Protein AF-0000000087423291 (afdb_homodimer)

Organism: Persicimonas caeni (NCBI:txid2292766)

Radius of gyration: 25.05 Å; Cα contacts (8 Å, |Δi|>4): 845; chains: 2; bounding box: 45×72×57 Å

Sequence (428 aa):
MISKEKAVLRNPTFDNLPTIQGPTPRLGVLASGSGTNFDAIAHAIEEGVLDADIACLVCNCPGAGAFDVAERHGIDAELVDHREFSSRKSFDERVLEVLRAHDVEWVIMAGWMRLVTKGFIEAYAEKILNIHPSLLPSFKGIRAVEQALEAGVKITGVTVHHVVPEVDSGPIVAQAAVPILPDDTADSLHARIQEQEHFIYPRAIALAIAEERAMISKEKAVLRNPTFDNLPTIQGPTPRLGVLASGSGTNFDAIAHAIEEGVLDADIACLVCNCPGAGAFDVAERHGIDAELVDHREFSSRKSFDERVLEVLRAHDVEWVIMAGWMRLVTKGFIEAYAEKILNIHPSLLPSFKGIRAVEQALEAGVKITGVTVHHVVPEVDSGPIVAQAAVPILPDDTADSLHARIQEQEHFIYPRAIALAIAEERA

Secondary structure (DSSP, 8-state):
--------EEES--SSPPPPPSSPPEEEEEESS--HHHHHHHHHHHTTSS--EEEEEEESSTT-HHHHHHHHHT--EEE--GGGSSSHHHHHHHHHHHHHHTT--EEEESS--S---HHHHHHTTT-EEEEESS-TTTT-SS-HHHHHHHHT-SEEEEEEEE--SSTT-SPEEEEEEEEPPTT--HHHHHHHHHHHHHHHHHHHHHHHHHHHH-/--------EEES--SSPPPPPSSPPEEEEEESS--HHHHHHHHHHHTTSS--EEEEEEESSTT-HHHHHHHHHT--EEE--GGG-SSHHHHHHHHHHHHHHTT--EEEESS--S---HHHHHHTTT-EEEEESS-TTTT-SS-HHHHHHHHT-SEEEEEEEE--SSTT-SPEEEEEEEEPPTT--HHHHHHHHHHHHHHHHHHHHHHHHHHHH-

pLDDT: mean 96.0, std 10.51, range [19.69, 99.0]

Foldseek 3Di:
DPPVPFDKDKPPPLPDFDDFDDDAAEEEEEAAALCLLVLLLLVCCVVPVFRHHYLEYEYQYPPHNNVVSCVVSVHHYDHQHPVPDPDLVVSLVVVVVVCVVSVHQAYEYDHHQDQHDQVSCVSNPLRYKYKDFWDPPQQFDPPSLVSCVVVVDQKTEMWIARDDNPTPDHHTQMIMMGTDDPPDDSVNSVVVRVVVSSVVVSSSSSRSSRVVRD/DPPVPFDKDKPPPLPDFDDFDDDAAEEEEEAAALCLLVLLLLVCCVVPVFRHHYLEYEYQYPPHNNVVSCVVSVHHYDHQHPVPDPDLVVSLVVVVVVCVVSVHQAYEYDHHQDQHDQVSCVSNPLRYKYKDFWDPPQQFDPPSLVSCVVVVDQKTEMWIAHDDNPTPDHHTQIIMMGTDDPPDDSVNSVVVRVVVSSVVVSSSSSRSSRVVRD

Solvent-accessible surface area (backbone atoms only — not comparable to full-atom values): 23149 Å² total; per-residue (Å²): 128,74,77,74,72,70,66,61,33,58,20,71,78,68,85,74,72,65,75,63,71,78,73,72,46,28,28,27,36,32,27,41,41,63,23,64,52,49,45,34,38,55,50,30,31,76,72,62,74,24,83,53,40,70,47,31,37,43,30,43,40,88,86,28,41,33,58,57,47,25,58,76,71,70,36,52,71,43,82,53,51,58,85,78,38,96,41,71,65,60,37,46,50,52,53,49,49,55,38,56,75,52,61,43,63,30,40,39,36,34,57,49,88,67,89,76,52,66,68,56,47,60,75,37,61,90,30,29,38,36,62,42,66,18,47,56,77,32,55,59,78,76,62,24,56,53,45,43,61,73,65,43,46,33,62,42,20,26,26,33,24,36,62,48,86,55,77,77,63,33,62,51,68,29,29,36,39,33,64,56,58,98,82,55,45,64,65,59,47,47,52,60,39,46,58,49,46,43,58,46,49,40,51,38,52,37,47,52,51,25,58,70,71,100,128,76,79,73,72,71,66,59,33,57,21,69,77,69,86,74,72,65,74,63,70,77,72,74,47,29,28,27,36,31,26,41,40,63,23,65,52,49,45,34,38,54,50,31,31,77,70,61,75,23,82,54,39,71,49,31,38,41,30,43,38,87,87,27,42,32,58,58,47,27,58,76,70,69,34,52,70,44,82,53,53,58,85,78,38,94,42,71,66,60,35,46,49,52,54,49,49,54,38,57,75,51,61,44,65,32,40,38,36,35,58,49,88,66,88,75,54,66,67,58,46,60,74,38,62,89,31,28,39,35,64,42,67,19,48,60,77,34,54,59,80,75,63,23,57,53,47,42,61,74,65,42,47,32,62,43,20,29,26,33,23,36,62,47,86,54,78,80,63,32,63,52,68,29,31,35,39,35,64,56,57,97,83,56,46,64,66,59,46,48,53,59,40,46,57,50,47,44,59,47,49,40,52,38,50,38,47,52,52,26,59,70,68,100

InterPro domains:
  IPR002376 Formyl transferase, N-terminal [PF00551] (27-205)
  IPR004607 Phosphoribosylglycinamide formyltransferase [MF_01930] (26-211)
  IPR004607 Phosphoribosylglycinamide formyltransferase [TIGR00639] (26-210)
  IPR004607 Phosphoribosylglycinamide formyltransferase [cd08645] (26-207)
  IPR036477 Formyl transferase, N-terminal domain superfamily [SSF53328] (26-210)

Nearest PDB structures (foldseek):
  5j9f-assembly2_A  TM=9.820E-01  e=1.614E-23  Homo sapiens
  3auf-assembly1_A-2  TM=9.419E-01  e=3.612E-24  Symbiobacterium toebii
  4zyv-assembly1_A  TM=9.808E-01  e=4.960E-23  Homo sapiens
  1men-assembly1_A  TM=9.821E-01  e=1.264E-22  Homo sapiens
  3p9x-assembly1_B  TM=9.668E-01  e=3.205E-23  Halalkalibacterium halodurans C-125

Structure (mmCIF, N/CA/C/O backbone):
data_AF-0000000087423291-model_v1
#
loop_
_entity.id
_entity.type
_entity.pdbx_description
1 polymer 'Phosphoribosylglycinamide formyltransferase'
#
loop_
_atom_site.group_PDB
_atom_site.id
_atom_site.type_symbol
_atom_site.label_atom_id
_atom_site.label_alt_id
_atom_site.label_comp_id
_atom_site.label_asym_id
_atom_site.label_entity_id
_atom_site.label_seq_id
_atom_site.pdbx_PDB_ins_code
_atom_site.Cartn_x
_atom_site.Cartn_y
_atom_site.Cartn_z
_atom_site.occupancy
_atom_site.B_iso_or_equiv
_atom_site.auth_seq_id
_atom_site.auth_comp_id
_atom_site.auth_asym_id
_atom_site.auth_atom_id
_atom_site.pdbx_PDB_model_num
ATOM 1 N N . MET A 1 1 ? -17.969 -13.016 20.859 1 19.69 1 MET A N 1
ATOM 2 C CA . MET A 1 1 ? -17.766 -11.812 20.047 1 19.69 1 MET A CA 1
ATOM 3 C C . MET A 1 1 ? -16.281 -11.477 19.938 1 19.69 1 MET A C 1
ATOM 5 O O . MET A 1 1 ? -15.641 -11.156 20.938 1 19.69 1 MET A O 1
ATOM 9 N N . ILE A 1 2 ? -15.508 -12.242 19.281 1 28.81 2 ILE A N 1
ATOM 10 C CA . ILE A 1 2 ? -14.055 -12.156 19.188 1 28.81 2 ILE A CA 1
ATOM 11 C C . ILE A 1 2 ? -13.641 -10.695 19.047 1 28.81 2 ILE A C 1
ATOM 13 O O . ILE A 1 2 ? -14.195 -9.953 18.234 1 28.81 2 ILE A O 1
ATOM 17 N N . SER A 1 3 ? -13.344 -10.039 19.938 1 28.38 3 SER A N 1
ATOM 18 C CA . SER A 1 3 ? -12.828 -8.672 19.875 1 28.38 3 SER A CA 1
ATOM 19 C C . SER A 1 3 ? -12.055 -8.43 18.578 1 28.38 3 SER A C 1
ATOM 21 O O . SER A 1 3 ? -11 -9.023 18.359 1 28.38 3 SER A O 1
ATOM 23 N N . LYS A 1 4 ? -12.633 -8.484 17.375 1 38.06 4 LYS A N 1
ATOM 24 C CA . LYS A 1 4 ? -12.078 -8.367 16.016 1 38.06 4 LYS A CA 1
ATOM 25 C C . LYS A 1 4 ? -10.977 -7.312 15.969 1 38.06 4 LYS A C 1
ATOM 27 O O . LYS A 1 4 ? -11.25 -6.125 15.797 1 38.06 4 LYS A O 1
ATOM 32 N N . GLU A 1 5 ? -10.172 -7.312 17.016 1 47.5 5 GLU A N 1
ATOM 33 C CA . GLU A 1 5 ? -8.977 -6.477 17.047 1 47.5 5 GLU A CA 1
ATOM 34 C C . GLU A 1 5 ? -8.445 -6.211 15.641 1 47.5 5 GLU A C 1
ATOM 36 O O . GLU A 1 5 ? -8.117 -7.145 14.914 1 47.5 5 GLU A O 1
ATOM 41 N N . LYS A 1 6 ? -8.898 -5.113 15.109 1 62.09 6 LYS A N 1
ATOM 42 C CA . LYS A 1 6 ? -8.852 -4.676 13.719 1 62.09 6 LYS A CA 1
ATOM 43 C C . LYS A 1 6 ? -7.418 -4.652 13.195 1 62.09 6 LYS A C 1
ATOM 45 O O . LYS A 1 6 ? -6.566 -3.938 13.727 1 62.09 6 LYS A O 1
ATOM 50 N N . ALA A 1 7 ? -6.957 -5.727 12.578 1 85.44 7 ALA A N 1
ATOM 51 C CA . ALA A 1 7 ? -5.625 -5.844 11.984 1 85.44 7 ALA A CA 1
ATOM 52 C C . ALA A 1 7 ? -5.215 -4.543 11.297 1 85.44 7 ALA A C 1
ATOM 54 O O . ALA A 1 7 ? -5.918 -4.051 10.414 1 85.44 7 ALA A O 1
ATOM 55 N N . VAL A 1 8 ? -4.34 -3.779 12.047 1 94.12 8 VAL A N 1
ATOM 56 C CA . VAL A 1 8 ? -3.814 -2.527 11.508 1 94.12 8 VAL A CA 1
ATOM 57 C C . VAL A 1 8 ? -2.289 -2.537 11.57 1 94.12 8 VAL A C 1
ATOM 59 O O . VAL A 1 8 ? -1.702 -3.152 12.469 1 94.12 8 VAL A O 1
ATOM 62 N N . LEU A 1 9 ? -1.69 -1.982 10.57 1 97.12 9 LEU A N 1
ATOM 63 C CA . LEU A 1 9 ? -0.253 -1.733 10.594 1 97.12 9 LEU A CA 1
ATOM 64 C C . LEU A 1 9 ? 0.041 -0.24 10.5 1 97.12 9 LEU A C 1
ATOM 66 O O . LEU A 1 9 ? -0.351 0.417 9.539 1 97.12 9 LEU A O 1
ATOM 70 N N . ARG A 1 10 ? 0.643 0.309 11.523 1 97.19 10 ARG A N 1
ATOM 71 C CA . ARG A 1 10 ? 1.053 1.709 11.547 1 97.19 10 ARG A CA 1
ATOM 72 C C . ARG A 1 10 ? 2.57 1.837 11.461 1 97.19 10 ARG A C 1
ATOM 74 O O . ARG A 1 10 ? 3.299 1.063 12.086 1 97.19 10 ARG A O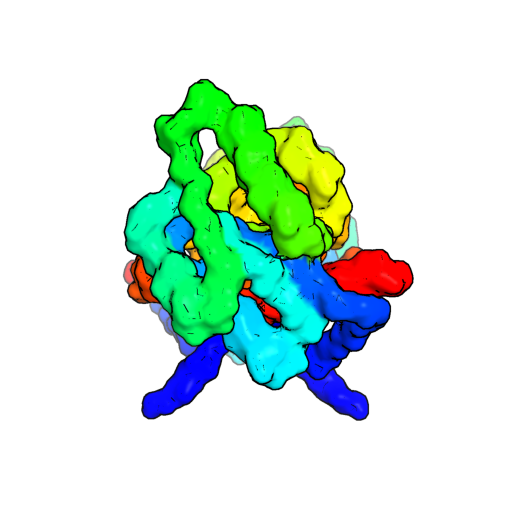 1
ATOM 81 N N . ASN A 1 11 ? 2.982 2.803 10.695 1 95.25 11 ASN A N 1
ATOM 82 C CA . ASN A 1 11 ? 4.418 3.055 10.617 1 95.25 11 ASN A CA 1
ATOM 83 C C . ASN A 1 11 ? 4.715 4.535 10.398 1 95.25 11 ASN A C 1
ATOM 85 O O . ASN A 1 11 ? 4.211 5.141 9.445 1 95.25 11 ASN A O 1
ATOM 89 N N . PRO A 1 12 ? 5.465 5.121 11.266 1 94.06 12 PRO A N 1
ATOM 90 C CA . PRO A 1 12 ? 6.062 4.543 12.469 1 94.06 12 PRO A CA 1
ATOM 91 C C . PRO A 1 12 ? 5.016 4.121 13.5 1 94.06 12 PRO A C 1
ATOM 93 O O . PRO A 1 12 ? 3.824 4.395 13.32 1 94.06 12 PRO A O 1
ATOM 96 N N . THR A 1 13 ? 5.363 3.389 14.539 1 86.38 13 THR A N 1
ATOM 97 C CA . THR A 1 13 ? 4.445 2.836 15.531 1 86.38 13 THR A CA 1
ATOM 98 C C . THR A 1 13 ? 3.975 3.922 16.5 1 86.38 13 THR A C 1
ATOM 100 O O . THR A 1 13 ? 2.955 3.76 17.172 1 86.38 13 THR A O 1
ATOM 103 N N . PHE A 1 14 ? 4.641 5.035 16.672 1 85 14 PHE A N 1
ATOM 104 C CA . PHE A 1 14 ? 4.309 6.219 17.453 1 85 14 PHE A CA 1
ATOM 105 C C . PHE A 1 14 ? 4.418 5.934 18.938 1 85 14 PHE A C 1
ATOM 107 O O . PHE A 1 14 ? 3.752 6.582 19.75 1 85 14 PHE A O 1
ATOM 114 N N . ASP A 1 15 ? 5.059 4.844 19.297 1 84.31 15 ASP A N 1
ATOM 115 C CA . ASP A 1 15 ? 5.242 4.488 20.703 1 84.31 15 ASP A CA 1
ATOM 116 C C . ASP A 1 15 ? 6.02 5.574 21.438 1 84.31 15 ASP A C 1
ATOM 118 O O . ASP A 1 15 ? 5.793 5.805 22.641 1 84.31 15 ASP A O 1
ATOM 122 N N . ASN A 1 16 ? 6.922 6.254 20.766 1 85.88 16 ASN A N 1
ATOM 123 C CA . ASN A 1 16 ? 7.73 7.328 21.344 1 85.88 16 ASN A CA 1
ATOM 124 C C . ASN A 1 16 ? 7.699 8.578 20.469 1 85.88 16 ASN A C 1
ATOM 126 O O . ASN A 1 16 ? 8.555 8.75 19.594 1 85.88 16 ASN A O 1
ATOM 130 N N . LEU A 1 17 ? 6.77 9.398 20.812 1 91.19 17 LEU A N 1
ATOM 131 C CA . LEU A 1 17 ? 6.711 10.648 20.047 1 91.19 17 LEU A CA 1
ATOM 132 C C . LEU A 1 17 ? 7.793 11.617 20.516 1 91.19 17 LEU A C 1
ATOM 134 O O . LEU A 1 17 ? 8.055 11.727 21.719 1 91.19 17 LEU A O 1
ATOM 138 N N . PRO A 1 18 ? 8.336 12.25 19.625 1 90.88 18 PRO A N 1
ATOM 139 C CA . PRO A 1 18 ? 9.375 13.203 20 1 90.88 18 PRO A CA 1
ATOM 140 C C . PRO A 1 18 ? 8.812 14.453 20.672 1 90.88 18 PRO A C 1
ATOM 142 O O . PRO A 1 18 ? 7.672 14.836 20.406 1 90.88 18 PRO A O 1
ATOM 145 N N . THR A 1 19 ? 9.617 15 21.469 1 92.31 19 THR A N 1
ATOM 146 C CA . THR A 1 19 ? 9.273 16.297 22.047 1 92.31 19 THR A CA 1
ATOM 147 C C . THR A 1 19 ? 9.539 17.422 21.062 1 92.31 19 THR A C 1
ATOM 149 O O . THR A 1 19 ? 10.602 17.469 20.438 1 92.31 19 THR A O 1
ATOM 152 N N . ILE A 1 20 ? 8.586 18.25 20.922 1 95.12 20 ILE A N 1
ATOM 153 C CA . ILE A 1 20 ? 8.758 19.422 20.062 1 95.12 20 ILE A CA 1
ATOM 154 C C . ILE A 1 20 ? 9.539 20.5 20.812 1 95.12 20 ILE A C 1
ATOM 156 O O . ILE A 1 20 ? 9.133 20.953 21.875 1 95.12 20 ILE A O 1
ATOM 160 N N . GLN A 1 21 ? 10.617 20.891 20.234 1 94.88 21 GLN A N 1
ATOM 161 C CA . GLN A 1 21 ? 11.461 21.906 20.859 1 94.88 21 GLN A CA 1
ATOM 162 C C . GLN A 1 21 ? 11 23.312 20.484 1 94.88 21 GLN A C 1
ATOM 164 O O . GLN A 1 21 ? 10.383 23.5 19.422 1 94.88 21 GLN A O 1
ATOM 169 N N . GLY A 1 22 ? 11.281 24.234 21.359 1 95.62 22 GLY A N 1
ATOM 170 C CA . GLY A 1 22 ? 10.961 25.625 21.062 1 95.62 22 GLY A CA 1
ATOM 171 C C . GLY A 1 22 ? 9.555 26.016 21.484 1 95.62 22 GLY A C 1
ATOM 172 O O . GLY A 1 22 ? 8.93 25.328 22.297 1 95.62 22 GLY A O 1
ATOM 173 N N . PRO A 1 23 ? 9.125 27.156 20.984 1 96.75 23 PRO A N 1
ATOM 174 C CA . PRO A 1 23 ? 7.777 27.625 21.344 1 96.75 23 PRO A CA 1
ATOM 175 C C . PRO A 1 23 ? 6.68 26.719 20.781 1 96.75 23 PRO A C 1
ATOM 177 O O . PRO A 1 23 ? 6.906 25.984 19.812 1 96.75 23 PRO A O 1
ATOM 180 N N . THR A 1 24 ? 5.609 26.734 21.391 1 98 24 THR A N 1
ATOM 181 C CA . THR A 1 24 ? 4.473 25.953 20.922 1 98 24 THR A CA 1
ATOM 182 C C . THR A 1 24 ? 4.113 26.312 19.484 1 98 24 THR A C 1
ATOM 184 O O . THR A 1 24 ? 3.83 27.469 19.188 1 98 24 THR A O 1
ATOM 187 N N . PRO A 1 25 ? 4.152 25.344 18.609 1 98.56 25 PRO A N 1
ATOM 188 C CA . PRO A 1 25 ? 3.83 25.641 17.219 1 98.56 25 PRO A CA 1
ATOM 189 C C . PRO A 1 25 ? 2.373 26.062 17.031 1 98.56 25 PRO A C 1
ATOM 191 O O . PRO A 1 25 ? 1.48 25.516 17.688 1 98.56 25 PRO A O 1
ATOM 194 N N . ARG A 1 26 ? 2.168 26.953 16.125 1 98.88 26 ARG A N 1
ATOM 195 C CA . ARG A 1 26 ? 0.834 27.438 15.805 1 98.88 26 ARG A CA 1
ATOM 196 C C . ARG A 1 26 ? 0.331 26.859 14.492 1 98.88 26 ARG A C 1
ATOM 198 O O . ARG A 1 26 ? 0.894 27.125 13.43 1 98.88 26 ARG A O 1
ATOM 205 N N . LEU A 1 27 ? -0.751 26.109 14.617 1 98.94 27 LEU A N 1
ATOM 206 C CA . LEU A 1 27 ? -1.311 25.406 13.469 1 98.94 27 LEU A CA 1
ATOM 207 C C . LEU A 1 27 ? -2.48 26.188 12.867 1 98.94 27 LEU A C 1
ATOM 209 O O . LEU A 1 27 ? -3.293 26.75 13.602 1 98.94 27 LEU A O 1
ATOM 213 N N . GLY A 1 28 ? -2.551 26.312 11.57 1 99 28 GLY A N 1
ATOM 214 C CA . GLY A 1 28 ? -3.766 26.625 10.836 1 99 28 GLY A CA 1
ATOM 215 C C . GLY A 1 28 ? -4.383 25.422 10.148 1 99 28 GLY A C 1
ATOM 216 O O . GLY A 1 28 ? -3.734 24.766 9.336 1 99 28 GLY A O 1
ATOM 217 N N . VAL A 1 29 ? -5.609 25.125 10.477 1 99 29 VAL A N 1
ATOM 218 C CA . VAL A 1 29 ? -6.262 23.953 9.922 1 99 29 VAL A CA 1
ATOM 219 C C . VAL A 1 29 ? -7.184 24.359 8.773 1 99 29 VAL A C 1
ATOM 221 O O . VAL A 1 29 ? -7.953 25.312 8.898 1 99 29 VAL A O 1
ATOM 224 N N . LEU A 1 30 ? -7.02 23.719 7.633 1 98.94 30 LEU A N 1
ATOM 225 C CA . LEU A 1 30 ? -7.914 23.891 6.492 1 98.94 30 LEU A CA 1
ATOM 226 C C . LEU A 1 30 ? -8.852 22.688 6.352 1 98.94 30 LEU A C 1
ATOM 228 O O . LEU A 1 30 ? -8.398 21.547 6.387 1 98.94 30 LEU A O 1
ATOM 232 N N . ALA A 1 31 ? -10.156 22.938 6.23 1 98.81 31 ALA A N 1
ATOM 233 C CA . ALA A 1 31 ? -11.141 21.859 6.082 1 98.81 31 ALA A CA 1
ATOM 234 C C . ALA A 1 31 ? -12.289 22.297 5.18 1 98.81 31 ALA A C 1
ATOM 236 O O . ALA A 1 31 ? -12.562 23.484 5.027 1 98.81 31 ALA A O 1
ATOM 237 N N . SER A 1 32 ? -12.984 21.312 4.578 1 98.56 32 SER A N 1
ATOM 238 C CA . SER A 1 32 ? -14.102 21.594 3.686 1 98.56 32 SER A CA 1
ATOM 239 C C . SER A 1 32 ? -15.375 20.891 4.16 1 98.56 32 SER A C 1
ATOM 241 O O . SER A 1 32 ? -16.469 21.219 3.703 1 98.56 32 SER A O 1
ATOM 243 N N . GLY A 1 33 ? -15.203 19.906 5.082 1 97.44 33 GLY A N 1
ATOM 244 C CA . GLY A 1 33 ? -16.359 19.078 5.395 1 97.44 33 GLY A CA 1
ATOM 245 C C . GLY A 1 33 ? -16.656 19 6.879 1 97.44 33 GLY A C 1
ATOM 246 O O . GLY A 1 33 ? -16.734 20.031 7.551 1 97.44 33 GLY A O 1
ATOM 247 N N . SER A 1 34 ? -16.906 17.781 7.414 1 97 34 SER A N 1
ATOM 248 C CA . SER A 1 34 ? -17.406 17.547 8.766 1 97 34 SER A CA 1
ATOM 249 C C . SER A 1 34 ? -16.359 17.906 9.812 1 97 34 SER A C 1
ATOM 251 O O . SER A 1 34 ? -16.688 18.188 10.969 1 97 34 SER A O 1
ATOM 253 N N . GLY A 1 35 ? -15.125 17.859 9.477 1 98.38 35 GLY A N 1
ATOM 254 C CA . GLY A 1 35 ? -14.055 18.297 10.367 1 98.38 35 GLY A CA 1
ATOM 255 C C . GLY A 1 35 ? -13.648 17.219 11.359 1 98.38 35 GLY A C 1
ATOM 256 O O . GLY A 1 35 ? -13.18 17.531 12.461 1 98.38 35 GLY A O 1
ATOM 257 N N . THR A 1 36 ? -13.82 15.914 10.992 1 98.31 36 THR A N 1
ATOM 258 C CA . THR A 1 36 ? -13.531 14.859 11.945 1 98.31 36 THR A CA 1
ATOM 259 C C . THR A 1 36 ? -12.031 14.781 12.242 1 98.31 36 THR A C 1
ATOM 261 O O . THR A 1 36 ? -11.633 14.547 13.383 1 98.31 36 THR A O 1
ATOM 264 N N . ASN A 1 37 ? -11.211 14.984 11.234 1 98.81 37 ASN A N 1
ATOM 265 C CA . ASN A 1 37 ? -9.773 15.039 11.484 1 98.81 37 ASN A CA 1
ATOM 266 C C . ASN A 1 37 ? -9.391 16.25 12.312 1 98.81 37 ASN A C 1
ATOM 268 O O . ASN A 1 37 ? -8.555 16.156 13.211 1 98.81 37 ASN A O 1
ATOM 272 N N . PHE A 1 38 ? -10.031 17.375 12.023 1 98.94 38 PHE A N 1
ATOM 273 C CA . PHE A 1 38 ? -9.844 18.594 12.805 1 98.94 38 PHE A CA 1
ATOM 274 C C . PHE A 1 38 ? -10.18 18.359 14.266 1 98.94 38 PHE A C 1
ATOM 276 O O . PHE A 1 38 ? -9.406 18.719 15.156 1 98.94 38 PHE A O 1
ATOM 283 N N . ASP A 1 39 ? -11.203 17.672 14.469 1 98.94 39 ASP A N 1
ATOM 284 C CA . ASP A 1 39 ? -11.641 17.328 15.812 1 98.94 39 ASP A CA 1
ATOM 285 C C . ASP A 1 39 ? -10.617 16.438 16.516 1 98.94 39 ASP A C 1
ATOM 287 O O . ASP A 1 39 ? -10.273 16.688 17.672 1 98.94 39 ASP A O 1
ATOM 291 N N . ALA A 1 40 ? -10.141 15.484 15.828 1 98.88 40 ALA A N 1
ATOM 292 C CA . ALA A 1 40 ? -9.148 14.57 16.391 1 98.88 40 ALA A CA 1
ATOM 293 C C . ALA A 1 40 ? -7.871 15.312 16.766 1 98.88 40 ALA A C 1
ATOM 295 O O . ALA A 1 40 ? -7.266 15.023 17.797 1 98.88 40 ALA A O 1
ATOM 296 N N . ILE A 1 41 ? -7.461 16.234 15.961 1 98.88 41 ILE A N 1
ATOM 297 C CA . ILE A 1 41 ? -6.258 17.016 16.234 1 98.88 41 ILE A CA 1
ATOM 298 C C . ILE A 1 41 ? -6.469 17.875 17.484 1 98.88 41 ILE A C 1
ATOM 300 O O . ILE A 1 41 ? -5.609 17.922 18.359 1 98.88 41 ILE A O 1
ATOM 304 N N . ALA A 1 42 ? -7.617 18.547 17.578 1 98.88 42 ALA A N 1
ATOM 305 C CA . ALA A 1 42 ? -7.938 19.375 18.734 1 98.88 42 ALA A CA 1
ATOM 306 C C . ALA A 1 42 ? -7.926 18.531 20.016 1 98.88 42 ALA A C 1
ATOM 308 O O . ALA A 1 42 ? -7.348 18.938 21.031 1 98.88 42 ALA A O 1
ATOM 309 N N . HIS A 1 43 ? -8.531 17.359 19.953 1 98.81 43 HIS A N 1
ATOM 310 C CA . HIS A 1 43 ? -8.562 16.484 21.109 1 98.81 43 HIS A CA 1
ATOM 311 C C . HIS A 1 43 ? -7.156 16.031 21.5 1 98.81 43 HIS A C 1
ATOM 313 O O . HIS A 1 43 ? -6.836 15.969 22.688 1 98.81 43 HIS A O 1
ATOM 319 N N . ALA A 1 44 ? -6.367 15.711 20.5 1 98.5 44 ALA A N 1
ATOM 320 C CA . ALA A 1 44 ? -5.004 15.266 20.781 1 98.5 44 ALA A CA 1
ATOM 321 C C . ALA A 1 44 ? -4.203 16.359 21.5 1 98.5 44 ALA A C 1
ATOM 323 O O . ALA A 1 44 ? -3.352 16.047 22.328 1 98.5 44 ALA A O 1
ATOM 324 N N . ILE A 1 45 ? -4.422 17.578 21.156 1 98.56 45 ILE A N 1
ATOM 325 C CA . ILE A 1 45 ? -3.758 18.703 21.812 1 98.56 45 ILE A CA 1
ATOM 326 C C . ILE A 1 45 ? -4.242 18.828 23.25 1 98.56 45 ILE A C 1
ATOM 328 O O . ILE A 1 45 ? -3.438 18.953 24.188 1 98.56 45 ILE A O 1
ATOM 332 N N . GLU A 1 46 ? -5.531 18.75 23.453 1 98.19 46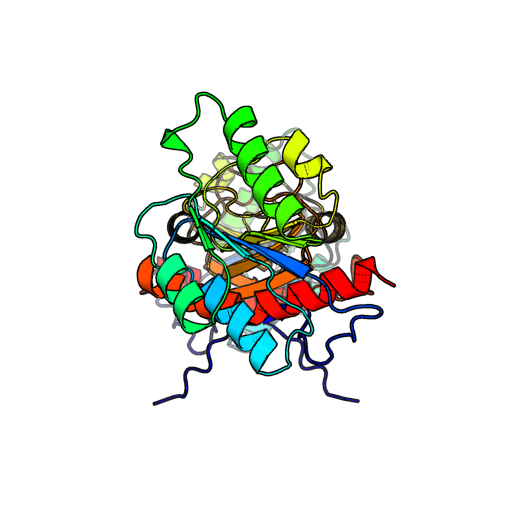 GLU A N 1
ATOM 333 C CA . GLU A 1 46 ? -6.125 18.844 24.781 1 98.19 46 GLU A CA 1
ATOM 334 C C . GLU A 1 46 ? -5.652 17.719 25.688 1 98.19 46 GLU A C 1
ATOM 336 O O . GLU A 1 46 ? -5.488 17.922 26.891 1 98.19 46 GLU A O 1
ATOM 341 N N . GLU A 1 47 ? -5.379 16.594 25.094 1 97.12 47 GLU A N 1
ATOM 342 C CA . GLU A 1 47 ? -4.977 15.422 25.859 1 97.12 47 GLU A CA 1
ATOM 343 C C . GLU A 1 47 ? -3.463 15.359 26.031 1 97.12 47 GLU A C 1
ATOM 345 O O . GLU A 1 47 ? -2.945 14.469 26.703 1 97.12 47 GLU A O 1
ATOM 350 N N . GLY A 1 48 ? -2.752 16.172 25.375 1 96.38 48 GLY A N 1
ATOM 351 C CA . GLY A 1 48 ? -1.312 16.266 25.547 1 96.38 48 GLY A CA 1
ATOM 352 C C . GLY A 1 48 ? -0.534 15.375 24.609 1 96.38 48 GLY A C 1
ATOM 353 O O . GLY A 1 48 ? 0.685 15.242 24.734 1 96.38 48 GLY A O 1
ATOM 354 N N . VAL A 1 49 ? -1.21 14.805 23.672 1 95.75 49 VAL A N 1
ATOM 355 C CA . VAL A 1 49 ? -0.565 13.961 22.672 1 95.75 49 VAL A CA 1
ATOM 356 C C . VAL A 1 49 ? 0.219 14.828 21.688 1 95.75 49 VAL A C 1
ATOM 358 O O . VAL A 1 49 ? 1.321 14.461 21.266 1 95.75 49 VAL A O 1
ATOM 361 N N . LEU A 1 50 ? -0.292 15.93 21.344 1 97.88 50 LEU A N 1
ATOM 362 C CA . LEU A 1 50 ? 0.311 16.906 20.438 1 97.88 50 LEU A CA 1
ATOM 363 C C . LEU A 1 50 ? 0.518 18.234 21.141 1 97.88 50 LEU A C 1
ATOM 365 O O . LEU A 1 50 ? -0.447 18.891 21.547 1 97.88 50 LEU A O 1
ATOM 369 N N . ASP A 1 51 ? 1.765 18.609 21.281 1 97.94 51 ASP A N 1
ATOM 370 C CA . ASP A 1 51 ? 2.088 19.906 21.875 1 97.94 51 ASP A CA 1
ATOM 371 C C . ASP A 1 51 ? 2.086 21.016 20.828 1 97.94 51 ASP A C 1
ATOM 373 O O . ASP A 1 51 ? 3.143 21.391 20.328 1 97.94 51 ASP A O 1
ATOM 377 N N . ALA A 1 52 ? 0.928 21.516 20.547 1 98.62 52 ALA A N 1
ATOM 378 C CA . ALA A 1 52 ? 0.698 22.578 19.562 1 98.62 52 ALA A CA 1
ATOM 379 C C . ALA A 1 52 ? -0.569 23.359 19.891 1 98.62 52 ALA A C 1
ATOM 381 O O . ALA A 1 52 ? -1.308 23 20.812 1 98.62 52 ALA A O 1
ATOM 382 N N . ASP A 1 53 ? -0.698 24.453 19.234 1 98.62 53 ASP A N 1
ATOM 383 C CA . ASP A 1 53 ? -1.909 25.266 19.328 1 98.62 53 ASP A CA 1
ATOM 384 C C . ASP A 1 53 ? -2.551 25.453 17.969 1 98.62 53 ASP A C 1
ATOM 386 O O . ASP A 1 53 ? -1.854 25.688 16.969 1 98.62 53 ASP A O 1
ATOM 390 N N . ILE A 1 54 ? -3.861 25.281 17.969 1 98.94 54 ILE A N 1
ATOM 391 C CA . ILE A 1 54 ? -4.562 25.625 16.734 1 98.94 54 ILE A CA 1
ATOM 392 C C . ILE A 1 54 ? -4.945 27.109 16.766 1 98.94 54 ILE A C 1
ATOM 394 O O . ILE A 1 54 ? -5.793 27.516 17.562 1 98.94 54 ILE A O 1
ATOM 398 N N . ALA A 1 55 ? -4.383 27.828 15.844 1 98.94 55 ALA A N 1
ATOM 399 C CA . ALA A 1 55 ? -4.602 29.266 15.797 1 98.94 55 ALA A CA 1
ATOM 400 C C . ALA A 1 55 ? -5.945 29.594 15.148 1 98.94 55 ALA A C 1
ATOM 402 O O . ALA A 1 55 ? -6.617 30.547 15.547 1 98.94 55 ALA A O 1
ATOM 403 N N . CYS A 1 56 ? -6.262 28.812 14.141 1 98.94 56 CYS A N 1
ATOM 404 C CA . CYS A 1 56 ? -7.527 29.062 13.461 1 98.94 56 CYS A CA 1
ATOM 405 C C . CYS A 1 56 ? -7.914 27.891 12.562 1 98.94 56 CYS A C 1
ATOM 407 O O . CYS A 1 56 ? -7.082 27.031 12.273 1 98.94 56 CYS A O 1
ATOM 409 N N . LEU A 1 57 ? -9.219 27.859 12.273 1 98.94 57 LEU A N 1
ATOM 410 C CA . LEU A 1 57 ? -9.773 27.062 11.188 1 98.94 57 LEU A CA 1
ATOM 411 C C . LEU A 1 57 ? -10.133 27.953 9.992 1 98.94 57 LEU A C 1
ATOM 413 O O . LEU A 1 57 ? -10.734 29.016 10.164 1 98.94 57 LEU A O 1
ATOM 417 N N . VAL A 1 58 ? -9.664 27.578 8.828 1 98.94 58 VAL A N 1
ATOM 418 C CA . VAL A 1 58 ? -10.219 28.141 7.598 1 98.94 58 VAL A CA 1
ATOM 419 C C . VAL A 1 58 ? -11.055 27.062 6.887 1 98.94 58 VAL A C 1
ATOM 421 O O . VAL A 1 58 ? -10.578 25.953 6.648 1 98.94 58 VAL A O 1
ATOM 424 N N . CYS A 1 59 ? -12.258 27.328 6.613 1 98.88 59 CYS A N 1
ATOM 425 C CA . CYS A 1 59 ? -13.156 26.422 5.918 1 98.88 59 CYS A CA 1
ATOM 426 C C . CYS A 1 59 ? -13.758 27.078 4.684 1 98.88 59 CYS A C 1
ATOM 428 O O . CYS A 1 59 ? -14.125 28.25 4.723 1 98.88 59 CYS A O 1
ATOM 430 N N . ASN A 1 60 ? -13.867 26.312 3.609 1 98.75 60 ASN A N 1
ATOM 431 C CA . ASN A 1 60 ? -14.312 26.938 2.369 1 98.75 60 ASN A CA 1
ATOM 432 C C . ASN A 1 60 ? -15.773 26.625 2.066 1 98.75 60 ASN A C 1
ATOM 434 O O . ASN A 1 60 ? -16.297 27.047 1.037 1 98.75 60 ASN A O 1
ATOM 438 N N . CYS A 1 61 ? -16.438 25.844 2.902 1 98.56 61 CYS A N 1
ATOM 439 C CA . CYS A 1 61 ? -17.812 25.453 2.664 1 98.56 61 CYS A CA 1
ATOM 440 C C . CYS A 1 61 ? -18.734 26 3.758 1 98.56 61 CYS A C 1
ATOM 442 O O . CYS A 1 61 ? -18.609 25.625 4.922 1 98.56 61 CYS A O 1
ATOM 444 N N . PRO A 1 62 ? -19.656 26.812 3.334 1 97.81 62 PRO A N 1
ATOM 445 C CA . PRO A 1 62 ? -20.609 27.297 4.336 1 97.81 62 PRO A CA 1
ATOM 446 C C . PRO A 1 62 ? -21.406 26.172 5 1 97.81 62 PRO A C 1
ATOM 448 O O . PRO A 1 62 ? -21.812 25.219 4.324 1 97.81 62 PRO A O 1
ATOM 451 N N . GLY A 1 63 ? -21.531 26.219 6.262 1 96.81 63 GLY A N 1
ATOM 452 C CA . GLY A 1 63 ? -22.375 25.266 6.973 1 96.81 63 GLY A CA 1
ATOM 453 C C . GLY A 1 63 ? -21.672 23.953 7.227 1 96.81 63 GLY A C 1
ATOM 454 O O . GLY A 1 63 ? -22.281 23.016 7.758 1 96.81 63 GLY A O 1
ATOM 455 N N . ALA A 1 64 ? -20.422 23.875 6.883 1 98.38 64 ALA A N 1
ATOM 456 C CA . ALA A 1 64 ? -19.672 22.641 7.121 1 98.38 64 ALA A CA 1
ATOM 457 C C . ALA A 1 64 ? -19.625 22.312 8.609 1 98.38 64 ALA A C 1
ATOM 459 O O . ALA A 1 64 ? -19.562 23.203 9.453 1 98.38 64 ALA A O 1
ATOM 460 N N . GLY A 1 65 ? -19.594 21.016 8.914 1 98.69 65 GLY A N 1
ATOM 461 C CA . GLY A 1 65 ? -19.5 20.547 10.289 1 98.69 65 GLY A CA 1
ATOM 462 C C . GLY A 1 65 ? -18.25 21.016 11 1 98.69 65 GLY A C 1
ATOM 463 O O . GLY A 1 65 ? -18.234 21.094 12.234 1 98.69 65 GLY A O 1
ATOM 464 N N . ALA A 1 66 ? -17.281 21.391 10.336 1 98.88 66 ALA A N 1
ATOM 465 C CA . ALA A 1 66 ? -16.031 21.859 10.898 1 98.88 66 ALA A CA 1
ATOM 466 C C . ALA A 1 66 ? -16.25 23.109 11.75 1 98.88 66 ALA A C 1
ATOM 468 O O . ALA A 1 66 ? -15.523 23.344 12.727 1 98.88 66 ALA A O 1
ATOM 469 N N . PHE A 1 67 ? -17.219 23.922 11.398 1 98.81 67 PHE A N 1
ATOM 470 C CA . PHE A 1 67 ? -17.516 25.109 12.188 1 98.81 67 PHE A CA 1
ATOM 471 C C . PHE A 1 67 ? -18.031 24.734 13.57 1 98.81 67 PHE A C 1
ATOM 473 O O . PHE A 1 67 ? -17.688 25.375 14.562 1 98.81 67 PHE A O 1
ATOM 480 N N . ASP A 1 68 ? -18.844 23.703 13.633 1 98.75 68 ASP A N 1
ATOM 481 C CA . ASP A 1 68 ? -19.312 23.203 14.93 1 98.75 68 ASP A CA 1
ATOM 482 C C . ASP A 1 68 ? -18.141 22.703 15.781 1 98.75 68 ASP A C 1
ATOM 484 O O . ASP A 1 68 ? -18.125 22.938 17 1 98.75 68 ASP A O 1
ATOM 488 N N . VAL A 1 69 ? -17.25 22.047 15.133 1 98.81 69 VAL A N 1
ATOM 489 C CA . VAL A 1 69 ? -16.062 21.547 15.828 1 98.81 69 VAL A CA 1
ATOM 490 C C . VAL A 1 69 ? -15.266 22.719 16.406 1 98.81 69 VAL A C 1
ATOM 492 O O . VAL A 1 69 ? -14.859 22.688 17.562 1 98.81 69 VAL A O 1
ATOM 495 N N . ALA A 1 70 ? -15.039 23.734 15.609 1 98.88 70 ALA A N 1
ATOM 496 C CA . ALA A 1 70 ? -14.312 24.906 16.062 1 98.88 70 ALA A CA 1
ATOM 497 C C . ALA A 1 70 ? -14.977 25.531 17.281 1 98.88 70 ALA A C 1
ATOM 499 O O . ALA A 1 70 ? -14.305 25.875 18.266 1 98.88 70 ALA A O 1
ATOM 500 N N . GLU A 1 71 ? -16.25 25.656 17.234 1 98.62 71 GLU A N 1
ATOM 501 C CA . GLU A 1 71 ? -17.016 26.234 18.328 1 98.62 71 GLU A CA 1
ATOM 502 C C . GLU A 1 71 ? -16.859 25.406 19.609 1 98.62 71 GLU A C 1
ATOM 504 O O . GLU A 1 71 ? -16.625 25.969 20.688 1 98.62 71 GLU A O 1
ATOM 509 N N . ARG A 1 72 ? -16.953 24.141 19.484 1 98.5 72 ARG A N 1
ATOM 510 C CA . ARG A 1 72 ? -16.859 23.25 20.625 1 98.5 72 ARG A CA 1
ATOM 511 C C . ARG A 1 72 ? -15.508 23.359 21.312 1 98.5 72 ARG A C 1
ATOM 513 O O . ARG A 1 72 ? -15.414 23.234 22.531 1 98.5 72 ARG A O 1
ATOM 520 N N . HIS A 1 73 ? -14.484 23.672 20.531 1 98.62 73 HIS A N 1
ATOM 521 C CA . HIS A 1 73 ? -13.133 23.703 21.078 1 98.62 73 HIS A CA 1
ATOM 522 C C . HIS A 1 73 ? -12.68 25.141 21.328 1 98.62 73 HIS A C 1
ATOM 524 O O . HIS A 1 73 ? -11.562 25.359 21.812 1 98.62 73 HIS A O 1
ATOM 530 N N . GLY A 1 74 ? -13.508 26.125 20.984 1 98.56 74 GLY A N 1
ATOM 531 C CA . GLY A 1 74 ? -13.164 27.516 21.172 1 98.56 74 GLY A CA 1
ATOM 532 C C . GLY A 1 74 ? -12.094 28.016 20.219 1 98.56 74 GLY A C 1
ATOM 533 O O . GLY A 1 74 ? -11.234 28.812 20.609 1 98.56 74 GLY A O 1
ATOM 534 N N . ILE A 1 75 ? -12.086 27.531 19.031 1 98.81 75 ILE A N 1
ATOM 535 C CA . ILE A 1 75 ? -11.078 27.875 18.047 1 98.81 75 ILE A CA 1
ATOM 536 C C . ILE A 1 75 ? -11.664 28.875 17.047 1 98.81 75 ILE A C 1
ATOM 538 O O . ILE A 1 75 ? -12.789 28.703 16.578 1 98.81 75 ILE A O 1
ATOM 542 N N . ASP A 1 76 ? -10.922 29.969 16.766 1 98.81 76 ASP A N 1
ATOM 543 C CA . ASP A 1 76 ? -11.344 30.938 15.766 1 98.81 76 ASP A CA 1
ATOM 544 C C . ASP A 1 76 ? -11.539 30.266 14.406 1 98.81 76 ASP A C 1
ATOM 546 O O . ASP A 1 76 ? -10.727 29.422 14 1 98.81 76 ASP A O 1
ATOM 550 N N . ALA A 1 77 ? -12.68 30.562 13.75 1 98.88 77 ALA A N 1
ATOM 551 C CA . ALA A 1 77 ? -12.984 29.953 12.461 1 98.88 77 ALA A CA 1
ATOM 552 C C . ALA A 1 77 ? -13.383 31.016 11.438 1 98.88 77 ALA A C 1
ATOM 554 O O . ALA A 1 77 ? -14.141 31.938 11.758 1 98.88 77 ALA A O 1
ATOM 555 N N . GLU A 1 78 ? -12.812 30.906 10.281 1 98.75 78 GLU A N 1
ATOM 556 C CA . GLU A 1 78 ? -13.148 31.844 9.203 1 98.75 78 GLU A CA 1
ATOM 557 C C . GLU A 1 78 ? -13.672 31.094 7.977 1 98.75 78 GLU A C 1
ATOM 559 O O . GLU A 1 78 ? -13.086 30.094 7.555 1 98.75 78 GLU A O 1
ATOM 564 N N . LEU A 1 79 ? -14.766 31.578 7.504 1 98.81 79 LEU A N 1
ATOM 565 C CA . LEU A 1 79 ? -15.273 31.109 6.223 1 98.81 79 LEU A CA 1
ATOM 566 C C . LEU A 1 79 ? -14.633 31.859 5.062 1 98.81 79 LEU A C 1
ATOM 568 O O . LEU A 1 79 ? -14.688 33.094 5.008 1 98.81 79 LEU A O 1
ATOM 572 N N . VAL A 1 80 ? -13.93 31.188 4.273 1 98.75 80 VAL A N 1
ATOM 573 C CA . VAL A 1 80 ? -13.469 31.719 2.99 1 98.75 80 VAL A CA 1
ATOM 574 C C . VAL A 1 80 ? -14.094 30.906 1.852 1 98.75 80 VAL A C 1
ATOM 576 O O . VAL A 1 80 ? -13.531 29.891 1.429 1 98.75 80 VAL A O 1
ATOM 579 N N . ASP A 1 81 ? -15.203 31.359 1.313 1 98.5 81 ASP A N 1
ATOM 580 C CA . ASP A 1 81 ? -15.961 30.656 0.291 1 98.5 81 ASP A CA 1
ATOM 581 C C . ASP A 1 81 ? -15.297 30.781 -1.077 1 98.5 81 ASP A C 1
ATOM 583 O O . ASP A 1 81 ? -15.305 31.859 -1.681 1 98.5 81 ASP A O 1
ATOM 587 N N . HIS A 1 82 ? -14.711 29.609 -1.553 1 97.75 82 HIS A N 1
ATOM 588 C CA . HIS A 1 82 ? -13.953 29.641 -2.801 1 97.75 82 HIS A CA 1
ATOM 589 C C . HIS A 1 82 ? -14.828 30.125 -3.957 1 97.75 82 HIS A C 1
ATOM 591 O O . HIS A 1 82 ? -14.312 30.625 -4.961 1 97.75 82 HIS A O 1
ATOM 597 N N . ARG A 1 83 ? -16.141 30.094 -3.818 1 96.62 83 ARG A N 1
ATOM 598 C CA . ARG A 1 83 ? -17.078 30.453 -4.879 1 96.62 83 ARG A CA 1
ATOM 599 C C . ARG A 1 83 ? -17.141 31.969 -5.039 1 96.62 83 ARG A C 1
ATOM 601 O O . ARG A 1 83 ? -17.672 32.469 -6.039 1 96.62 83 ARG A O 1
ATOM 608 N N . GLU A 1 84 ? -16.625 32.688 -4.168 1 97.75 84 GLU A N 1
ATOM 609 C CA . GLU A 1 84 ? -16.672 34.125 -4.176 1 97.75 84 GLU A CA 1
ATOM 610 C C . GLU A 1 84 ? -15.438 34.719 -4.855 1 97.75 84 GLU A C 1
ATOM 612 O O . GLU A 1 84 ? -15.297 35.938 -4.949 1 97.75 84 GLU A O 1
ATOM 617 N N . PHE A 1 85 ? -14.602 34 -5.277 1 97.88 85 PHE A N 1
ATOM 618 C CA . PHE A 1 85 ? -13.367 34.469 -5.898 1 97.88 85 PHE A CA 1
ATOM 619 C C . PHE A 1 85 ? -13.32 34.062 -7.371 1 97.88 85 PHE A C 1
ATOM 621 O O . PHE A 1 85 ? -13.812 33 -7.758 1 97.88 85 PHE A O 1
ATOM 628 N N . SER A 1 86 ? -12.648 34.906 -8.188 1 96 86 SER A N 1
ATOM 629 C CA . SER A 1 86 ? -12.641 34.719 -9.641 1 96 86 SER A CA 1
ATOM 630 C C . SER A 1 86 ? -11.539 33.781 -10.086 1 96 86 SER A C 1
ATOM 632 O O . SER A 1 86 ? -11.539 33.312 -11.227 1 96 86 SER A O 1
ATOM 634 N N . SER A 1 87 ? -10.617 33.5 -9.203 1 96.94 87 SER A N 1
ATOM 635 C CA . SER A 1 87 ? -9.508 32.594 -9.539 1 96.94 87 SER A CA 1
ATOM 636 C C . SER A 1 87 ? -9 31.859 -8.312 1 96.94 87 SER A C 1
ATOM 638 O O . SER A 1 87 ? -9.227 32.281 -7.184 1 96.94 87 SER A O 1
ATOM 640 N N . ARG A 1 88 ? -8.305 30.75 -8.594 1 97 88 ARG A N 1
ATOM 641 C CA . ARG A 1 88 ? -7.668 30 -7.516 1 97 88 ARG A CA 1
ATOM 642 C C . ARG A 1 88 ? -6.633 30.859 -6.789 1 97 88 ARG A C 1
ATOM 644 O O . ARG A 1 88 ? -6.492 30.766 -5.57 1 97 88 ARG A O 1
ATOM 651 N N . LYS A 1 89 ? -5.945 31.672 -7.543 1 97.75 89 LYS A N 1
ATOM 652 C CA . LYS A 1 89 ? -4.914 32.531 -6.977 1 97.75 89 LYS A CA 1
ATOM 653 C C . LYS A 1 89 ? -5.512 33.531 -5.98 1 97.75 89 LYS A C 1
ATOM 655 O O . LYS A 1 89 ? -4.984 33.688 -4.879 1 97.75 89 LYS A O 1
ATOM 660 N N . SER A 1 90 ? -6.562 34.156 -6.363 1 98.19 90 SER A N 1
ATOM 661 C CA . SER A 1 90 ? -7.184 35.156 -5.48 1 98.19 90 SER A CA 1
ATOM 662 C C . SER A 1 90 ? -7.777 34.469 -4.242 1 98.19 90 SER A C 1
ATOM 664 O O . SER A 1 90 ? -7.738 35.031 -3.148 1 98.19 90 SER A O 1
ATOM 666 N N . PHE A 1 91 ? -8.367 33.375 -4.438 1 98.56 91 PHE A N 1
ATOM 667 C CA . PHE A 1 91 ? -8.883 32.594 -3.324 1 98.56 91 PHE A CA 1
ATOM 668 C C . PHE A 1 91 ? -7.773 32.219 -2.346 1 98.56 91 PHE A C 1
ATOM 670 O O . PHE A 1 91 ? -7.887 32.469 -1.146 1 98.56 91 PHE A O 1
ATOM 677 N N . ASP A 1 92 ? -6.637 31.672 -2.904 1 98.75 92 ASP A N 1
ATOM 678 C CA . ASP A 1 92 ? -5.492 31.281 -2.09 1 98.75 92 ASP A CA 1
ATOM 679 C C . ASP A 1 92 ? -4.926 32.469 -1.321 1 98.75 92 ASP A C 1
ATOM 681 O O . ASP A 1 92 ? -4.527 32.344 -0.163 1 98.75 92 ASP A O 1
ATOM 685 N N . GLU A 1 93 ? -4.875 33.562 -1.912 1 98.44 93 GLU A N 1
ATOM 686 C CA . GLU A 1 93 ? -4.348 34.75 -1.267 1 98.44 93 GLU A CA 1
ATOM 687 C C . GLU A 1 93 ? -5.18 35.156 -0.048 1 98.44 93 GLU A C 1
ATOM 689 O O . GLU A 1 93 ? -4.637 35.562 0.975 1 98.44 93 GLU A O 1
ATOM 694 N N . ARG A 1 94 ? -6.469 35.031 -0.202 1 98.75 94 ARG A N 1
ATOM 695 C CA . ARG A 1 94 ? -7.34 35.344 0.932 1 98.75 94 ARG A CA 1
ATOM 696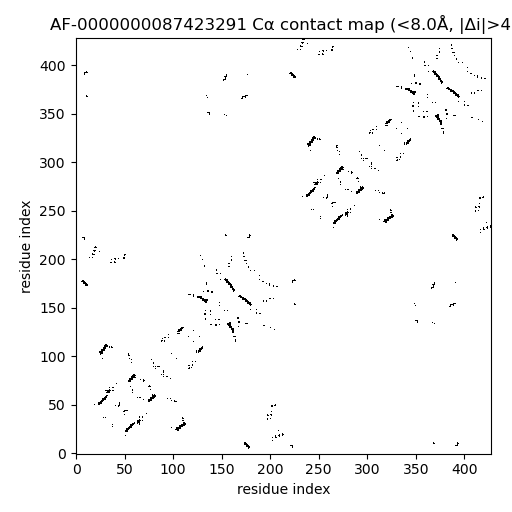 C C . ARG A 1 94 ? -7.109 34.344 2.074 1 98.75 94 ARG A C 1
ATOM 698 O O . ARG A 1 94 ? -7.098 34.75 3.244 1 98.75 94 ARG A O 1
ATOM 705 N N . VAL A 1 95 ? -7 33.094 1.745 1 98.94 95 VAL A N 1
ATOM 706 C CA . VAL A 1 95 ? -6.707 32.094 2.756 1 98.94 95 VAL A CA 1
ATOM 707 C C . VAL A 1 95 ? -5.391 32.406 3.453 1 98.94 95 VAL A C 1
ATOM 709 O O . VAL A 1 95 ? -5.309 32.406 4.684 1 98.94 95 VAL A O 1
ATOM 712 N N . LEU A 1 96 ? -4.359 32.781 2.672 1 98.88 96 LEU A N 1
ATOM 713 C CA . LEU A 1 96 ? -3.047 33.094 3.207 1 98.88 96 LEU A CA 1
ATOM 714 C C . LEU A 1 96 ? -3.139 34.312 4.133 1 98.88 96 LEU A C 1
ATOM 716 O O . LEU A 1 96 ? -2.459 34.375 5.16 1 98.88 96 LEU A O 1
ATOM 720 N N . GLU A 1 97 ? -3.947 35.25 3.754 1 98.88 97 GLU A N 1
ATOM 721 C CA . GLU A 1 97 ? -4.145 36.438 4.59 1 98.88 97 GLU A CA 1
ATOM 722 C C . GLU A 1 97 ? -4.688 36.031 5.965 1 98.88 97 GLU A C 1
ATOM 724 O O . GLU A 1 97 ? -4.227 36.562 6.984 1 98.88 97 GLU A O 1
ATOM 729 N N . VAL A 1 98 ? -5.668 35.188 5.938 1 98.88 98 VAL A N 1
ATOM 730 C CA . VAL A 1 98 ? -6.25 34.719 7.195 1 98.88 98 VAL A CA 1
ATOM 731 C C . VAL A 1 98 ? -5.184 34.031 8.031 1 98.88 98 VAL A C 1
ATOM 733 O O . VAL A 1 98 ? -5.055 34.281 9.234 1 98.88 98 VAL A O 1
ATOM 736 N N . LEU A 1 99 ? -4.402 33.125 7.441 1 98.94 99 LEU A N 1
ATOM 737 C CA . LEU A 1 99 ? -3.373 32.375 8.141 1 98.94 99 LEU A CA 1
ATOM 738 C C . LEU A 1 99 ? -2.316 33.312 8.727 1 98.94 99 LEU A C 1
ATOM 740 O O . LEU A 1 99 ? -1.903 33.125 9.875 1 98.94 99 LEU A O 1
ATOM 744 N N . ARG A 1 100 ? -1.922 34.312 7.957 1 98.81 100 ARG A N 1
ATOM 745 C CA . ARG A 1 100 ? -0.925 35.25 8.414 1 98.81 100 ARG A CA 1
ATOM 746 C C . ARG A 1 100 ? -1.457 36.094 9.578 1 98.81 100 ARG A C 1
ATOM 748 O O . ARG A 1 100 ? -0.731 36.375 10.539 1 98.81 100 ARG A O 1
ATOM 755 N N . ALA A 1 101 ? -2.689 36.469 9.461 1 98.81 101 ALA A N 1
ATOM 756 C CA . ALA A 1 101 ? -3.309 37.281 10.5 1 98.81 101 ALA A CA 1
ATOM 757 C C . ALA A 1 101 ? -3.35 36.562 11.828 1 98.81 101 ALA A C 1
ATOM 759 O O . ALA A 1 101 ? -3.365 37.188 12.891 1 98.81 101 ALA A O 1
ATOM 760 N N . HIS A 1 102 ? -3.336 35.25 11.773 1 98.81 102 HIS A N 1
ATOM 761 C CA . HIS A 1 102 ? -3.389 34.438 12.984 1 98.81 102 HIS A CA 1
ATOM 762 C C . HIS A 1 102 ? -2.006 33.906 13.359 1 98.81 102 HIS A C 1
ATOM 764 O O . HIS A 1 102 ? -1.879 33.031 14.219 1 98.81 102 HIS A O 1
ATOM 770 N N . ASP A 1 103 ? -0.943 34.312 12.695 1 98.69 103 ASP A N 1
ATOM 771 C CA . ASP A 1 103 ? 0.45 33.969 12.945 1 98.69 103 ASP A CA 1
ATOM 772 C C . ASP A 1 103 ? 0.66 32.438 12.812 1 98.69 103 ASP A C 1
ATOM 774 O O . ASP A 1 103 ? 1.357 31.844 13.633 1 98.69 103 ASP A O 1
ATOM 778 N N . VAL A 1 104 ? 0.039 31.859 11.852 1 98.88 104 VAL A N 1
ATOM 779 C CA . VAL A 1 104 ? 0.145 30.438 11.625 1 98.88 104 VAL A CA 1
ATOM 780 C C . VAL A 1 104 ? 1.562 30.078 11.172 1 98.88 104 VAL A C 1
ATOM 782 O O . VAL A 1 104 ? 2.152 30.781 10.352 1 98.88 104 VAL A O 1
ATOM 785 N N . GLU A 1 105 ? 2.072 28.953 11.719 1 98.81 105 GLU A N 1
ATOM 786 C CA . GLU A 1 105 ? 3.398 28.484 11.336 1 98.81 105 GLU A CA 1
ATOM 787 C C . GLU A 1 105 ? 3.307 27.219 10.492 1 98.81 105 GLU A C 1
ATOM 789 O O . GLU A 1 105 ? 4.148 26.984 9.617 1 98.81 105 GLU A O 1
ATOM 794 N N . TRP A 1 106 ? 2.371 26.375 10.789 1 98.94 106 TRP A N 1
ATOM 795 C CA . TRP A 1 106 ? 2.139 25.125 10.062 1 98.94 106 TRP A CA 1
ATOM 796 C C . TRP A 1 106 ? 0.705 25.062 9.547 1 98.94 106 TRP A C 1
ATOM 798 O O . TRP A 1 106 ? -0.241 25.359 10.281 1 98.94 106 TRP A O 1
ATOM 808 N N . VAL A 1 107 ? 0.6 24.703 8.305 1 99 107 VAL A N 1
ATOM 809 C CA . VAL A 1 107 ? -0.717 24.516 7.707 1 99 107 VAL A CA 1
ATOM 810 C C . VAL A 1 107 ? -1.071 23.031 7.684 1 99 107 VAL A C 1
ATOM 812 O O . VAL A 1 107 ? -0.303 22.219 7.172 1 99 107 VAL A O 1
ATOM 815 N N . ILE A 1 108 ? -2.174 22.703 8.258 1 98.94 108 ILE A N 1
ATOM 816 C CA . ILE A 1 108 ? -2.641 21.328 8.344 1 98.94 108 ILE A CA 1
ATOM 817 C C . ILE A 1 108 ? -3.914 21.172 7.52 1 98.94 108 ILE A C 1
ATOM 819 O O . ILE A 1 108 ? -4.969 21.688 7.879 1 98.94 108 ILE A O 1
ATOM 823 N N . MET A 1 109 ? -3.791 20.453 6.453 1 98.94 109 MET A N 1
ATOM 824 C CA . MET A 1 109 ? -4.969 20.156 5.641 1 98.94 109 MET A CA 1
ATOM 825 C C . MET A 1 109 ? -5.699 18.922 6.168 1 98.94 109 MET A C 1
ATOM 827 O O . MET A 1 109 ? -5.129 17.828 6.211 1 98.94 109 MET A O 1
ATOM 831 N N . ALA A 1 110 ? -6.887 19.094 6.59 1 98.5 110 ALA A N 1
ATOM 832 C CA . ALA A 1 110 ? -7.738 18.062 7.184 1 98.5 110 ALA A CA 1
ATOM 833 C C . ALA A 1 110 ? -9.062 17.953 6.438 1 98.5 110 ALA A C 1
ATOM 835 O O . ALA A 1 110 ? -10.109 18.344 6.957 1 98.5 110 ALA A O 1
ATOM 836 N N . GLY A 1 111 ? -9.016 17.375 5.328 1 97.5 111 GLY A N 1
ATOM 837 C CA . GLY A 1 111 ? -10.18 17.328 4.461 1 97.5 111 GLY A CA 1
ATOM 838 C C . GLY A 1 111 ? -10.359 18.578 3.637 1 97.5 111 GLY A C 1
ATOM 839 O O . GLY A 1 111 ? -11.484 19.078 3.484 1 97.5 111 GLY A O 1
ATOM 840 N N . TRP A 1 112 ? -9.234 19.156 3.24 1 98.06 112 TRP A N 1
ATOM 841 C CA . TRP A 1 112 ? -9.266 20.312 2.342 1 98.06 112 TRP A CA 1
ATOM 842 C C . TRP A 1 112 ? -9.445 19.859 0.895 1 98.06 112 TRP A C 1
ATOM 844 O O . TRP A 1 112 ? -8.57 19.219 0.323 1 98.06 112 TRP A O 1
ATOM 854 N N . MET A 1 113 ? -10.531 20.188 0.241 1 96.69 113 MET A N 1
ATOM 855 C CA . MET A 1 113 ? -10.93 19.578 -1.023 1 96.69 113 MET A CA 1
ATOM 856 C C . MET A 1 113 ? -10.609 20.5 -2.197 1 96.69 113 MET A C 1
ATOM 858 O O . MET A 1 113 ? -11.273 20.438 -3.234 1 96.69 113 MET A O 1
ATOM 862 N N . ARG A 1 114 ? -9.609 21.391 -2.004 1 95.94 114 ARG A N 1
ATOM 863 C CA . ARG A 1 114 ? -9.164 22.281 -3.064 1 95.94 114 ARG A CA 1
ATOM 864 C C . ARG A 1 114 ? -7.676 22.094 -3.357 1 95.94 114 ARG A C 1
ATOM 866 O O . ARG A 1 114 ? -6.891 21.812 -2.449 1 95.94 114 ARG A O 1
ATOM 873 N N . LEU A 1 115 ? -7.363 22.266 -4.629 1 95.44 115 LEU A N 1
ATOM 874 C CA . LEU A 1 115 ? -5.949 22.406 -4.969 1 95.44 115 LEU A CA 1
ATOM 875 C C . LEU A 1 115 ? -5.41 23.766 -4.531 1 95.44 115 LEU A C 1
ATOM 877 O O . LEU A 1 115 ? -6.137 24.766 -4.559 1 95.44 115 LEU A O 1
ATOM 881 N N . VAL A 1 116 ? -4.18 23.734 -4.129 1 97.56 116 VAL A N 1
ATOM 882 C CA . VAL A 1 116 ? -3.555 25 -3.773 1 97.56 116 VAL A CA 1
ATOM 883 C C . VAL A 1 116 ? -2.498 25.359 -4.816 1 97.56 116 VAL A C 1
ATOM 885 O O . VAL A 1 116 ? -1.916 24.484 -5.453 1 97.56 116 VAL A O 1
ATOM 888 N N . THR A 1 117 ? -2.311 26.641 -5.031 1 97.81 117 THR A N 1
ATOM 889 C CA . THR A 1 117 ? -1.376 27.141 -6.031 1 97.81 117 THR A CA 1
ATOM 890 C C . THR A 1 117 ? 0.065 26.984 -5.555 1 97.81 117 THR A C 1
ATOM 892 O O . THR A 1 117 ? 0.31 26.75 -4.371 1 97.81 117 THR A O 1
ATOM 895 N N . LYS A 1 118 ? 0.979 27.094 -6.5 1 97.56 118 LYS A N 1
ATOM 896 C CA . LYS A 1 118 ? 2.402 27.094 -6.18 1 97.56 118 LYS A CA 1
ATOM 897 C C . LYS A 1 118 ? 2.74 28.203 -5.184 1 97.56 118 LYS A C 1
ATOM 899 O O . LYS A 1 118 ? 3.568 28.016 -4.293 1 97.56 118 LYS A O 1
ATOM 904 N N . GLY A 1 119 ? 2.146 29.328 -5.367 1 97.81 119 GLY A N 1
ATOM 905 C CA . GLY A 1 119 ? 2.357 30.438 -4.453 1 97.81 119 GLY A CA 1
ATOM 906 C C . GLY A 1 119 ? 1.956 30.125 -3.025 1 97.81 119 GLY A C 1
ATOM 907 O O . GLY A 1 119 ? 2.65 30.516 -2.082 1 97.81 119 GLY A O 1
ATOM 908 N N . PHE A 1 120 ? 0.857 29.5 -2.908 1 98.69 120 PHE A N 1
ATOM 909 C CA . PHE A 1 120 ? 0.406 29.078 -1.589 1 98.69 120 PHE A CA 1
ATOM 910 C C . PHE A 1 120 ? 1.431 28.156 -0.937 1 98.69 120 PHE A C 1
ATOM 912 O O . PHE A 1 120 ? 1.775 28.328 0.234 1 98.69 120 PHE A O 1
ATOM 919 N N . ILE A 1 121 ? 1.906 27.156 -1.679 1 98.62 121 ILE A N 1
ATOM 920 C CA . ILE A 1 121 ? 2.85 26.156 -1.176 1 98.62 121 ILE A CA 1
ATOM 921 C C . ILE A 1 121 ? 4.152 26.844 -0.765 1 98.62 121 ILE A C 1
ATOM 923 O O . ILE A 1 121 ? 4.73 26.516 0.275 1 98.62 121 ILE A O 1
ATOM 927 N N . GLU A 1 122 ? 4.57 27.797 -1.488 1 98 122 GLU A N 1
ATOM 928 C CA . GLU A 1 122 ? 5.816 28.5 -1.216 1 98 122 GLU A CA 1
ATOM 929 C C . GLU A 1 122 ? 5.715 29.328 0.065 1 98 122 GLU A C 1
ATOM 931 O O . GLU A 1 122 ? 6.707 29.5 0.779 1 98 122 GLU A O 1
ATOM 936 N N . ALA A 1 123 ? 4.562 29.859 0.379 1 98.5 123 ALA A N 1
ATOM 937 C CA . ALA A 1 123 ? 4.352 30.688 1.559 1 98.5 123 ALA A CA 1
ATOM 938 C C . ALA A 1 123 ? 4.566 29.891 2.842 1 98.5 123 ALA A C 1
ATOM 940 O O . ALA A 1 123 ? 4.918 30.453 3.879 1 98.5 123 ALA A O 1
ATOM 941 N N . TYR A 1 124 ? 4.363 28.578 2.799 1 98.62 124 TYR A N 1
ATOM 942 C CA . TYR A 1 124 ? 4.57 27.688 3.928 1 98.62 124 TYR A CA 1
ATOM 943 C C . TYR A 1 124 ? 5.398 26.469 3.518 1 98.62 124 TYR A C 1
ATOM 945 O O . TYR A 1 124 ? 5.031 25.328 3.816 1 98.62 124 TYR A O 1
ATOM 953 N N . ALA A 1 125 ? 6.465 26.766 2.857 1 96.06 125 ALA A N 1
ATOM 954 C CA . ALA A 1 125 ? 7.305 25.734 2.256 1 96.06 125 ALA A CA 1
ATOM 955 C C . ALA A 1 125 ? 7.734 24.703 3.295 1 96.06 125 ALA A C 1
ATOM 957 O O . ALA A 1 125 ? 8.289 25.047 4.34 1 96.06 125 ALA A O 1
ATOM 958 N N . GLU A 1 126 ? 7.434 23.422 3.033 1 96.81 126 GLU A N 1
ATOM 959 C CA . GLU A 1 126 ? 7.812 22.266 3.836 1 96.81 126 GLU A CA 1
ATOM 960 C C . GLU A 1 126 ? 7.062 22.25 5.164 1 96.81 126 GLU A C 1
ATOM 962 O O . GLU A 1 126 ? 7.422 21.5 6.074 1 96.81 126 GLU A O 1
ATOM 967 N N . LYS A 1 127 ? 6.035 23.125 5.301 1 98.75 127 LYS A N 1
ATOM 968 C CA . LYS A 1 127 ? 5.289 23.203 6.551 1 98.75 127 LYS A CA 1
ATOM 969 C C . LYS A 1 127 ? 3.791 23.047 6.309 1 98.75 127 LYS A C 1
ATOM 971 O O . LYS A 1 127 ? 2.977 23.672 6.996 1 98.75 127 LYS A O 1
ATOM 976 N N . ILE A 1 128 ? 3.479 22.406 5.25 1 98.94 128 ILE A N 1
ATOM 977 C CA . ILE A 1 128 ? 2.1 22.031 4.957 1 98.94 128 ILE A CA 1
ATOM 978 C C . ILE A 1 128 ? 1.958 20.516 4.961 1 98.94 128 ILE A C 1
ATOM 980 O O . ILE A 1 128 ? 2.695 19.812 4.262 1 98.94 128 ILE A O 1
ATOM 984 N N . LEU A 1 129 ? 1.066 20.016 5.758 1 98.94 129 LEU A N 1
ATOM 985 C CA . LEU A 1 129 ? 0.787 18.578 5.797 1 98.94 129 LEU A CA 1
ATOM 986 C C . LEU A 1 129 ? -0.62 18.297 5.285 1 98.94 129 LEU A C 1
ATOM 988 O O . LEU A 1 129 ? -1.535 19.094 5.48 1 98.94 129 LEU A O 1
ATOM 992 N N . ASN A 1 130 ? -0.758 17.219 4.668 1 98.88 130 ASN A N 1
ATOM 993 C CA . ASN A 1 130 ? -2.043 16.672 4.238 1 98.88 130 ASN A CA 1
ATOM 994 C C . ASN A 1 130 ? -2.199 15.203 4.645 1 98.88 130 ASN A C 1
ATOM 996 O O . ASN A 1 130 ? -1.205 14.508 4.848 1 98.88 130 ASN A O 1
ATOM 1000 N N . ILE A 1 131 ? -3.383 14.797 4.824 1 98.81 131 ILE A N 1
ATOM 1001 C CA . ILE A 1 131 ? -3.717 13.398 5.07 1 98.81 131 ILE A CA 1
ATOM 1002 C C . ILE A 1 131 ? -4.559 12.859 3.918 1 98.81 131 ILE A C 1
ATOM 1004 O O . ILE A 1 131 ? -5.473 13.531 3.438 1 98.81 131 ILE A O 1
ATOM 1008 N N . HIS A 1 132 ? -4.191 11.719 3.402 1 98.88 132 HIS A N 1
ATOM 1009 C CA . HIS A 1 132 ? -4.844 11.117 2.242 1 98.88 132 HIS A CA 1
ATOM 1010 C C . HIS A 1 132 ? -5.289 9.688 2.539 1 98.88 132 HIS A C 1
ATOM 1012 O O . HIS A 1 132 ? -4.52 8.898 3.086 1 98.88 132 HIS A O 1
ATOM 1018 N N . PRO A 1 133 ? -6.543 9.352 2.244 1 98.81 133 PRO A N 1
ATOM 1019 C CA . PRO A 1 133 ? -7.113 8.062 2.652 1 98.81 133 PRO A CA 1
ATOM 1020 C C . PRO A 1 133 ? -6.727 6.922 1.715 1 98.81 133 PRO A C 1
ATOM 1022 O O . PRO A 1 133 ? -7.59 6.168 1.264 1 98.81 133 PRO A O 1
ATOM 1025 N N . SER A 1 134 ? -5.488 6.723 1.499 1 98.88 134 SER A N 1
ATOM 1026 C CA . SER A 1 134 ? -4.914 5.578 0.798 1 98.88 134 SER A CA 1
ATOM 1027 C C . SER A 1 134 ? -3.453 5.367 1.184 1 98.88 134 SER A C 1
ATOM 1029 O O . SER A 1 134 ? -2.867 6.195 1.888 1 98.88 134 SER A O 1
ATOM 1031 N N . LEU A 1 135 ? -2.928 4.258 0.796 1 98.88 135 LEU A N 1
ATOM 1032 C CA . LEU A 1 135 ? -1.484 4.062 0.876 1 98.88 135 LEU A CA 1
ATOM 1033 C C . LEU A 1 135 ? -0.792 4.602 -0.371 1 98.88 135 LEU A C 1
ATOM 1035 O O . LEU A 1 135 ? -0.593 3.867 -1.343 1 98.88 135 LEU A O 1
ATOM 1039 N N . LEU A 1 136 ? -0.467 5.855 -0.271 1 98.88 136 LEU A N 1
ATOM 1040 C CA . LEU A 1 136 ? 0.231 6.473 -1.395 1 98.88 136 LEU A CA 1
ATOM 1041 C C . LEU A 1 136 ? 1.523 5.723 -1.706 1 98.88 136 LEU A C 1
ATOM 1043 O O . LEU A 1 136 ? 2.178 5.203 -0.801 1 98.88 136 LEU A O 1
ATOM 1047 N N . PRO A 1 137 ? 1.823 5.613 -3.033 1 98.69 137 PRO A N 1
ATOM 1048 C CA . PRO A 1 137 ? 1.339 6.414 -4.16 1 98.69 137 PRO A CA 1
ATOM 1049 C C . PRO A 1 137 ? 0.098 5.816 -4.82 1 98.69 137 PRO A C 1
ATOM 1051 O O . PRO A 1 137 ? -0.351 6.309 -5.855 1 98.69 137 PRO A O 1
ATOM 1054 N N . SER A 1 138 ? -0.513 4.781 -4.246 1 98.75 138 SER A N 1
ATOM 1055 C CA . SER A 1 138 ? -1.759 4.254 -4.797 1 98.75 138 SER A CA 1
ATOM 1056 C C . SER A 1 138 ? -2.922 5.207 -4.543 1 98.75 138 SER A C 1
ATOM 1058 O O . SER A 1 138 ? -3.021 5.801 -3.467 1 98.75 138 SER A O 1
ATOM 1060 N N . PHE A 1 139 ? -3.73 5.445 -5.574 1 98.62 139 PHE A N 1
ATOM 1061 C CA . PHE A 1 139 ? -5.047 6.066 -5.5 1 98.62 139 PHE A CA 1
ATOM 1062 C C . PHE A 1 139 ? -4.93 7.535 -5.102 1 98.62 139 PHE A C 1
ATOM 1064 O O . PHE A 1 139 ? -5.59 7.98 -4.16 1 98.62 139 PHE A O 1
ATOM 1071 N N . LYS A 1 140 ? -4.078 8.281 -5.781 1 98.19 140 LYS A N 1
ATOM 1072 C CA . LYS A 1 140 ? -3.963 9.727 -5.617 1 98.19 140 LYS A CA 1
ATOM 1073 C C . LYS A 1 140 ? -5.258 10.43 -6.023 1 98.19 140 LYS A C 1
ATOM 1075 O O . LYS A 1 140 ? -6.062 9.875 -6.77 1 98.19 140 LYS A O 1
ATOM 1080 N N . GLY A 1 141 ? -5.473 11.555 -5.523 1 96.62 141 GLY A N 1
ATOM 1081 C CA . GLY A 1 141 ? -6.586 12.375 -5.977 1 96.62 141 GLY A CA 1
ATOM 1082 C C . GLY A 1 141 ? -7.863 12.125 -5.203 1 96.62 141 GLY A C 1
ATOM 1083 O O . GLY A 1 141 ? -7.836 11.969 -3.979 1 96.62 141 GLY A O 1
ATOM 1084 N N . ILE A 1 142 ? -8.977 12.133 -5.941 1 95.62 142 ILE A N 1
ATOM 1085 C CA . ILE A 1 142 ? -10.273 12.109 -5.281 1 95.62 142 ILE A CA 1
ATOM 1086 C C . ILE A 1 142 ? -10.836 10.688 -5.285 1 95.62 142 ILE A C 1
ATOM 1088 O O . ILE A 1 142 ? -10.414 9.852 -6.09 1 95.62 142 ILE A O 1
ATOM 1092 N N . ARG A 1 143 ? -11.68 10.312 -4.398 1 97.31 143 ARG A N 1
ATOM 1093 C CA . ARG A 1 143 ? -12.398 9.047 -4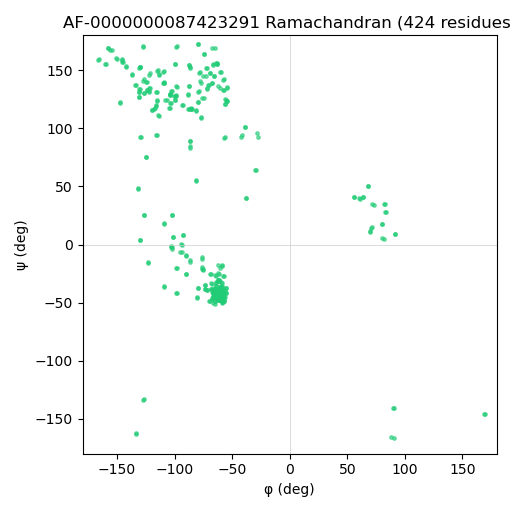.312 1 97.31 143 ARG A CA 1
ATOM 1094 C C . ARG A 1 143 ? -11.445 7.879 -4.117 1 97.31 143 ARG A C 1
ATOM 1096 O O . ARG A 1 143 ? -11.547 6.859 -4.805 1 97.31 143 ARG A O 1
ATOM 1103 N N . ALA A 1 144 ? -10.461 8.133 -3.287 1 98.38 144 ALA A N 1
ATOM 1104 C CA . ALA A 1 144 ? -9.43 7.125 -3.047 1 98.38 144 ALA A CA 1
ATOM 1105 C C . ALA A 1 144 ? -10.039 5.84 -2.492 1 98.38 144 ALA A C 1
ATOM 1107 O O . ALA A 1 144 ? -9.609 4.742 -2.85 1 98.38 144 ALA A O 1
ATOM 1108 N N . VAL A 1 145 ? -11.023 5.957 -1.626 1 98.69 145 VAL A N 1
ATOM 1109 C CA . VAL A 1 145 ? -11.648 4.789 -1.011 1 98.69 145 VAL A CA 1
ATOM 1110 C C . VAL A 1 145 ? -12.359 3.959 -2.078 1 98.69 145 VAL A C 1
ATOM 1112 O O . VAL A 1 145 ? -12.188 2.738 -2.137 1 98.69 145 VAL A O 1
ATOM 1115 N N . GLU A 1 146 ? -13.133 4.621 -2.883 1 98.69 146 GLU A N 1
ATOM 1116 C CA . GLU A 1 146 ? -13.836 3.951 -3.973 1 98.69 146 GLU A CA 1
ATOM 1117 C C . GLU A 1 146 ? -12.852 3.342 -4.969 1 98.69 146 GLU A C 1
ATOM 1119 O O . GLU A 1 146 ? -13.086 2.244 -5.48 1 98.69 146 GLU A O 1
ATOM 1124 N N . GLN A 1 147 ? -11.797 4.066 -5.277 1 98.69 147 GLN A N 1
ATOM 1125 C CA . GLN A 1 147 ? -10.773 3.541 -6.168 1 98.69 147 GLN A CA 1
ATOM 1126 C C . GLN A 1 147 ? -10.188 2.236 -5.629 1 98.69 147 GLN A C 1
ATOM 1128 O O . GLN A 1 147 ? -9.969 1.29 -6.387 1 98.69 147 GLN A O 1
ATOM 1133 N N . ALA A 1 148 ? -9.898 2.217 -4.352 1 98.81 148 ALA A N 1
ATOM 1134 C CA . ALA A 1 148 ? -9.344 1.016 -3.732 1 98.81 148 ALA A CA 1
ATOM 1135 C C . ALA A 1 148 ? -10.305 -0.164 -3.873 1 98.81 148 ALA A C 1
ATOM 1137 O O . ALA A 1 148 ? -9.891 -1.271 -4.227 1 98.81 148 ALA A O 1
ATOM 1138 N N . LEU A 1 149 ? -11.562 0.093 -3.607 1 98.62 149 LEU A N 1
ATOM 1139 C CA . LEU A 1 149 ? -12.57 -0.951 -3.723 1 98.62 149 LEU A CA 1
ATOM 1140 C C . LEU A 1 149 ? -12.672 -1.453 -5.16 1 98.62 149 LEU A C 1
ATOM 1142 O O . LEU A 1 149 ? -12.719 -2.662 -5.398 1 98.62 149 LEU A O 1
ATOM 1146 N N . GLU A 1 150 ? -12.695 -0.521 -6.074 1 98.19 150 GLU A N 1
ATOM 1147 C CA . GLU A 1 150 ? -12.82 -0.863 -7.488 1 98.19 150 GLU A CA 1
ATOM 1148 C C . GLU A 1 150 ? -11.609 -1.651 -7.973 1 98.19 150 GLU A C 1
ATOM 1150 O O . GLU A 1 150 ? -11.742 -2.557 -8.797 1 98.19 150 GLU A O 1
ATOM 1155 N N . ALA A 1 151 ? -10.461 -1.331 -7.457 1 98.38 151 ALA A N 1
ATOM 1156 C CA . ALA A 1 151 ? -9.219 -1.962 -7.879 1 98.38 151 ALA A CA 1
ATOM 1157 C C . ALA A 1 151 ? -9.094 -3.373 -7.312 1 98.38 151 ALA A C 1
ATOM 1159 O O . ALA A 1 151 ? -8.266 -4.164 -7.773 1 98.38 151 ALA A O 1
ATOM 1160 N N . GLY A 1 152 ? -9.805 -3.666 -6.25 1 98.38 152 GLY A N 1
ATOM 1161 C CA . GLY A 1 152 ? -9.797 -5.004 -5.676 1 98.38 152 GLY A CA 1
ATOM 1162 C C . GLY A 1 152 ? -8.578 -5.273 -4.805 1 98.38 152 GLY A C 1
ATOM 1163 O O . GLY A 1 152 ? -8.203 -6.43 -4.602 1 98.38 152 GLY A O 1
ATOM 1164 N N . VAL A 1 153 ? -7.91 -4.199 -4.395 1 98.81 153 VAL A N 1
ATOM 1165 C CA . VAL A 1 153 ? -6.805 -4.398 -3.463 1 98.81 153 VAL A CA 1
ATOM 1166 C C . VAL A 1 153 ? -7.336 -4.961 -2.146 1 98.81 153 VAL A C 1
ATOM 1168 O O . VAL A 1 153 ? -8.516 -4.812 -1.829 1 98.81 153 VAL A O 1
ATOM 1171 N N . LYS A 1 154 ? -6.477 -5.633 -1.417 1 98.75 154 LYS A N 1
ATOM 1172 C CA . LYS A 1 154 ? -6.879 -6.266 -0.163 1 98.75 154 LYS A CA 1
ATOM 1173 C C . LYS A 1 154 ? -6.5 -5.402 1.035 1 98.75 154 LYS A C 1
ATOM 1175 O O . LYS A 1 154 ? -7.012 -5.598 2.139 1 98.75 154 LYS A O 1
ATOM 1180 N N . ILE A 1 155 ? -5.566 -4.52 0.767 1 98.81 155 ILE A N 1
ATOM 1181 C CA . ILE A 1 155 ? -5.043 -3.629 1.799 1 98.81 155 ILE A CA 1
ATOM 1182 C C . ILE A 1 155 ? -5.031 -2.193 1.283 1 98.81 155 ILE A C 1
ATOM 1184 O O . ILE A 1 155 ? -4.656 -1.941 0.135 1 98.81 155 ILE A O 1
ATOM 1188 N N . THR A 1 156 ? -5.551 -1.302 2.066 1 98.81 156 THR A N 1
ATOM 1189 C CA . THR A 1 156 ? -5.457 0.135 1.836 1 98.81 156 THR A CA 1
ATOM 1190 C C . THR A 1 156 ? -5.059 0.863 3.117 1 98.81 156 THR A C 1
ATOM 1192 O O . THR A 1 156 ? -4.434 0.275 4.004 1 98.81 156 THR A O 1
ATOM 1195 N N . GLY A 1 157 ? -5.289 2.215 3.158 1 98.75 157 GLY A N 1
ATOM 1196 C CA . GLY A 1 157 ? -4.871 2.873 4.387 1 98.75 157 GLY A CA 1
ATOM 1197 C C . GLY A 1 157 ? -4.898 4.387 4.289 1 98.75 157 GLY A C 1
ATOM 1198 O O . GLY A 1 157 ? -5.812 4.961 3.695 1 98.75 157 GLY A O 1
ATOM 1199 N N . VAL A 1 158 ? -3.912 4.91 5.008 1 98.69 158 VAL A N 1
ATOM 1200 C CA . VAL A 1 158 ? -3.816 6.359 5.152 1 98.69 158 VAL A CA 1
ATOM 1201 C C . VAL A 1 158 ? -2.361 6.797 5 1 98.69 158 VAL A C 1
ATOM 1203 O O . VAL A 1 158 ? -1.444 6.078 5.402 1 98.69 158 VAL A O 1
ATOM 1206 N N . THR A 1 159 ? -2.201 7.949 4.445 1 98.94 159 THR A N 1
ATOM 1207 C CA . THR A 1 159 ? -0.876 8.547 4.344 1 98.94 159 THR A CA 1
ATOM 1208 C C . THR A 1 159 ? -0.901 10 4.824 1 98.94 159 THR A C 1
ATOM 1210 O O . THR A 1 159 ? -1.792 10.766 4.453 1 98.94 159 THR A O 1
ATOM 1213 N N . VAL A 1 160 ? -0.048 10.336 5.719 1 98.94 160 VAL A N 1
ATOM 1214 C CA . VAL A 1 160 ? 0.244 11.734 6.012 1 98.94 160 VAL A CA 1
ATOM 1215 C C . VAL A 1 160 ? 1.52 12.164 5.289 1 98.94 160 VAL A C 1
ATOM 1217 O O . VAL A 1 160 ? 2.551 11.492 5.391 1 98.94 160 VAL A O 1
ATOM 1220 N N . HIS A 1 161 ? 1.42 13.273 4.547 1 98.88 161 HIS A N 1
ATOM 1221 C CA . HIS A 1 161 ? 2.568 13.68 3.742 1 98.88 161 HIS A CA 1
ATOM 1222 C C . HIS A 1 161 ? 2.678 15.195 3.67 1 98.88 161 HIS A C 1
ATOM 1224 O O . HIS A 1 161 ? 1.703 15.906 3.926 1 98.88 161 HIS A O 1
ATOM 1230 N N . HIS A 1 162 ? 3.855 15.672 3.361 1 98.81 162 HIS A N 1
ATOM 1231 C CA . HIS A 1 162 ? 4.043 17.078 3.027 1 98.81 162 HIS A CA 1
ATOM 1232 C C . HIS A 1 162 ? 3.391 17.422 1.692 1 98.81 162 HIS A C 1
ATOM 1234 O O . HIS A 1 162 ? 3.324 16.578 0.795 1 98.81 162 HIS A O 1
ATOM 1240 N N . VAL A 1 163 ? 2.924 18.641 1.622 1 98.69 163 VAL A N 1
ATOM 1241 C CA . VAL A 1 163 ? 2.293 19.094 0.384 1 98.69 163 VAL A CA 1
ATOM 1242 C C . VAL A 1 163 ? 3.348 19.672 -0.555 1 98.69 163 VAL A C 1
ATOM 1244 O O . VAL A 1 163 ? 4.184 20.484 -0.137 1 98.69 163 VAL A O 1
ATOM 1247 N N . VAL A 1 164 ? 3.35 19.203 -1.774 1 98 164 VAL A N 1
ATOM 1248 C CA . VAL A 1 164 ? 4.16 19.719 -2.873 1 98 164 VAL A CA 1
ATOM 1249 C C . VAL A 1 164 ? 3.271 20.016 -4.078 1 98 164 VAL A C 1
ATOM 1251 O O . VAL A 1 164 ? 2.076 19.703 -4.066 1 98 164 VAL A O 1
ATOM 1254 N N . PRO A 1 165 ? 3.771 20.625 -5.027 1 97.12 165 PRO A N 1
ATOM 1255 C CA . PRO A 1 165 ? 2.922 21.016 -6.156 1 97.12 165 PRO A CA 1
ATOM 1256 C C . PRO A 1 165 ? 2.26 19.812 -6.828 1 97.12 165 PRO A C 1
ATOM 1258 O O . PRO A 1 165 ? 1.102 19.891 -7.242 1 97.12 165 PRO A O 1
ATOM 1261 N N . GLU A 1 166 ? 2.955 18.688 -6.918 1 96.81 166 GLU A N 1
ATOM 1262 C CA . GLU A 1 166 ? 2.363 17.484 -7.484 1 96.81 166 GLU A CA 1
ATOM 1263 C C . GLU A 1 166 ? 1.407 16.828 -6.496 1 96.81 166 GLU A C 1
ATOM 1265 O O . GLU A 1 166 ? 1.79 16.516 -5.367 1 96.81 166 GLU A O 1
ATOM 1270 N N . VAL A 1 167 ? 0.223 16.594 -6.898 1 97.25 167 VAL A N 1
ATOM 1271 C CA . VAL A 1 167 ? -0.867 16.109 -6.055 1 97.25 167 VAL A CA 1
ATOM 1272 C C . VAL A 1 167 ? -0.45 14.82 -5.355 1 97.25 167 VAL A C 1
ATOM 1274 O O . VAL A 1 167 ? -0.003 13.867 -6.004 1 97.25 167 VAL A O 1
ATOM 1277 N N . ASP A 1 168 ? -0.541 14.812 -4.059 1 97.88 168 ASP A N 1
ATOM 1278 C CA . ASP A 1 168 ? -0.376 13.641 -3.199 1 97.88 168 ASP A CA 1
ATOM 1279 C C . ASP A 1 168 ? 0.974 12.969 -3.438 1 97.88 168 ASP A C 1
ATOM 1281 O O . ASP A 1 168 ? 1.07 11.742 -3.438 1 97.88 168 ASP A O 1
ATOM 1285 N N . SER A 1 169 ? 2.029 13.844 -3.609 1 97.75 169 SER A N 1
ATOM 1286 C CA . SER A 1 169 ? 3.297 13.281 -4.062 1 97.75 169 SER A CA 1
ATOM 1287 C C . SER A 1 169 ? 4.453 13.734 -3.176 1 97.75 169 SER A C 1
ATOM 1289 O O . SER A 1 169 ? 5.613 13.453 -3.471 1 97.75 169 SER A O 1
ATOM 1291 N N . GLY A 1 170 ? 4.184 14.453 -2.141 1 98.31 170 GLY A N 1
ATOM 1292 C CA . GLY A 1 170 ? 5.266 14.938 -1.3 1 98.31 170 GLY A CA 1
ATOM 1293 C C . GLY A 1 170 ? 5.797 13.891 -0.344 1 98.31 170 GLY A C 1
ATOM 1294 O O . GLY A 1 170 ? 5.238 12.789 -0.245 1 98.31 170 GLY A O 1
ATOM 1295 N N . PRO A 1 171 ? 6.879 14.242 0.326 1 98.5 171 PRO A N 1
ATOM 1296 C CA . PRO A 1 171 ? 7.488 13.305 1.274 1 98.5 171 PRO A CA 1
ATOM 1297 C C . PRO A 1 171 ? 6.5 12.797 2.316 1 98.5 171 PRO A C 1
ATOM 1299 O O . PRO A 1 171 ? 5.73 13.578 2.881 1 98.5 171 PRO A O 1
ATOM 1302 N N . ILE A 1 172 ? 6.539 11.516 2.551 1 98.81 172 ILE A N 1
ATOM 1303 C CA . ILE A 1 172 ? 5.602 10.859 3.453 1 98.81 172 ILE A CA 1
ATOM 1304 C C . ILE A 1 172 ? 6.141 10.906 4.883 1 98.81 172 ILE A C 1
ATOM 1306 O O . ILE A 1 172 ? 7.32 10.633 5.117 1 98.81 172 ILE A O 1
ATOM 1310 N N . VAL A 1 173 ? 5.258 11.227 5.828 1 98.62 173 VAL A N 1
ATOM 1311 C CA . VAL A 1 173 ? 5.605 11.305 7.242 1 98.62 173 VAL A CA 1
ATOM 1312 C C . VAL A 1 173 ? 5.199 10.008 7.945 1 98.62 173 VAL A C 1
ATOM 1314 O O . VAL A 1 173 ? 5.969 9.461 8.734 1 98.62 173 VAL A O 1
ATOM 1317 N N . ALA A 1 174 ? 4.062 9.484 7.629 1 98.69 174 ALA A N 1
ATOM 1318 C CA . ALA A 1 174 ? 3.516 8.305 8.297 1 98.69 174 ALA A CA 1
ATOM 1319 C C . ALA A 1 174 ? 2.443 7.637 7.438 1 98.69 174 ALA A C 1
ATOM 1321 O O . ALA A 1 174 ? 1.816 8.289 6.598 1 98.69 174 ALA A O 1
ATOM 1322 N N . GLN A 1 175 ? 2.271 6.367 7.68 1 98.88 175 GLN A N 1
ATOM 1323 C CA . GLN A 1 175 ? 1.209 5.605 7.035 1 98.88 175 GLN A CA 1
ATOM 1324 C C . GLN A 1 175 ? 0.602 4.59 7.996 1 98.88 175 GLN A C 1
ATOM 1326 O O . GLN A 1 175 ? 1.257 4.156 8.945 1 98.88 175 GLN A O 1
ATOM 1331 N N . ALA A 1 176 ? -0.576 4.273 7.77 1 98.62 176 ALA A N 1
ATOM 1332 C CA . ALA A 1 176 ? -1.275 3.166 8.414 1 98.62 176 ALA A CA 1
ATOM 1333 C C . ALA A 1 176 ? -2.037 2.324 7.395 1 98.62 176 ALA A C 1
ATOM 1335 O O . ALA A 1 176 ? -2.656 2.865 6.477 1 98.62 176 ALA A O 1
ATOM 1336 N N . ALA A 1 177 ? -1.966 0.997 7.539 1 98.69 177 ALA A N 1
ATOM 1337 C CA . ALA A 1 177 ? -2.623 0.063 6.633 1 98.69 177 ALA A CA 1
ATOM 1338 C C . ALA A 1 177 ? -3.799 -0.631 7.312 1 98.69 177 ALA A C 1
ATOM 1340 O O . ALA A 1 177 ? -3.717 -0.993 8.492 1 98.69 177 ALA A O 1
ATOM 1341 N N . VAL A 1 178 ? -4.848 -0.783 6.613 1 98.44 178 VAL A N 1
ATOM 1342 C CA . VAL A 1 178 ? -6.023 -1.499 7.09 1 98.44 178 VAL A CA 1
ATOM 1343 C C . VAL A 1 178 ? -6.461 -2.527 6.051 1 98.44 178 VAL A C 1
ATOM 1345 O O . VAL A 1 178 ? -6.23 -2.346 4.852 1 98.44 178 VAL A O 1
ATOM 1348 N N . PRO A 1 179 ? -7.098 -3.598 6.469 1 98.56 179 PRO A N 1
ATOM 1349 C CA . PRO A 1 179 ? -7.625 -4.578 5.516 1 98.56 179 PRO A CA 1
ATOM 1350 C C . PRO A 1 179 ? -8.93 -4.125 4.867 1 98.56 179 PRO A C 1
ATOM 1352 O O . PRO A 1 179 ? -9.672 -3.334 5.449 1 98.56 179 PRO A O 1
ATOM 1355 N N . ILE A 1 180 ? -9.141 -4.52 3.66 1 98.56 180 ILE A N 1
ATOM 1356 C CA . ILE A 1 180 ? -10.461 -4.445 3.043 1 98.56 180 ILE A CA 1
ATOM 1357 C C . ILE A 1 180 ? -11.195 -5.77 3.234 1 98.56 180 ILE A C 1
ATOM 1359 O O . ILE A 1 180 ? -10.719 -6.82 2.789 1 98.56 180 ILE A O 1
ATOM 1363 N N . LEU A 1 181 ? -12.273 -5.68 3.867 1 96.75 181 LEU A N 1
ATOM 1364 C CA . LEU A 1 181 ? -13.031 -6.895 4.168 1 96.75 181 LEU A CA 1
ATOM 1365 C C . LEU A 1 181 ? -13.984 -7.238 3.033 1 96.75 181 LEU A C 1
ATOM 1367 O O . LEU A 1 181 ? -14.414 -6.355 2.285 1 96.75 181 LEU A O 1
ATOM 1371 N N . PRO A 1 182 ? -14.359 -8.5 2.857 1 93.94 182 PRO A N 1
ATOM 1372 C CA . PRO A 1 182 ? -15.172 -8.961 1.726 1 93.94 182 PRO A CA 1
ATOM 1373 C C . PRO A 1 182 ? -16.516 -8.227 1.627 1 93.94 182 PRO A C 1
ATOM 1375 O O . PRO A 1 182 ? -17.031 -8.023 0.524 1 93.94 182 PRO A O 1
ATOM 1378 N N . ASP A 1 183 ? -17.094 -7.715 2.715 1 96 183 ASP A N 1
ATOM 1379 C CA . ASP A 1 183 ? -18.422 -7.117 2.709 1 96 183 ASP A CA 1
ATOM 1380 C C . ASP A 1 183 ? -18.359 -5.605 2.898 1 96 183 ASP A C 1
ATOM 1382 O O . ASP A 1 183 ? -19.359 -4.957 3.164 1 96 183 ASP A O 1
ATOM 1386 N N . ASP A 1 184 ? -17.234 -5.113 2.672 1 97.69 184 ASP A N 1
ATOM 1387 C CA . ASP A 1 184 ? -17.078 -3.678 2.877 1 97.69 184 ASP A CA 1
ATOM 1388 C C . ASP A 1 184 ? -17.828 -2.883 1.813 1 97.69 184 ASP A C 1
ATOM 1390 O O . ASP A 1 184 ? -17.828 -3.252 0.637 1 97.69 184 ASP A O 1
ATOM 1394 N N . THR A 1 185 ? -18.484 -1.863 2.236 1 98.19 185 THR A N 1
ATOM 1395 C CA . THR A 1 185 ? -18.922 -0.772 1.376 1 98.19 185 THR A CA 1
ATOM 1396 C C . THR A 1 185 ? -17.969 0.408 1.458 1 98.19 185 THR A C 1
ATOM 1398 O O . THR A 1 185 ? -17.047 0.408 2.277 1 98.19 185 THR A O 1
ATOM 1401 N N . ALA A 1 186 ? -18.172 1.348 0.579 1 98.31 186 ALA A N 1
ATOM 1402 C CA . ALA A 1 186 ? -17.359 2.559 0.671 1 98.31 186 ALA A CA 1
ATOM 1403 C C . ALA A 1 186 ? -17.469 3.186 2.059 1 98.31 186 ALA A C 1
ATOM 1405 O O . ALA A 1 186 ? -16.453 3.625 2.627 1 98.31 186 ALA A O 1
ATOM 1406 N N . ASP A 1 187 ? -18.609 3.139 2.609 1 98.12 187 ASP A N 1
ATOM 1407 C CA . ASP A 1 187 ? -18.859 3.768 3.902 1 98.12 187 ASP A CA 1
ATOM 1408 C C . ASP A 1 187 ? -18.141 3.021 5.023 1 98.12 187 ASP A C 1
ATOM 1410 O O . ASP A 1 187 ? -17.5 3.637 5.871 1 98.12 187 ASP A O 1
ATOM 1414 N N . SER A 1 188 ? -18.312 1.688 5.035 1 98.5 188 SER A N 1
ATOM 1415 C CA . SER A 1 188 ? -17.703 0.91 6.105 1 98.5 188 SER A CA 1
ATOM 1416 C C . SER A 1 188 ? -16.188 0.95 6.016 1 98.5 188 SER A C 1
ATOM 1418 O O . SER A 1 188 ? -15.5 1.037 7.039 1 98.5 188 SER A O 1
ATOM 1420 N N . LEU A 1 189 ? -15.664 0.909 4.801 1 98.38 189 LEU A N 1
ATOM 1421 C CA . LEU A 1 189 ? -14.219 1.014 4.621 1 98.38 189 LEU A CA 1
ATOM 1422 C C . LEU A 1 189 ? -13.719 2.395 5.031 1 98.38 189 LEU A C 1
ATOM 1424 O O . LEU A 1 189 ? -12.688 2.516 5.695 1 98.38 189 LEU A O 1
ATOM 1428 N N . HIS A 1 190 ? -14.438 3.438 4.672 1 98.06 190 HIS A N 1
ATOM 1429 C CA . HIS A 1 190 ? -14.07 4.797 5.043 1 98.06 190 HIS A CA 1
ATOM 1430 C C . HIS A 1 190 ? -14.016 4.961 6.559 1 98.06 190 HIS A C 1
ATOM 1432 O O . HIS A 1 190 ? -13.109 5.609 7.086 1 98.06 190 HIS A O 1
ATOM 1438 N N . ALA A 1 191 ? -14.977 4.395 7.215 1 98.12 191 ALA A N 1
ATOM 1439 C CA . ALA A 1 191 ? -15.008 4.469 8.672 1 98.12 191 ALA A CA 1
ATOM 1440 C C . ALA A 1 191 ? -13.766 3.818 9.281 1 98.12 191 ALA A C 1
ATOM 1442 O O . ALA A 1 191 ? -13.188 4.348 10.227 1 98.12 191 ALA A O 1
ATOM 1443 N N . ARG A 1 192 ? -13.383 2.656 8.742 1 98.19 192 ARG A N 1
ATOM 1444 C CA . ARG A 1 192 ? -12.188 1.969 9.219 1 98.19 192 ARG A CA 1
ATOM 1445 C C . ARG A 1 192 ? -10.938 2.803 8.961 1 98.19 192 ARG A C 1
ATOM 1447 O O . ARG A 1 192 ? -10.062 2.9 9.828 1 98.19 192 ARG A O 1
ATOM 1454 N N . ILE A 1 193 ? -10.852 3.422 7.867 1 98.56 193 ILE A N 1
ATOM 1455 C CA . ILE A 1 193 ? -9.734 4.289 7.496 1 98.56 193 ILE A CA 1
ATOM 1456 C C . ILE A 1 193 ? -9.703 5.508 8.414 1 98.56 193 ILE A C 1
ATOM 1458 O O . ILE A 1 193 ? -8.633 5.902 8.898 1 98.56 193 ILE A O 1
ATOM 1462 N N . GLN A 1 194 ? -10.82 6.09 8.672 1 98.25 194 GLN A N 1
ATOM 1463 C CA . GLN A 1 194 ? -10.938 7.301 9.477 1 98.25 194 GLN A CA 1
ATOM 1464 C C . GLN A 1 194 ? -10.422 7.074 10.898 1 98.25 194 GLN A C 1
ATOM 1466 O O . GLN A 1 194 ? -9.82 7.969 11.5 1 98.25 194 GLN A O 1
ATOM 1471 N N . GLU A 1 195 ? -10.711 5.902 11.398 1 98.31 195 GLU A N 1
ATOM 1472 C CA . GLU A 1 195 ? -10.164 5.566 12.703 1 98.31 195 GLU A CA 1
ATOM 1473 C C . GLU A 1 195 ? -8.641 5.715 12.727 1 98.31 195 GLU A C 1
ATOM 1475 O O . GLU A 1 195 ? -8.078 6.242 13.688 1 98.31 195 GLU A O 1
ATOM 1480 N N . GLN A 1 196 ? -8 5.273 11.656 1 98.31 196 GLN A N 1
ATOM 1481 C CA . GLN A 1 196 ? -6.547 5.379 11.578 1 98.31 196 GLN A CA 1
ATOM 1482 C C . GLN A 1 196 ? -6.113 6.82 11.336 1 98.31 196 GLN A C 1
ATOM 1484 O O . GLN A 1 196 ? -5.086 7.258 11.859 1 98.31 196 GLN A O 1
ATOM 1489 N N . GLU A 1 197 ? -6.902 7.559 10.562 1 98.62 197 GLU A N 1
ATOM 1490 C CA . GLU A 1 197 ? -6.617 8.977 10.352 1 98.62 197 GLU A CA 1
ATOM 1491 C C . GLU A 1 197 ? -6.555 9.727 11.68 1 98.62 197 GLU A C 1
ATOM 1493 O O . GLU A 1 197 ? -5.605 10.469 11.93 1 98.62 197 GLU A O 1
ATOM 1498 N N . HIS A 1 198 ? -7.547 9.484 12.445 1 98.69 198 HIS A N 1
ATOM 1499 C CA . HIS A 1 198 ? -7.676 10.188 13.719 1 98.69 198 HIS A CA 1
ATOM 1500 C C . HIS A 1 198 ? -6.504 9.875 14.641 1 98.69 198 HIS A C 1
ATOM 1502 O O . HIS A 1 198 ? -6.074 10.727 15.422 1 98.69 198 HIS A O 1
ATOM 1508 N N . PHE A 1 199 ? -6.027 8.734 14.484 1 97.94 199 PHE A N 1
ATOM 1509 C CA . PHE A 1 199 ? -4.914 8.312 15.328 1 97.94 199 PHE A CA 1
ATOM 1510 C C . PHE A 1 199 ? -3.598 8.875 14.805 1 97.94 199 PHE A C 1
ATOM 1512 O O . PHE A 1 199 ? -2.814 9.445 15.57 1 97.94 199 PHE A O 1
ATOM 1519 N N . ILE A 1 200 ? -3.346 8.781 13.508 1 98.31 200 ILE A N 1
ATOM 1520 C CA . ILE A 1 200 ? -1.976 8.977 13.047 1 98.31 200 ILE A CA 1
ATOM 1521 C C . ILE A 1 200 ? -1.747 10.453 12.734 1 98.31 200 ILE A C 1
ATOM 1523 O O . ILE A 1 200 ? -0.613 10.938 12.781 1 98.31 200 ILE A O 1
ATOM 1527 N N . TYR A 1 201 ? -2.816 11.219 12.406 1 98.81 201 TYR A N 1
ATOM 1528 C CA . TYR A 1 201 ? -2.572 12.555 11.891 1 98.81 201 TYR A CA 1
ATOM 1529 C C . TYR A 1 201 ? -1.953 13.445 12.961 1 98.81 201 TYR A C 1
ATOM 1531 O O . TYR A 1 201 ? -0.904 14.055 12.742 1 98.81 201 TYR A O 1
ATOM 1539 N N . PRO A 1 202 ? -2.557 13.5 14.219 1 98.75 202 PRO A N 1
ATOM 1540 C CA . PRO A 1 202 ? -1.915 14.336 15.242 1 98.75 202 PRO A CA 1
ATOM 1541 C C . PRO A 1 202 ? -0.482 13.898 15.539 1 98.75 202 PRO A C 1
ATOM 1543 O O . PRO A 1 202 ? 0.391 14.742 15.758 1 98.75 202 PRO A O 1
ATOM 1546 N N . ARG A 1 203 ? -0.257 12.68 15.508 1 98.44 203 ARG A N 1
ATOM 1547 C CA . ARG A 1 203 ? 1.064 12.141 15.812 1 98.44 203 ARG A CA 1
ATOM 1548 C C . ARG A 1 203 ? 2.055 12.445 14.695 1 98.44 203 ARG A C 1
ATOM 1550 O O . ARG A 1 203 ? 3.225 12.727 14.953 1 98.44 203 ARG A O 1
ATOM 1557 N N . ALA A 1 204 ? 1.573 12.352 13.484 1 98.75 204 ALA A N 1
ATOM 1558 C CA . ALA A 1 204 ? 2.404 12.695 12.336 1 98.75 204 ALA A CA 1
ATOM 1559 C C . ALA A 1 204 ? 2.773 14.18 12.352 1 98.75 204 ALA A C 1
ATOM 1561 O O . ALA A 1 204 ? 3.885 14.555 11.969 1 98.75 204 ALA A O 1
ATOM 1562 N N . ILE A 1 205 ? 1.816 15.023 12.766 1 98.75 205 ILE A N 1
ATOM 1563 C CA . ILE A 1 205 ? 2.092 16.453 12.906 1 98.75 205 ILE A CA 1
ATOM 1564 C C . ILE A 1 205 ? 3.234 16.656 13.898 1 98.75 205 ILE A C 1
ATOM 1566 O O . ILE A 1 205 ? 4.176 17.406 13.625 1 98.75 205 ILE A O 1
ATOM 1570 N N . ALA A 1 206 ? 3.152 15.969 15.031 1 98.44 206 ALA A N 1
ATOM 1571 C CA . ALA A 1 206 ? 4.207 16.062 16.031 1 98.44 206 ALA A CA 1
ATOM 1572 C C . ALA A 1 206 ? 5.559 15.656 15.453 1 98.44 206 ALA A C 1
ATOM 1574 O O . ALA A 1 206 ? 6.562 16.344 15.664 1 98.44 206 ALA A O 1
ATOM 1575 N N . LEU A 1 207 ? 5.562 14.602 14.75 1 97.88 207 LEU A N 1
ATOM 1576 C CA . LEU A 1 207 ? 6.793 14.086 14.156 1 97.88 207 LEU A CA 1
ATOM 1577 C C . LEU A 1 207 ? 7.383 15.094 13.18 1 97.88 207 LEU A C 1
ATOM 1579 O O . LEU A 1 207 ? 8.586 15.375 13.211 1 97.88 207 LEU A O 1
ATOM 1583 N N . ALA A 1 208 ? 6.531 15.609 12.312 1 98.19 208 ALA A N 1
ATOM 1584 C CA . ALA A 1 208 ? 6.984 16.531 11.273 1 98.19 208 ALA A CA 1
ATOM 1585 C C . ALA A 1 208 ? 7.566 17.797 11.883 1 98.19 208 ALA A C 1
ATOM 1587 O O . ALA A 1 208 ? 8.609 18.281 11.445 1 98.19 208 ALA A O 1
ATOM 1588 N N . ILE A 1 209 ? 6.891 18.328 12.891 1 98.5 209 ILE A N 1
ATOM 1589 C CA . ILE A 1 209 ? 7.34 19.562 13.523 1 98.5 209 ILE A CA 1
ATOM 1590 C C . ILE A 1 209 ? 8.656 19.328 14.25 1 98.5 209 ILE A C 1
ATOM 1592 O O . ILE A 1 209 ? 9.586 20.141 14.156 1 98.5 209 ILE A O 1
ATOM 1596 N N . ALA A 1 210 ? 8.711 18.234 14.961 1 97.38 210 ALA A N 1
ATOM 1597 C CA . ALA A 1 210 ? 9.938 17.906 15.672 1 97.38 210 ALA A CA 1
ATOM 1598 C C . ALA A 1 210 ? 11.117 17.766 14.703 1 97.38 210 ALA A C 1
ATOM 1600 O O . ALA A 1 210 ? 12.227 18.203 15 1 97.38 210 ALA A O 1
ATOM 1601 N N . GLU A 1 211 ? 10.859 17.109 13.594 1 96 211 GLU A N 1
ATOM 1602 C CA . GLU A 1 211 ? 11.906 16.938 12.586 1 96 211 GLU A CA 1
ATOM 1603 C C . GLU A 1 211 ? 12.367 18.266 12.023 1 96 211 GLU A C 1
ATOM 1605 O O . GLU A 1 211 ? 13.562 18.484 11.812 1 96 211 GLU A O 1
ATOM 1610 N N . GLU A 1 212 ? 11.414 19.156 11.758 1 96.19 212 GLU A N 1
ATOM 1611 C CA . GLU A 1 212 ? 11.727 20.469 11.219 1 96.19 212 GLU A CA 1
ATOM 1612 C C . GLU A 1 212 ? 12.562 21.297 12.195 1 96.19 212 GLU A C 1
ATOM 1614 O O . GLU A 1 212 ? 13.43 22.062 11.789 1 96.19 212 GLU A O 1
ATOM 1619 N N . ARG A 1 213 ? 12.328 21.078 13.43 1 95.88 213 ARG A N 1
ATOM 1620 C CA . ARG A 1 213 ? 12.977 21.906 14.453 1 95.88 213 ARG A CA 1
ATOM 1621 C C . ARG A 1 213 ? 14.25 21.234 14.961 1 95.88 213 ARG A C 1
ATOM 1623 O O . ARG A 1 213 ? 14.969 21.812 15.781 1 95.88 213 ARG A O 1
ATOM 1630 N N . ALA A 1 214 ? 14.602 20.047 14.609 1 87.62 214 ALA A N 1
ATOM 1631 C CA . ALA A 1 214 ? 15.836 19.359 15 1 87.62 214 ALA A CA 1
ATOM 1632 C C . ALA A 1 214 ? 17.031 19.891 14.219 1 87.62 214 ALA A C 1
ATOM 1634 O O . ALA A 1 214 ? 16.891 20.328 13.078 1 87.62 214 ALA A O 1
ATOM 1635 N N . MET B 1 1 ? 15.156 -8.148 25.156 1 19.88 1 MET B N 1
ATOM 1636 C CA . MET B 1 1 ? 15.125 -8.383 23.719 1 19.88 1 MET B CA 1
ATOM 1637 C C . MET B 1 1 ? 13.688 -8.414 23.203 1 19.88 1 MET B C 1
ATOM 1639 O O . MET B 1 1 ? 12.914 -9.305 23.562 1 19.88 1 MET B O 1
ATOM 1643 N N . ILE B 1 2 ? 13 -7.336 23.219 1 28.81 2 ILE B N 1
ATOM 1644 C CA . ILE B 1 2 ? 11.586 -7.211 22.906 1 28.81 2 ILE B CA 1
ATOM 1645 C C . ILE B 1 2 ? 11.25 -8.055 21.672 1 28.81 2 ILE B C 1
ATOM 1647 O O . ILE B 1 2 ? 11.938 -7.973 20.656 1 28.81 2 ILE B O 1
ATOM 1651 N N . SER B 1 3 ? 10.875 -9.148 21.75 1 27.8 3 SER B N 1
ATOM 1652 C CA . SER B 1 3 ? 10.43 -9.992 20.641 1 27.8 3 SER B CA 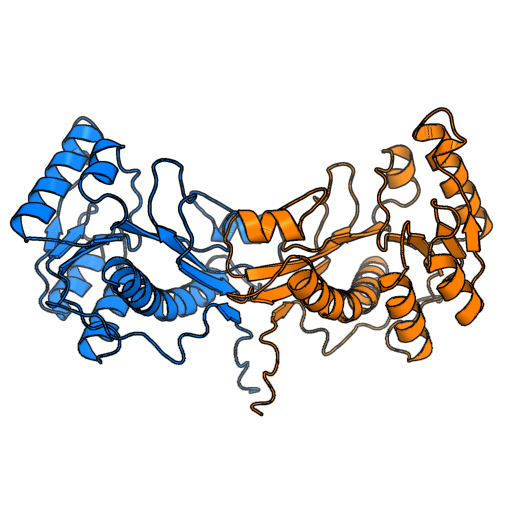1
ATOM 1653 C C . SER B 1 3 ? 9.805 -9.148 19.531 1 27.8 3 SER B C 1
ATOM 1655 O O . SER B 1 3 ? 8.75 -8.547 19.719 1 27.8 3 SER B O 1
ATOM 1657 N N . LYS B 1 4 ? 10.492 -8.242 18.828 1 38.06 4 LYS B N 1
ATOM 1658 C CA . LYS B 1 4 ? 10.102 -7.289 17.797 1 38.06 4 LYS B CA 1
ATOM 1659 C C . LYS B 1 4 ? 9.062 -7.902 16.859 1 38.06 4 LYS B C 1
ATOM 1661 O O . LYS B 1 4 ? 9.422 -8.539 15.859 1 38.06 4 LYS B O 1
ATOM 1666 N N . GLU B 1 5 ? 8.148 -8.641 17.469 1 47.5 5 GLU B N 1
ATOM 1667 C CA . GLU B 1 5 ? 7.008 -9.172 16.734 1 47.5 5 GLU B CA 1
ATOM 1668 C C . GLU B 1 5 ? 6.652 -8.273 15.547 1 47.5 5 GLU B C 1
ATOM 1670 O O . GLU B 1 5 ? 6.367 -7.09 15.719 1 47.5 5 GLU B O 1
ATOM 1675 N N . LYS B 1 6 ? 7.152 -8.648 14.43 1 61.81 6 LYS B N 1
ATOM 1676 C CA . LYS B 1 6 ? 7.266 -7.922 13.172 1 61.81 6 LYS B CA 1
ATOM 1677 C C . LYS B 1 6 ? 5.902 -7.453 12.68 1 61.81 6 LYS B C 1
ATOM 1679 O O . LYS B 1 6 ? 5.016 -8.273 12.422 1 61.81 6 LYS B O 1
ATOM 1684 N N . ALA B 1 7 ? 5.469 -6.246 13.031 1 85.38 7 ALA B N 1
ATOM 1685 C CA . ALA B 1 7 ? 4.207 -5.648 12.602 1 85.38 7 ALA B CA 1
ATOM 1686 C C . ALA B 1 7 ? 3.914 -5.977 11.141 1 85.38 7 ALA B C 1
ATOM 1688 O O . ALA B 1 7 ? 4.715 -5.668 10.258 1 85.38 7 ALA B O 1
ATOM 1689 N N . VAL B 1 8 ? 2.986 -6.996 10.961 1 94.19 8 VAL B N 1
ATOM 1690 C CA . VAL B 1 8 ? 2.564 -7.395 9.625 1 94.19 8 VAL B CA 1
ATOM 1691 C C . VAL B 1 8 ? 1.041 -7.371 9.531 1 94.19 8 VAL B C 1
ATOM 1693 O O . VAL B 1 8 ? 0.35 -7.637 10.523 1 94.19 8 VAL B O 1
ATOM 1696 N N . LEU B 1 9 ? 0.567 -6.934 8.43 1 97.12 9 LEU B N 1
ATOM 1697 C CA . LEU B 1 9 ? -0.854 -7.055 8.125 1 97.12 9 LEU B CA 1
ATOM 1698 C C . LEU B 1 9 ? -1.074 -7.945 6.906 1 97.12 9 LEU B C 1
ATOM 1700 O O . LEU B 1 9 ? -0.561 -7.66 5.82 1 97.12 9 LEU B O 1
ATOM 1704 N N . ARG B 1 10 ? -1.752 -9.047 7.086 1 97.31 10 ARG B N 1
ATOM 1705 C CA . ARG B 1 10 ? -2.104 -9.953 6 1 97.31 10 ARG B CA 1
ATOM 1706 C C . ARG B 1 10 ? -3.602 -9.914 5.711 1 97.31 10 ARG B C 1
ATOM 1708 O O . ARG B 1 10 ? -4.414 -9.852 6.637 1 97.31 10 ARG B O 1
ATOM 1715 N N . ASN B 1 11 ? -3.9 -9.93 4.449 1 96.12 11 ASN B N 1
ATOM 1716 C CA . ASN B 1 11 ? -5.312 -9.977 4.078 1 96.12 11 ASN B CA 1
ATOM 1717 C C . ASN B 1 11 ? -5.527 -10.758 2.787 1 96.12 11 ASN B C 1
ATOM 1719 O O . ASN B 1 11 ? -4.906 -10.453 1.765 1 96.12 11 ASN B O 1
ATOM 1723 N N . PRO B 1 12 ? -6.309 -11.797 2.799 1 94.5 12 PRO B N 1
ATOM 1724 C CA . PRO B 1 12 ? -7.047 -12.305 3.957 1 94.5 12 PRO B CA 1
ATOM 1725 C C . PRO B 1 12 ? -6.129 -12.867 5.039 1 94.5 12 PRO B C 1
ATOM 1727 O O . PRO B 1 12 ? -4.914 -12.961 4.84 1 94.5 12 PRO B O 1
ATOM 1730 N N . THR B 1 13 ? -6.602 -13.172 6.246 1 87.25 13 THR B N 1
ATOM 1731 C CA . THR B 1 13 ? -5.816 -13.617 7.391 1 87.25 13 THR B CA 1
ATOM 1732 C C . THR B 1 13 ? -5.41 -15.078 7.23 1 87.25 13 THR B C 1
ATOM 1734 O O . THR B 1 13 ? -4.48 -15.547 7.891 1 87.25 13 THR B O 1
ATOM 1737 N N . PHE B 1 14 ? -6.023 -15.875 6.422 1 85.25 14 PHE B N 1
ATOM 1738 C CA . PHE B 1 14 ? -5.719 -17.25 6.051 1 85.25 14 PHE B CA 1
ATOM 1739 C C . PHE B 1 14 ? -5.98 -18.203 7.215 1 85.25 14 PHE B C 1
ATOM 1741 O O . PHE B 1 14 ? -5.383 -19.281 7.293 1 85.25 14 PHE B O 1
ATOM 1748 N N . ASP B 1 15 ? -6.684 -17.75 8.242 1 84.25 15 ASP B N 1
ATOM 1749 C CA . ASP B 1 15 ? -7.008 -18.578 9.398 1 84.25 15 ASP B CA 1
ATOM 1750 C C . ASP B 1 15 ? -7.801 -19.812 8.977 1 84.25 15 ASP B C 1
ATOM 1752 O O . ASP B 1 15 ? -7.668 -20.891 9.586 1 84.25 15 ASP B O 1
ATOM 1756 N N . ASN B 1 16 ? -8.617 -19.703 7.961 1 85.62 16 ASN B N 1
ATOM 1757 C CA . ASN B 1 16 ? -9.422 -20.812 7.438 1 85.62 16 ASN B CA 1
ATOM 1758 C C . ASN B 1 16 ? -9.258 -20.953 5.93 1 85.62 16 ASN B C 1
ATOM 1760 O O . ASN B 1 16 ? -10.023 -20.359 5.16 1 85.62 16 ASN B O 1
ATOM 1764 N N . LEU B 1 17 ? -8.336 -21.781 5.609 1 91.06 17 LEU B N 1
ATOM 1765 C CA . LEU B 1 17 ? -8.156 -22.031 4.18 1 91.06 17 LEU B CA 1
ATOM 1766 C C . LEU B 1 17 ? -9.234 -22.969 3.646 1 91.06 17 LEU B C 1
ATOM 1768 O O . LEU B 1 17 ? -9.602 -23.938 4.309 1 91.06 17 LEU B O 1
ATOM 1772 N N . PRO B 1 18 ? -9.672 -22.656 2.535 1 90.94 18 PRO B N 1
ATOM 1773 C CA . PRO B 1 18 ? -10.703 -23.516 1.959 1 90.94 18 PRO B CA 1
ATOM 1774 C C . PRO B 1 18 ? -10.148 -24.859 1.491 1 90.94 18 PRO B C 1
ATOM 1776 O O . PRO B 1 18 ? -8.977 -24.953 1.135 1 90.94 18 PRO B O 1
ATOM 1779 N N . THR B 1 19 ? -11 -25.781 1.521 1 92.44 19 THR B N 1
ATOM 1780 C CA . THR B 1 19 ? -10.656 -27.078 0.948 1 92.44 19 THR B CA 1
ATOM 1781 C C . THR B 1 19 ? -10.781 -27.047 -0.573 1 92.44 19 THR B C 1
ATOM 1783 O O . THR B 1 19 ? -11.789 -26.578 -1.107 1 92.44 19 THR B O 1
ATOM 1786 N N . ILE B 1 20 ? -9.781 -27.531 -1.204 1 95.19 20 ILE B N 1
ATOM 1787 C CA . ILE B 1 20 ? -9.82 -27.625 -2.66 1 95.19 20 ILE B CA 1
ATOM 1788 C C . ILE B 1 20 ? -10.633 -28.859 -3.072 1 95.19 20 ILE B C 1
ATOM 1790 O O . ILE B 1 20 ? -10.312 -29.984 -2.674 1 95.19 20 ILE B O 1
ATOM 1794 N N . GLN B 1 21 ? -11.633 -28.625 -3.836 1 95.06 21 GLN B N 1
ATOM 1795 C CA . GLN B 1 21 ? -12.492 -29.719 -4.285 1 95.06 21 GLN B CA 1
ATOM 1796 C C . GLN B 1 21 ? -11.938 -30.375 -5.551 1 95.06 21 GLN B C 1
ATOM 1798 O O . GLN B 1 21 ? -11.219 -29.734 -6.32 1 95.06 21 GLN B O 1
ATOM 1803 N N . GLY B 1 22 ? -12.258 -31.641 -5.695 1 95.75 22 GLY B N 1
ATOM 1804 C CA . GLY B 1 22 ? -11.852 -32.312 -6.91 1 95.75 22 GLY B CA 1
ATOM 1805 C C . GLY B 1 22 ? -10.477 -32.969 -6.801 1 95.75 22 GLY B C 1
ATOM 1806 O O . GLY B 1 22 ? -9.961 -33.156 -5.695 1 95.75 22 GLY B O 1
ATOM 1807 N N . PRO B 1 23 ? -9.953 -33.344 -7.938 1 96.75 23 PRO B N 1
ATOM 1808 C CA . PRO B 1 23 ? -8.633 -33.969 -7.941 1 96.75 23 PRO B CA 1
ATOM 1809 C C . PRO B 1 23 ? -7.523 -33.031 -7.516 1 96.75 23 PRO B C 1
ATOM 1811 O O . PRO B 1 23 ? -7.684 -31.797 -7.621 1 96.75 23 PRO B O 1
ATOM 1814 N N . THR B 1 24 ? -6.516 -33.531 -7.035 1 98 24 THR B N 1
ATOM 1815 C CA . THR B 1 24 ? -5.375 -32.719 -6.637 1 98 24 THR B CA 1
ATOM 1816 C C . THR B 1 24 ? -4.871 -31.891 -7.809 1 98 24 THR B C 1
ATOM 1818 O O . THR B 1 24 ? -4.512 -32.438 -8.859 1 98 24 THR B O 1
ATOM 1821 N N . PRO B 1 25 ? -4.867 -30.594 -7.633 1 98.56 25 PRO B N 1
ATOM 1822 C CA . PRO B 1 25 ? -4.402 -29.75 -8.734 1 98.56 25 PRO B CA 1
ATOM 1823 C C . PRO B 1 25 ? -2.918 -29.938 -9.039 1 98.56 25 PRO B C 1
ATOM 1825 O O . PRO B 1 25 ? -2.113 -30.109 -8.117 1 98.56 25 PRO B O 1
ATOM 1828 N N . ARG B 1 26 ? -2.59 -29.844 -10.281 1 98.88 26 ARG B N 1
ATOM 1829 C CA . ARG B 1 26 ? -1.211 -29.969 -10.742 1 98.88 26 ARG B CA 1
ATOM 1830 C C . ARG B 1 26 ? -0.615 -28.609 -11.094 1 98.88 26 ARG B C 1
ATOM 1832 O O . ARG B 1 26 ? -1.068 -27.953 -12.031 1 98.88 26 ARG B O 1
ATOM 1839 N N . LEU B 1 27 ? 0.416 -28.266 -10.359 1 98.94 27 LEU B N 1
ATOM 1840 C CA . LEU B 1 27 ? 1.048 -26.969 -10.516 1 98.94 27 LEU B CA 1
ATOM 1841 C C . LEU B 1 27 ? 2.299 -27.062 -11.383 1 98.94 27 LEU B C 1
ATOM 1843 O O . LEU B 1 27 ? 3.062 -28.031 -11.258 1 98.94 27 LEU B O 1
ATOM 1847 N N . GLY B 1 28 ? 2.502 -26.156 -12.297 1 99 28 GLY B N 1
ATOM 1848 C CA . GLY B 1 28 ? 3.791 -25.859 -12.898 1 99 28 GLY B CA 1
ATOM 1849 C C . GLY B 1 28 ? 4.418 -24.594 -12.375 1 99 28 GLY B C 1
ATOM 1850 O O . GLY B 1 28 ? 3.822 -23.516 -12.461 1 99 28 GLY B O 1
ATOM 1851 N N . VAL B 1 29 ? 5.602 -24.703 -11.828 1 99 29 VAL B N 1
ATOM 1852 C CA . VAL B 1 29 ? 6.25 -23.547 -11.234 1 99 29 VAL B CA 1
ATOM 1853 C C . VAL B 1 29 ? 7.289 -22.984 -12.203 1 99 29 VAL B C 1
ATOM 1855 O O . VAL B 1 29 ? 8.078 -23.734 -12.781 1 99 29 VAL B O 1
ATOM 1858 N N . LEU B 1 30 ? 7.211 -21.688 -12.469 1 98.94 30 LEU B N 1
ATOM 1859 C CA . LEU B 1 30 ? 8.211 -20.969 -13.25 1 98.94 30 LEU B CA 1
ATOM 1860 C C . LEU B 1 30 ? 9.102 -20.125 -12.352 1 98.94 30 LEU B C 1
ATOM 1862 O O . LEU B 1 30 ? 8.609 -19.375 -11.492 1 98.94 30 LEU B O 1
ATOM 1866 N N . ALA B 1 31 ? 10.422 -20.25 -12.492 1 98.81 31 ALA B N 1
ATOM 1867 C CA . ALA B 1 31 ? 11.359 -19.484 -11.688 1 98.81 31 ALA B CA 1
ATOM 1868 C C . ALA B 1 31 ? 12.609 -19.109 -12.492 1 98.81 31 ALA B C 1
ATOM 1870 O O . ALA B 1 31 ? 12.93 -19.781 -13.477 1 98.81 31 ALA B O 1
ATOM 1871 N N . SER B 1 32 ? 13.312 -18.047 -12.07 1 98.56 32 SER B N 1
ATOM 1872 C CA . SER B 1 32 ? 14.523 -17.594 -12.75 1 98.56 32 SER B CA 1
ATOM 1873 C C . SER B 1 32 ? 15.711 -17.562 -11.805 1 98.56 32 SER B C 1
ATOM 1875 O O . SER B 1 32 ? 16.859 -17.469 -12.242 1 98.56 32 SER B O 1
ATOM 1877 N N . GLY B 1 33 ? 15.422 -17.609 -10.469 1 97.44 33 GLY B N 1
ATOM 1878 C CA . GLY B 1 33 ? 16.5 -17.359 -9.539 1 97.44 33 GLY B CA 1
ATOM 1879 C C . GLY B 1 33 ? 16.672 -18.453 -8.5 1 97.44 33 GLY B C 1
ATOM 1880 O O . GLY B 1 33 ? 16.734 -19.625 -8.844 1 97.44 33 GLY B O 1
ATOM 1881 N N . SER B 1 34 ? 16.812 -18.078 -7.203 1 97 34 SER B N 1
ATOM 1882 C CA . SER B 1 34 ? 17.172 -18.969 -6.113 1 97 34 SER B CA 1
ATOM 1883 C C . SER B 1 34 ? 16.047 -19.953 -5.801 1 97 34 SER B C 1
ATOM 1885 O O . SER B 1 34 ? 16.297 -21.031 -5.242 1 97 34 SER B O 1
ATOM 1887 N N . GLY B 1 35 ? 14.852 -19.625 -6.098 1 98.38 35 GLY B N 1
ATOM 1888 C CA . GLY B 1 35 ? 13.734 -20.531 -5.941 1 98.38 35 GLY B CA 1
ATOM 1889 C C . GLY B 1 35 ? 13.188 -20.562 -4.523 1 98.38 35 GLY B C 1
ATOM 1890 O O . GLY B 1 35 ? 12.617 -21.578 -4.098 1 98.38 35 GLY B O 1
ATOM 1891 N N . THR B 1 36 ? 13.328 -19.453 -3.758 1 98.38 36 THR B N 1
ATOM 1892 C CA . THR B 1 36 ? 12.906 -19.469 -2.361 1 98.38 36 THR B CA 1
ATOM 1893 C C . THR B 1 36 ? 11.391 -19.578 -2.252 1 98.38 36 THR B C 1
ATOM 1895 O O . THR B 1 36 ? 10.867 -20.266 -1.377 1 98.38 36 THR B O 1
ATOM 1898 N N . ASN B 1 37 ? 10.68 -18.906 -3.139 1 98.81 37 ASN B N 1
ATOM 1899 C CA . ASN B 1 37 ? 9.227 -19.078 -3.148 1 98.81 37 ASN B CA 1
ATOM 1900 C C . ASN B 1 37 ? 8.82 -20.484 -3.57 1 98.81 37 ASN B C 1
ATOM 1902 O O . ASN B 1 37 ? 7.902 -21.062 -2.996 1 98.81 37 ASN B O 1
ATOM 1906 N N . PHE B 1 38 ? 9.531 -21 -4.551 1 98.94 38 PHE B N 1
ATOM 1907 C CA . PHE B 1 38 ? 9.32 -22.375 -4.984 1 98.94 38 PHE B CA 1
ATOM 1908 C C . PHE B 1 38 ? 9.516 -23.344 -3.828 1 98.94 38 PHE B C 1
ATOM 1910 O O . PHE B 1 38 ? 8.68 -24.219 -3.6 1 98.94 38 PHE B O 1
ATOM 1917 N N . ASP B 1 39 ? 10.477 -23.109 -3.092 1 98.94 39 ASP B N 1
ATOM 1918 C CA . ASP B 1 39 ? 10.773 -23.922 -1.919 1 98.94 39 ASP B CA 1
ATOM 1919 C C . ASP B 1 39 ? 9.648 -23.844 -0.892 1 98.94 39 ASP B C 1
ATOM 1921 O O . ASP B 1 39 ? 9.219 -24.859 -0.345 1 98.94 39 ASP B O 1
ATOM 1925 N N . ALA B 1 40 ? 9.211 -22.672 -0.642 1 98.88 40 ALA B N 1
ATOM 1926 C CA . ALA B 1 40 ? 8.133 -22.453 0.318 1 98.88 40 ALA B CA 1
ATOM 1927 C C . ALA B 1 40 ? 6.859 -23.172 -0.117 1 98.88 40 ALA B C 1
ATOM 1929 O O . ALA B 1 40 ? 6.145 -23.75 0.711 1 98.88 40 ALA B O 1
ATOM 1930 N N . ILE B 1 41 ? 6.562 -23.156 -1.376 1 98.88 41 ILE B N 1
ATOM 1931 C CA . ILE B 1 41 ? 5.375 -23.812 -1.905 1 98.88 41 ILE B CA 1
ATOM 1932 C C . ILE B 1 41 ? 5.508 -25.328 -1.729 1 98.88 41 ILE B C 1
ATOM 1934 O O . ILE B 1 41 ? 4.57 -25.984 -1.271 1 98.88 41 ILE B O 1
ATOM 1938 N N . ALA B 1 42 ? 6.668 -25.875 -2.074 1 98.88 42 ALA B N 1
ATOM 1939 C CA . ALA B 1 42 ? 6.914 -27.312 -1.916 1 98.88 42 ALA B CA 1
ATOM 1940 C C . ALA B 1 42 ? 6.75 -27.734 -0.459 1 98.88 42 ALA B C 1
ATOM 1942 O O . ALA B 1 42 ? 6.098 -28.734 -0.17 1 98.88 42 ALA B O 1
ATOM 1943 N N . HIS B 1 43 ? 7.309 -26.953 0.441 1 98.81 43 HIS B N 1
ATOM 1944 C CA . HIS B 1 43 ? 7.195 -27.25 1.863 1 98.81 43 HIS B CA 1
ATOM 1945 C C . HIS B 1 43 ? 5.742 -27.203 2.324 1 98.81 43 HIS B C 1
ATOM 1947 O O . HIS B 1 43 ? 5.305 -28.047 3.111 1 98.81 43 HIS B O 1
ATOM 1953 N N . ALA B 1 44 ? 5.035 -26.203 1.851 1 98.5 44 ALA B N 1
ATOM 1954 C CA . ALA B 1 44 ? 3.633 -26.062 2.238 1 98.5 44 ALA B CA 1
ATOM 1955 C C . ALA B 1 44 ? 2.818 -27.281 1.804 1 98.5 44 ALA B C 1
ATOM 1957 O O . ALA B 1 44 ? 1.881 -27.688 2.496 1 98.5 44 ALA B O 1
ATOM 1958 N N . ILE B 1 45 ? 3.121 -27.828 0.68 1 98.56 45 ILE B N 1
ATOM 1959 C CA . ILE B 1 45 ? 2.447 -29.031 0.186 1 98.56 45 ILE B CA 1
ATOM 1960 C C . ILE B 1 45 ? 2.803 -30.219 1.07 1 98.56 45 ILE B C 1
ATOM 1962 O O . ILE B 1 45 ? 1.92 -30.969 1.501 1 98.56 45 ILE B O 1
ATOM 1966 N N . GLU B 1 46 ? 4.062 -30.375 1.372 1 98.25 46 GLU B N 1
ATOM 1967 C CA . GLU B 1 46 ? 4.535 -31.484 2.201 1 98.25 46 GLU B CA 1
ATOM 1968 C C . GLU B 1 46 ? 3.934 -31.406 3.604 1 98.25 46 GLU B C 1
ATOM 1970 O O . GLU B 1 46 ? 3.668 -32.438 4.219 1 98.25 46 GLU B O 1
ATOM 1975 N N . GLU B 1 47 ? 3.666 -30.219 4.055 1 97.12 47 GLU B N 1
ATOM 1976 C CA . GLU B 1 47 ? 3.15 -30.016 5.406 1 97.12 47 GLU B CA 1
ATOM 1977 C C . GLU B 1 47 ? 1.624 -30.047 5.422 1 97.12 47 GLU B C 1
ATOM 1979 O O . GLU B 1 47 ? 1.009 -29.953 6.488 1 97.12 47 GLU B O 1
ATOM 1984 N N . GLY B 1 48 ? 1.015 -30.047 4.305 1 96.38 48 GLY B N 1
ATOM 1985 C CA . GLY B 1 48 ? -0.431 -30.188 4.223 1 96.38 48 GLY B CA 1
ATOM 1986 C C . GLY B 1 48 ? -1.154 -28.844 4.223 1 96.38 48 GLY B C 1
ATOM 1987 O O . GLY B 1 48 ? -2.385 -28.797 4.297 1 96.38 48 GLY B O 1
ATOM 1988 N N . VAL B 1 49 ? -0.417 -27.797 4.113 1 95.81 49 VAL B N 1
ATOM 1989 C CA . VAL B 1 49 ? -1.005 -26.469 4.051 1 95.81 49 VAL B CA 1
ATOM 1990 C C . VAL B 1 49 ? -1.659 -26.25 2.688 1 95.81 49 VAL B C 1
ATOM 1992 O O . VAL B 1 49 ? -2.738 -25.656 2.596 1 95.81 49 VAL B O 1
ATOM 1995 N N . LEU B 1 50 ? -1.078 -26.719 1.677 1 97.88 50 LEU B N 1
ATOM 1996 C CA . LEU B 1 50 ? -1.554 -26.641 0.3 1 97.88 50 LEU B CA 1
ATOM 1997 C C . LEU B 1 50 ? -1.765 -28.031 -0.283 1 97.88 50 LEU B C 1
ATOM 1999 O O . LEU B 1 50 ? -0.814 -28.812 -0.407 1 97.88 50 LEU B O 1
ATOM 2003 N N . ASP B 1 51 ? -3.002 -28.328 -0.588 1 97.94 51 ASP B N 1
ATOM 2004 C CA . ASP B 1 51 ? -3.316 -29.609 -1.219 1 97.94 51 ASP B CA 1
ATOM 2005 C C . ASP B 1 51 ? -3.174 -29.516 -2.736 1 97.94 51 ASP B C 1
ATOM 2007 O O . ASP B 1 51 ? -4.164 -29.344 -3.449 1 97.94 51 ASP B O 1
ATOM 2011 N N . ALA B 1 52 ? -1.983 -29.703 -3.201 1 98.62 52 ALA B N 1
ATOM 2012 C CA . ALA B 1 52 ? -1.621 -29.656 -4.613 1 98.62 52 ALA B CA 1
ATOM 2013 C C . ALA B 1 52 ? -0.358 -30.469 -4.887 1 98.62 52 ALA B C 1
ATOM 2015 O O . ALA B 1 52 ? 0.276 -30.969 -3.953 1 98.62 52 ALA B O 1
ATOM 2016 N N . ASP B 1 53 ? -0.13 -30.688 -6.125 1 98.62 53 ASP B N 1
ATOM 2017 C CA . ASP B 1 53 ? 1.098 -31.328 -6.566 1 98.62 53 ASP B CA 1
ATOM 2018 C C . ASP B 1 53 ? 1.872 -30.453 -7.539 1 98.62 53 ASP B C 1
ATOM 2020 O O . ASP B 1 53 ? 1.282 -29.828 -8.422 1 98.62 53 ASP B O 1
ATOM 2024 N N . ILE B 1 54 ? 3.166 -30.391 -7.273 1 98.94 54 ILE B N 1
ATOM 2025 C CA . ILE B 1 54 ? 3.992 -29.719 -8.266 1 98.94 54 ILE B CA 1
ATOM 2026 C C . ILE B 1 54 ? 4.434 -30.719 -9.336 1 98.94 54 ILE B C 1
ATOM 2028 O O . ILE B 1 54 ? 5.223 -31.625 -9.055 1 98.94 54 ILE B O 1
ATOM 2032 N N . ALA B 1 55 ? 3.994 -30.469 -10.516 1 98.94 55 ALA B N 1
ATOM 2033 C CA . ALA B 1 55 ? 4.277 -31.375 -11.617 1 98.94 55 ALA B CA 1
ATOM 2034 C C . ALA B 1 55 ? 5.684 -31.156 -12.164 1 98.94 55 ALA B C 1
ATOM 2036 O O . ALA B 1 55 ? 6.355 -32.125 -12.57 1 98.94 55 ALA B O 1
ATOM 2037 N N . CYS B 1 56 ? 6.062 -29.891 -12.195 1 98.94 56 CYS B N 1
ATOM 2038 C CA . CYS B 1 56 ? 7.395 -29.609 -12.719 1 98.94 56 CYS B CA 1
ATOM 2039 C C . CYS B 1 56 ? 7.812 -28.172 -12.375 1 98.94 56 CYS B C 1
ATOM 2041 O O . CYS B 1 56 ? 6.977 -27.359 -11.992 1 98.94 56 CYS B O 1
ATOM 2043 N N . LEU B 1 57 ? 9.133 -28 -12.414 1 98.94 57 LEU B N 1
ATOM 2044 C CA . LEU B 1 57 ? 9.75 -26.672 -12.461 1 98.94 57 LEU B CA 1
ATOM 2045 C C . LEU B 1 57 ? 10.266 -26.359 -13.867 1 98.94 57 LEU B C 1
ATOM 2047 O O . LEU B 1 57 ? 10.898 -27.203 -14.5 1 98.94 57 LEU B O 1
ATOM 2051 N N . VAL B 1 58 ? 9.883 -25.219 -14.391 1 98.94 58 VAL B N 1
ATOM 2052 C CA . VAL B 1 58 ? 10.578 -24.672 -15.547 1 98.94 58 VAL B CA 1
ATOM 2053 C C . VAL B 1 58 ? 11.43 -23.469 -15.125 1 98.94 58 VAL B C 1
ATOM 2055 O O . VAL B 1 58 ? 10.938 -22.547 -14.469 1 98.94 58 VAL B O 1
ATOM 2058 N N . CYS B 1 59 ? 12.656 -23.484 -15.383 1 98.88 59 CYS B N 1
ATOM 2059 C CA . CYS B 1 59 ? 13.586 -22.406 -15.062 1 98.88 59 CYS B CA 1
ATOM 2060 C C . CYS B 1 59 ? 14.32 -21.922 -16.312 1 98.88 59 CYS B C 1
ATOM 2062 O O . CYS B 1 59 ? 14.734 -22.734 -17.141 1 98.88 59 CYS B O 1
ATOM 2064 N N . ASN B 1 60 ? 14.5 -20.609 -16.406 1 98.75 60 ASN B N 1
ATOM 2065 C CA . ASN B 1 60 ? 15.078 -20.094 -17.641 1 98.75 60 ASN B CA 1
ATOM 2066 C C . ASN B 1 60 ? 16.547 -19.734 -17.469 1 98.75 60 ASN B C 1
ATOM 2068 O O . ASN B 1 60 ? 17.188 -19.25 -18.406 1 98.75 60 ASN B O 1
ATOM 2072 N N . CYS B 1 61 ? 17.094 -19.875 -16.281 1 98.5 61 CYS B N 1
ATOM 2073 C CA . CYS B 1 61 ? 18.484 -19.5 -16.016 1 98.5 61 CYS B CA 1
ATOM 2074 C C . CYS B 1 61 ? 19.312 -20.719 -15.633 1 98.5 61 CYS B C 1
ATOM 2076 O O . CYS B 1 61 ? 19.062 -21.359 -14.602 1 98.5 61 CYS B O 1
ATOM 2078 N N . PRO B 1 62 ? 20.312 -20.953 -16.422 1 97.75 62 PRO B N 1
ATOM 2079 C CA . PRO B 1 62 ? 21.172 -22.078 -16.062 1 97.75 62 PRO B CA 1
ATOM 2080 C C . PRO B 1 62 ? 21.859 -21.875 -14.703 1 97.75 62 PRO B C 1
ATOM 2082 O O . PRO B 1 62 ? 22.297 -20.781 -14.383 1 97.75 62 PRO B O 1
ATOM 2085 N N . GLY B 1 63 ? 21.891 -22.875 -13.922 1 96.75 63 GLY B N 1
ATOM 2086 C CA . GLY B 1 63 ? 22.609 -22.844 -12.664 1 96.75 63 GLY B CA 1
ATOM 2087 C C . GLY B 1 63 ? 21.828 -22.141 -11.562 1 96.75 63 GLY B C 1
ATOM 2088 O O . GLY B 1 63 ? 22.344 -21.953 -10.453 1 96.75 63 GLY B O 1
ATOM 2089 N N . ALA B 1 64 ? 20.609 -21.781 -11.844 1 98.38 64 ALA B N 1
ATOM 2090 C CA . ALA B 1 64 ? 19.781 -21.141 -10.828 1 98.38 64 ALA B CA 1
ATOM 2091 C C . ALA B 1 64 ? 19.594 -22.047 -9.625 1 98.38 64 ALA B C 1
ATOM 2093 O O . ALA B 1 64 ? 19.484 -23.266 -9.766 1 98.38 64 ALA B O 1
ATOM 2094 N N . GLY B 1 65 ? 19.469 -21.422 -8.438 1 98.69 65 GLY B N 1
ATOM 2095 C CA . GLY B 1 65 ? 19.25 -22.172 -7.203 1 98.69 65 GLY B CA 1
ATOM 2096 C C . GLY B 1 65 ? 17.953 -22.953 -7.211 1 98.69 65 GLY B C 1
ATOM 2097 O O . GLY B 1 65 ? 17.828 -23.953 -6.484 1 98.69 65 GLY B O 1
ATOM 2098 N N . ALA B 1 66 ? 17.078 -22.656 -8.023 1 98.88 66 ALA B N 1
ATOM 2099 C CA . ALA B 1 66 ? 15.789 -23.344 -8.133 1 98.88 66 ALA B CA 1
ATOM 2100 C C . ALA B 1 66 ? 15.977 -24.812 -8.508 1 98.88 66 ALA B C 1
ATOM 2102 O O . ALA B 1 66 ? 15.18 -25.656 -8.117 1 98.88 66 ALA B O 1
ATOM 2103 N N . PHE B 1 67 ? 17.016 -25.109 -9.258 1 98.81 67 PHE B N 1
ATOM 2104 C CA . PHE B 1 67 ? 17.281 -26.484 -9.625 1 98.81 67 PHE B CA 1
ATOM 2105 C C . PHE B 1 67 ? 17.641 -27.312 -8.398 1 98.81 67 PHE B C 1
ATOM 2107 O O . PHE B 1 67 ? 17.25 -28.469 -8.281 1 98.81 67 PHE B O 1
ATOM 2114 N N . ASP B 1 68 ? 18.406 -26.734 -7.5 1 98.75 68 ASP B N 1
ATOM 2115 C CA . ASP B 1 68 ? 18.734 -27.406 -6.25 1 98.75 68 ASP B CA 1
ATOM 2116 C C . ASP B 1 68 ? 17.469 -27.688 -5.43 1 98.75 68 ASP B C 1
ATOM 2118 O O . ASP B 1 68 ? 17.344 -28.75 -4.82 1 98.75 68 ASP B O 1
ATOM 2122 N N . VAL B 1 69 ? 16.625 -26.719 -5.422 1 98.81 69 VAL B N 1
ATOM 2123 C CA . VAL B 1 69 ? 15.359 -26.875 -4.707 1 98.81 69 VAL B CA 1
ATOM 2124 C C . VAL B 1 69 ? 14.562 -28.047 -5.297 1 98.81 69 VAL B C 1
ATOM 2126 O O . VAL B 1 69 ? 14.055 -28.891 -4.562 1 98.81 69 VAL B O 1
ATOM 2129 N N . ALA B 1 70 ? 14.453 -28.078 -6.586 1 98.88 70 ALA B N 1
ATOM 2130 C CA . ALA B 1 70 ? 13.734 -29.156 -7.258 1 98.88 70 ALA B CA 1
ATOM 2131 C C . ALA B 1 70 ? 14.312 -30.516 -6.883 1 98.88 70 ALA B C 1
ATOM 2133 O O . ALA B 1 70 ? 13.57 -31.453 -6.566 1 98.88 70 ALA B O 1
ATOM 2134 N N . GLU B 1 71 ? 15.578 -30.609 -6.902 1 98.62 71 GLU B N 1
ATOM 2135 C CA . GLU B 1 71 ? 16.266 -31.859 -6.562 1 98.62 71 GLU B CA 1
ATOM 2136 C C . GLU B 1 71 ? 15.953 -32.281 -5.129 1 98.62 71 GLU B C 1
ATOM 2138 O O . GLU B 1 71 ? 15.648 -33.438 -4.867 1 98.62 71 GLU B O 1
ATOM 2143 N N . ARG B 1 72 ? 16 -31.359 -4.234 1 98.5 72 ARG B N 1
ATOM 2144 C CA . ARG B 1 72 ? 15.773 -31.641 -2.822 1 98.5 72 ARG B CA 1
ATOM 2145 C C . ARG B 1 72 ? 14.367 -32.188 -2.592 1 98.5 72 ARG B C 1
ATOM 2147 O O . ARG B 1 72 ? 14.156 -33.031 -1.719 1 98.5 72 ARG B O 1
ATOM 2154 N N . HIS B 1 73 ? 13.438 -31.75 -3.43 1 98.62 73 HIS B N 1
ATOM 2155 C CA . HIS B 1 73 ? 12.047 -32.125 -3.223 1 98.62 73 HIS B CA 1
ATOM 2156 C C . HIS B 1 73 ? 11.633 -33.25 -4.191 1 98.62 73 HIS B C 1
ATOM 2158 O O . HIS B 1 73 ? 10.492 -33.688 -4.156 1 98.62 73 HIS B O 1
ATOM 2164 N N . GLY B 1 74 ? 12.531 -33.625 -5.074 1 98.56 74 GLY B N 1
ATOM 2165 C CA . GLY B 1 74 ? 12.234 -34.688 -6.039 1 98.56 74 GLY B CA 1
ATOM 2166 C C . GLY B 1 74 ? 11.273 -34.25 -7.125 1 98.56 74 GLY B C 1
ATOM 2167 O O . GLY B 1 74 ? 10.422 -35 -7.566 1 98.56 74 GLY B O 1
ATOM 2168 N N . ILE B 1 75 ? 11.336 -33.031 -7.527 1 98.88 75 ILE B N 1
ATOM 2169 C CA . ILE B 1 75 ? 10.445 -32.469 -8.523 1 98.88 75 ILE B CA 1
ATOM 2170 C C . ILE B 1 75 ? 11.156 -32.375 -9.875 1 98.88 75 ILE B C 1
ATOM 2172 O O . ILE B 1 75 ? 12.312 -31.953 -9.945 1 98.88 75 ILE B O 1
ATOM 2176 N N . ASP B 1 76 ? 10.492 -32.844 -10.938 1 98.81 76 ASP B N 1
ATOM 2177 C CA . ASP B 1 76 ? 11.047 -32.719 -12.289 1 98.81 76 ASP B CA 1
ATOM 2178 C C . ASP B 1 76 ? 11.344 -31.266 -12.633 1 98.81 76 ASP B C 1
ATOM 2180 O O . ASP B 1 76 ? 10.539 -30.375 -12.344 1 98.81 76 ASP B O 1
ATOM 2184 N N . ALA B 1 77 ? 12.547 -31.016 -13.188 1 98.88 77 ALA B N 1
ATOM 2185 C CA . ALA B 1 77 ? 12.938 -29.656 -13.539 1 98.88 77 ALA B CA 1
ATOM 2186 C C . ALA B 1 77 ? 13.484 -29.578 -14.961 1 98.88 77 ALA B C 1
ATOM 2188 O O . ALA B 1 77 ? 14.258 -30.453 -15.375 1 98.88 77 ALA B O 1
ATOM 2189 N N . GLU B 1 78 ? 13.023 -28.609 -15.68 1 98.75 78 GLU B N 1
ATOM 2190 C CA . GLU B 1 78 ? 13.5 -28.422 -17.047 1 98.75 78 GLU B CA 1
ATOM 2191 C C . GLU B 1 78 ? 14.102 -27.031 -17.219 1 98.75 78 GLU B C 1
ATOM 2193 O O . GLU B 1 78 ? 13.516 -26.031 -16.797 1 98.75 78 GLU B O 1
ATOM 2198 N N . LEU B 1 79 ? 15.258 -27.031 -17.812 1 98.81 79 LEU B N 1
ATOM 2199 C CA . LEU B 1 79 ? 15.859 -25.781 -18.219 1 98.81 79 LEU B CA 1
ATOM 2200 C C . LEU B 1 79 ? 15.359 -25.359 -19.594 1 98.81 79 LEU B C 1
ATOM 2202 O O . LEU B 1 79 ? 15.469 -26.125 -20.562 1 98.81 79 LEU B O 1
ATOM 2206 N N . VAL B 1 80 ? 14.703 -24.297 -19.672 1 98.75 80 VAL B N 1
ATOM 2207 C CA . VAL B 1 80 ? 14.391 -23.641 -20.938 1 98.75 80 VAL B CA 1
ATOM 2208 C C . VAL B 1 80 ? 15.078 -22.281 -21.016 1 98.75 80 VAL B C 1
ATOM 2210 O O . VAL B 1 80 ? 14.516 -21.266 -20.562 1 98.75 80 VAL B O 1
ATOM 2213 N N . ASP B 1 81 ? 16.25 -22.219 -21.609 1 98.5 81 ASP B N 1
ATOM 2214 C CA . ASP B 1 81 ? 17.062 -21.016 -21.656 1 98.5 81 ASP B CA 1
ATOM 2215 C C . ASP B 1 81 ? 16.531 -20.031 -22.688 1 98.5 81 ASP B C 1
ATOM 2217 O O . ASP B 1 81 ? 16.641 -20.266 -23.891 1 98.5 81 ASP B O 1
ATOM 2221 N N . HIS B 1 82 ? 15.945 -18.875 -22.156 1 97.69 82 HIS B N 1
ATOM 2222 C CA . HIS B 1 82 ? 15.312 -17.906 -23.062 1 97.69 82 HIS B CA 1
ATOM 2223 C C . HIS B 1 82 ? 16.297 -17.375 -24.094 1 97.69 82 HIS B C 1
ATOM 2225 O O . HIS B 1 82 ? 15.906 -16.938 -25.156 1 97.69 82 HIS B O 1
ATOM 2231 N N . ARG B 1 83 ? 17.609 -17.531 -23.844 1 96.5 83 ARG B N 1
ATOM 2232 C CA . ARG B 1 83 ? 18.656 -17 -24.734 1 96.5 83 ARG B CA 1
ATOM 2233 C C . ARG B 1 83 ? 18.797 -17.875 -25.969 1 96.5 83 ARG B C 1
ATOM 2235 O O . ARG B 1 83 ? 19.422 -17.453 -26.953 1 96.5 83 ARG B O 1
ATOM 2242 N N . GLU B 1 84 ? 18.219 -18.969 -26 1 97.75 84 GLU B N 1
ATOM 2243 C CA . GLU B 1 84 ? 18.328 -19.906 -27.109 1 97.75 84 GLU B CA 1
ATOM 2244 C C . GLU B 1 84 ? 17.188 -19.734 -28.109 1 97.75 84 GLU B C 1
ATOM 2246 O O . GLU B 1 84 ? 17.125 -20.453 -29.109 1 97.75 84 GLU B O 1
ATOM 2251 N N . PHE B 1 85 ? 16.375 -18.891 -27.891 1 97.81 85 PHE B N 1
ATOM 2252 C CA . PHE B 1 85 ? 15.219 -18.672 -28.766 1 97.81 85 PHE B CA 1
ATOM 2253 C C . PHE B 1 85 ? 15.289 -17.312 -29.438 1 97.81 85 PHE B C 1
ATOM 2255 O O . PHE B 1 85 ? 15.766 -16.344 -28.828 1 97.81 85 PHE B O 1
ATOM 2262 N N . SER B 1 86 ? 14.727 -17.203 -30.641 1 95.94 86 SER B N 1
ATOM 2263 C CA . SER B 1 86 ? 14.844 -16 -31.453 1 95.94 86 SER B CA 1
ATOM 2264 C C . SER B 1 86 ? 13.75 -15 -31.109 1 95.94 86 SER B C 1
ATOM 2266 O O . SER B 1 86 ? 13.828 -13.836 -31.5 1 95.94 86 SER B O 1
ATOM 2268 N N . SER B 1 87 ? 12.742 -15.438 -30.422 1 96.94 87 SER B N 1
ATOM 2269 C CA . SER B 1 87 ? 11.633 -14.562 -30.078 1 96.94 87 SER B CA 1
ATOM 2270 C C . SER B 1 87 ? 10.984 -14.977 -28.766 1 96.94 87 SER B C 1
ATOM 2272 O O . SER B 1 87 ? 11.125 -16.125 -28.328 1 96.94 87 SER B O 1
ATOM 2274 N N . ARG B 1 88 ? 10.273 -14.031 -28.172 1 96.94 88 ARG B N 1
ATOM 2275 C CA . ARG B 1 88 ? 9.516 -14.328 -26.953 1 96.94 88 ARG B CA 1
ATOM 2276 C C . ARG B 1 88 ? 8.453 -15.398 -27.234 1 96.94 88 ARG B C 1
ATOM 2278 O O . ARG B 1 88 ? 8.203 -16.25 -26.391 1 96.94 88 ARG B O 1
ATOM 2285 N N . LYS B 1 89 ? 7.863 -15.312 -28.391 1 97.75 89 LYS B N 1
ATOM 2286 C CA . LYS B 1 89 ? 6.82 -16.266 -28.766 1 97.75 89 LYS B CA 1
ATOM 2287 C C . LYS B 1 89 ? 7.367 -17.688 -28.828 1 97.75 89 LYS B C 1
ATOM 2289 O O . LYS B 1 89 ? 6.75 -18.609 -28.297 1 97.75 89 LYS B O 1
ATOM 2294 N N . SER B 1 90 ? 8.469 -17.859 -29.469 1 98.19 90 SER B N 1
ATOM 2295 C CA . SER B 1 90 ? 9.055 -19.188 -29.578 1 98.19 90 SER B CA 1
ATOM 2296 C C . SER B 1 90 ? 9.508 -19.719 -28.219 1 98.19 90 SER B C 1
ATOM 2298 O O . SER B 1 90 ? 9.391 -20.922 -27.953 1 98.19 90 SER B O 1
ATOM 2300 N N . PHE B 1 91 ? 10.062 -18.875 -27.469 1 98.56 91 PHE B N 1
ATOM 2301 C CA . PHE B 1 91 ? 10.445 -19.234 -26.094 1 98.56 91 PHE B CA 1
ATOM 2302 C C . PHE B 1 91 ? 9.227 -19.688 -25.297 1 98.56 91 PHE B C 1
ATOM 2304 O O . PHE B 1 91 ? 9.242 -20.781 -24.719 1 98.56 91 PHE B O 1
ATOM 2311 N N . ASP B 1 92 ? 8.133 -18.859 -25.344 1 98.75 92 ASP B N 1
ATOM 2312 C CA . ASP B 1 92 ? 6.902 -19.172 -24.625 1 98.75 92 ASP B CA 1
ATOM 2313 C C . ASP B 1 92 ? 6.316 -20.516 -25.078 1 98.75 92 ASP B C 1
ATOM 2315 O O . ASP B 1 92 ? 5.812 -21.281 -24.266 1 98.75 92 ASP B O 1
ATOM 2319 N N . GLU B 1 93 ? 6.363 -20.766 -26.297 1 98.44 93 GLU B N 1
ATOM 2320 C CA . GLU B 1 93 ? 5.832 -22.016 -26.828 1 98.44 93 GLU B CA 1
ATOM 2321 C C . GLU B 1 93 ? 6.566 -23.234 -26.266 1 98.44 93 GLU B C 1
ATOM 2323 O O . GLU B 1 93 ? 5.953 -24.25 -25.969 1 98.44 93 GLU B O 1
ATOM 2328 N N . ARG B 1 94 ? 7.855 -23.094 -26.156 1 98.75 94 ARG B N 1
ATOM 2329 C CA . ARG B 1 94 ? 8.633 -24.172 -25.562 1 98.75 94 ARG B CA 1
ATOM 2330 C C . ARG B 1 94 ? 8.25 -24.391 -24.109 1 98.75 94 ARG B C 1
ATOM 2332 O O . ARG B 1 94 ? 8.148 -25.531 -23.656 1 98.75 94 ARG B O 1
ATOM 2339 N N . VAL B 1 95 ? 8.125 -23.328 -23.375 1 98.94 95 VAL B N 1
ATOM 2340 C CA . VAL B 1 95 ? 7.695 -23.422 -21.984 1 98.94 95 VAL B CA 1
ATOM 2341 C C . VAL B 1 95 ? 6.336 -24.125 -21.922 1 98.94 95 VAL B C 1
ATOM 2343 O O . VAL B 1 95 ? 6.141 -25.031 -21.109 1 98.94 95 VAL B O 1
ATOM 2346 N N . LEU B 1 96 ? 5.395 -23.703 -22.781 1 98.88 96 LEU B N 1
ATOM 2347 C CA . LEU B 1 96 ? 4.055 -24.281 -22.812 1 98.88 96 LEU B CA 1
ATOM 2348 C C . LEU B 1 96 ? 4.109 -25.766 -23.109 1 98.88 96 LEU B C 1
ATOM 2350 O O . LEU B 1 96 ? 3.342 -26.547 -22.547 1 98.88 96 LEU B O 1
ATOM 2354 N N . GLU B 1 97 ? 4.992 -26.125 -24 1 98.88 97 GLU B N 1
ATOM 2355 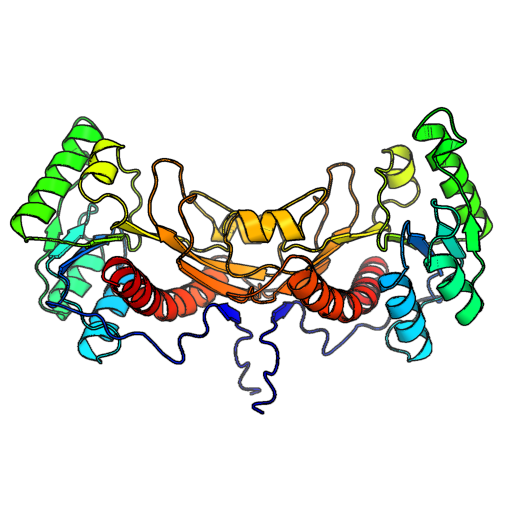C CA . GLU B 1 97 ? 5.16 -27.531 -24.328 1 98.88 97 GLU B CA 1
ATOM 2356 C C . GLU B 1 97 ? 5.555 -28.344 -23.094 1 98.88 97 GLU B C 1
ATOM 2358 O O . GLU B 1 97 ? 5.027 -29.438 -22.875 1 98.88 97 GLU B O 1
ATOM 2363 N N . VAL B 1 98 ? 6.496 -27.812 -22.375 1 98.88 98 VAL B N 1
ATOM 2364 C CA . VAL B 1 98 ? 6.938 -28.484 -21.156 1 98.88 98 VAL B CA 1
ATOM 2365 C C . VAL B 1 98 ? 5.77 -28.625 -20.188 1 98.88 98 VAL B C 1
ATOM 2367 O O . VAL B 1 98 ? 5.543 -29.688 -19.625 1 98.88 98 VAL B O 1
ATOM 2370 N N . LEU B 1 99 ? 5.02 -27.562 -19.969 1 98.94 99 LEU B N 1
ATOM 2371 C CA . LEU B 1 99 ? 3.898 -27.547 -19.031 1 98.94 99 LEU B CA 1
ATOM 2372 C C . LEU B 1 99 ? 2.834 -28.562 -19.453 1 98.94 99 LEU B C 1
ATOM 2374 O O . LEU B 1 99 ? 2.311 -29.297 -18.625 1 98.94 99 LEU B O 1
ATOM 2378 N N . ARG B 1 100 ? 2.547 -28.594 -20.75 1 98.81 100 ARG B N 1
ATOM 2379 C CA . ARG B 1 100 ? 1.552 -29.531 -21.281 1 98.81 100 ARG B CA 1
ATOM 2380 C C . ARG B 1 100 ? 2.008 -30.969 -21.109 1 98.81 100 ARG B C 1
ATOM 2382 O O . ARG B 1 100 ? 1.207 -31.844 -20.766 1 98.81 100 ARG B O 1
ATOM 2389 N N . ALA B 1 101 ? 3.27 -31.172 -21.359 1 98.81 101 ALA B N 1
ATOM 2390 C CA . ALA B 1 101 ? 3.824 -32.531 -21.25 1 98.81 101 ALA B CA 1
ATOM 2391 C C . ALA B 1 101 ? 3.707 -33.062 -19.828 1 98.81 101 ALA B C 1
ATOM 2393 O O . ALA B 1 101 ? 3.654 -34.281 -19.609 1 98.81 101 ALA B O 1
ATOM 2394 N N . HIS B 1 102 ? 3.639 -32.188 -18.875 1 98.81 102 HIS B N 1
ATOM 2395 C CA . HIS B 1 102 ? 3.543 -32.562 -17.469 1 98.81 102 HIS B CA 1
ATOM 2396 C C . HIS B 1 102 ? 2.109 -32.438 -16.969 1 98.81 102 HIS B C 1
ATOM 2398 O O . HIS B 1 102 ? 1.864 -32.531 -15.758 1 98.81 102 HIS B O 1
ATOM 2404 N N . ASP B 1 103 ? 1.135 -32.156 -17.797 1 98.69 103 ASP B N 1
ATOM 2405 C CA . ASP B 1 103 ? -0.289 -32.062 -17.5 1 98.69 103 ASP B CA 1
ATOM 2406 C C . ASP B 1 103 ? -0.549 -30.953 -16.453 1 98.69 103 ASP B C 1
ATOM 2408 O O . ASP B 1 103 ? -1.349 -31.156 -15.539 1 98.69 103 ASP B O 1
ATOM 2412 N N . VAL B 1 104 ? 0.14 -29.891 -16.578 1 98.88 104 VAL B N 1
ATOM 2413 C CA . VAL B 1 104 ? -0.006 -28.781 -15.641 1 98.88 104 VAL B CA 1
ATOM 2414 C C . VAL B 1 104 ? -1.388 -28.141 -15.805 1 98.88 104 VAL B C 1
ATOM 2416 O O . VAL B 1 104 ? -1.867 -27.953 -16.922 1 98.88 104 VAL B O 1
ATOM 2419 N N . GLU B 1 105 ? -1.998 -27.797 -14.648 1 98.81 105 GLU B N 1
ATOM 2420 C CA . GLU B 1 105 ? -3.303 -27.141 -14.648 1 98.81 105 GLU B CA 1
ATOM 2421 C C . GLU B 1 105 ? -3.186 -25.688 -14.227 1 98.81 105 GLU B C 1
ATOM 2423 O O . GLU B 1 105 ? -3.949 -24.844 -14.695 1 98.81 105 GLU B O 1
ATOM 2428 N N . TRP B 1 106 ? -2.32 -25.406 -13.32 1 98.94 106 TRP B N 1
ATOM 2429 C CA . TRP B 1 106 ? -2.074 -24.062 -12.82 1 98.94 106 TRP B CA 1
ATOM 2430 C C . TRP B 1 106 ? -0.604 -23.688 -12.969 1 98.94 106 TRP B C 1
ATOM 2432 O O . TRP B 1 106 ? 0.283 -24.484 -12.641 1 98.94 106 TRP B O 1
ATOM 2442 N N . VAL B 1 107 ? -0.394 -22.516 -13.484 1 99 107 VAL B N 1
ATOM 2443 C CA . VAL B 1 1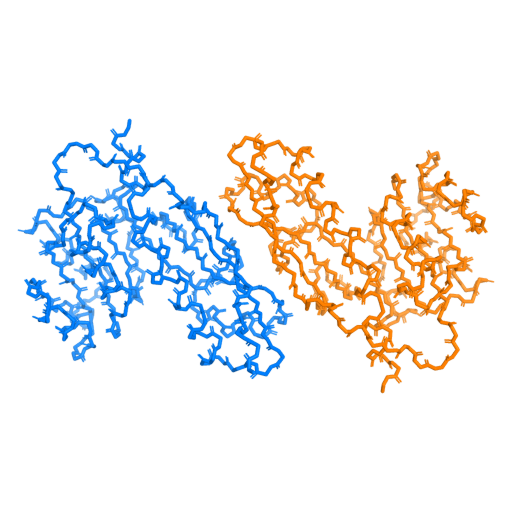07 ? 0.965 -22 -13.609 1 99 107 VAL B CA 1
ATOM 2444 C C . VAL B 1 107 ? 1.258 -21.031 -12.461 1 99 107 VAL B C 1
ATOM 2446 O O . VAL B 1 107 ? 0.505 -20.078 -12.242 1 99 107 VAL B O 1
ATOM 2449 N N . ILE B 1 108 ? 2.283 -21.297 -11.75 1 98.94 108 ILE B N 1
ATOM 2450 C CA . ILE B 1 108 ? 2.684 -20.484 -10.602 1 98.94 108 ILE B CA 1
ATOM 2451 C C . ILE B 1 108 ? 4.02 -19.812 -10.898 1 98.94 108 ILE B C 1
ATOM 2453 O O . ILE B 1 108 ? 5.059 -20.469 -10.977 1 98.94 108 ILE B O 1
ATOM 2457 N N . MET B 1 109 ? 3.963 -18.531 -11.047 1 98.94 109 MET B N 1
ATOM 2458 C CA . MET B 1 109 ? 5.195 -17.766 -11.242 1 98.94 109 MET B CA 1
ATOM 2459 C C . MET B 1 109 ? 5.824 -17.391 -9.898 1 98.94 109 MET B C 1
ATOM 2461 O O . MET B 1 109 ? 5.207 -16.688 -9.094 1 98.94 109 MET B O 1
ATOM 2465 N N . ALA B 1 110 ? 6.977 -17.875 -9.648 1 98.5 110 ALA B N 1
ATOM 2466 C CA . ALA B 1 110 ? 7.727 -17.688 -8.406 1 98.5 110 ALA B CA 1
ATOM 2467 C C . ALA B 1 110 ? 9.109 -17.109 -8.688 1 98.5 110 ALA B C 1
ATOM 2469 O O . ALA B 1 110 ? 10.117 -17.812 -8.57 1 98.5 110 ALA B O 1
ATOM 2470 N N . GLY B 1 111 ? 9.133 -15.883 -8.969 1 97.44 111 GLY B N 1
ATOM 2471 C CA . GLY B 1 111 ? 10.367 -15.242 -9.383 1 97.44 111 GLY B CA 1
ATOM 2472 C C . GLY B 1 111 ? 10.672 -15.445 -10.859 1 97.44 111 GLY B C 1
ATOM 2473 O O . GLY B 1 111 ? 11.82 -15.695 -11.227 1 97.44 111 GLY B O 1
ATOM 2474 N N . TRP B 1 112 ? 9.625 -15.469 -11.648 1 98.06 112 TRP B N 1
ATOM 2475 C CA . TRP B 1 112 ? 9.781 -15.539 -13.094 1 98.06 112 TRP B CA 1
ATOM 2476 C C . TRP B 1 112 ? 10.07 -14.156 -13.672 1 98.06 112 TRP B C 1
ATOM 2478 O O . TRP B 1 112 ? 9.219 -13.266 -13.633 1 98.06 112 TRP B O 1
ATOM 2488 N N . MET B 1 113 ? 11.227 -13.914 -14.234 1 96.62 113 MET B N 1
ATOM 2489 C CA . MET B 1 113 ? 11.703 -12.578 -14.555 1 96.62 113 MET B CA 1
ATOM 2490 C C . MET B 1 113 ? 11.539 -12.273 -16.047 1 96.62 113 MET B C 1
ATOM 2492 O O . MET B 1 113 ? 12.281 -11.477 -16.609 1 96.62 113 MET B O 1
ATOM 2496 N N . ARG B 1 114 ? 10.57 -12.961 -16.688 1 95.88 114 ARG B N 1
ATOM 2497 C CA . ARG B 1 114 ? 10.258 -12.727 -18.094 1 95.88 114 ARG B CA 1
ATOM 2498 C C . ARG B 1 114 ? 8.805 -12.312 -18.266 1 95.88 114 ARG B C 1
ATOM 2500 O O . ARG B 1 114 ? 7.926 -12.781 -17.531 1 95.88 114 ARG B O 1
ATOM 2507 N N . LEU B 1 115 ? 8.609 -11.469 -19.266 1 95.38 115 LEU B N 1
ATOM 2508 C CA . LEU B 1 115 ? 7.238 -11.234 -19.703 1 95.38 115 LEU B CA 1
ATOM 2509 C C . LEU B 1 115 ? 6.723 -12.43 -20.516 1 95.38 115 LEU B C 1
ATOM 2511 O O . LEU B 1 115 ? 7.488 -13.086 -21.219 1 95.38 115 LEU B O 1
ATOM 2515 N N . VAL B 1 116 ? 5.461 -12.656 -20.328 1 97.56 116 VAL B N 1
ATOM 2516 C CA . VAL B 1 116 ? 4.859 -13.727 -21.125 1 97.56 116 VAL B CA 1
ATOM 2517 C C . VAL B 1 116 ? 3.92 -13.133 -22.172 1 97.56 116 VAL B C 1
ATOM 2519 O O . VAL B 1 116 ? 3.359 -12.055 -21.969 1 97.56 116 VAL B O 1
ATOM 2522 N N . THR B 1 117 ? 3.805 -13.797 -23.297 1 97.88 117 THR B N 1
ATOM 2523 C CA . THR B 1 117 ? 2.986 -13.328 -24.406 1 97.88 117 THR B CA 1
ATOM 2524 C C . THR B 1 117 ? 1.503 -13.516 -24.109 1 97.88 117 THR B C 1
ATOM 2526 O O . THR B 1 117 ? 1.14 -14.25 -23.188 1 97.88 117 THR B O 1
ATOM 2529 N N . LYS B 1 118 ? 0.692 -12.836 -24.891 1 97.56 118 LYS B N 1
ATOM 2530 C CA . LYS B 1 118 ? -0.754 -13.023 -24.812 1 97.56 118 LYS B CA 1
ATOM 2531 C C . LYS B 1 118 ? -1.137 -14.477 -25.047 1 97.56 118 LYS B C 1
ATOM 2533 O O . LYS B 1 118 ? -2.053 -14.992 -24.406 1 97.56 118 LYS B O 1
ATOM 2538 N N . GLY B 1 119 ? -0.486 -15.102 -25.953 1 97.81 119 GLY B N 1
ATOM 2539 C CA . GLY B 1 119 ? -0.737 -16.5 -26.234 1 97.81 119 GLY B CA 1
ATOM 2540 C C . GLY B 1 119 ? -0.481 -17.406 -25.031 1 97.81 119 GLY B C 1
ATOM 2541 O O . GLY B 1 119 ? -1.243 -18.328 -24.781 1 97.81 119 GLY B O 1
ATOM 2542 N N . PHE B 1 120 ? 0.572 -17.141 -24.391 1 98.69 120 PHE B N 1
ATOM 2543 C CA . PHE B 1 120 ? 0.883 -17.875 -23.172 1 98.69 120 PHE B CA 1
ATOM 2544 C C . PHE B 1 120 ? -0.235 -17.734 -22.156 1 98.69 120 PHE B C 1
ATOM 2546 O O . PHE B 1 120 ? -0.678 -18.719 -21.562 1 98.69 120 PHE B O 1
ATOM 2553 N N . ILE B 1 121 ? -0.676 -16.484 -21.906 1 98.62 121 ILE B N 1
ATOM 2554 C CA . ILE B 1 121 ? -1.703 -16.188 -20.922 1 98.62 121 ILE B CA 1
ATOM 2555 C C . ILE B 1 121 ? -3.006 -16.891 -21.297 1 98.62 121 ILE B C 1
ATOM 2557 O O . ILE B 1 121 ? -3.691 -17.438 -20.422 1 98.62 121 ILE B O 1
ATOM 2561 N N . GLU B 1 122 ? -3.311 -16.938 -22.516 1 98 122 GLU B N 1
ATOM 2562 C CA . GLU B 1 122 ? -4.547 -17.547 -23 1 98 122 GLU B CA 1
ATOM 2563 C C . GLU B 1 122 ? -4.523 -19.062 -22.781 1 98 122 GLU B C 1
ATOM 2565 O O . GLU B 1 122 ? -5.566 -19.672 -22.547 1 98 122 GLU B O 1
ATOM 2570 N N . ALA B 1 123 ? -3.389 -19.688 -22.875 1 98.5 123 ALA B N 1
ATOM 2571 C CA . ALA B 1 123 ? -3.246 -21.125 -22.734 1 98.5 123 ALA B CA 1
ATOM 2572 C C . ALA B 1 123 ? -3.611 -21.578 -21.312 1 98.5 123 ALA B C 1
ATOM 2574 O O . ALA B 1 123 ? -4.035 -22.719 -21.109 1 98.5 123 ALA B O 1
ATOM 2575 N N . TYR B 1 124 ? -3.467 -20.703 -20.328 1 98.62 124 TYR B N 1
ATOM 2576 C CA . TYR B 1 124 ? -3.814 -20.969 -18.938 1 98.62 124 TYR B CA 1
ATOM 2577 C C . TYR B 1 124 ? -4.652 -19.844 -18.359 1 98.62 124 TYR B C 1
ATOM 2579 O O . TYR B 1 124 ? -4.363 -19.344 -17.266 1 98.62 124 TYR B O 1
ATOM 2587 N N . ALA B 1 125 ? -5.645 -19.484 -19.109 1 96.06 125 ALA B N 1
ATOM 2588 C CA . ALA B 1 125 ? -6.469 -18.312 -18.797 1 96.06 125 ALA B CA 1
ATOM 2589 C C . ALA B 1 125 ? -7.035 -18.406 -17.375 1 96.06 125 ALA B C 1
ATOM 2591 O O . ALA B 1 125 ? -7.672 -19.406 -17.031 1 96.06 125 ALA B O 1
ATOM 2592 N N . GLU B 1 126 ? -6.766 -17.391 -16.547 1 96.75 126 GLU B N 1
ATOM 2593 C CA . GLU B 1 126 ? -7.262 -17.219 -15.188 1 96.75 126 GLU B CA 1
ATOM 2594 C C . GLU B 1 126 ? -6.637 -18.25 -14.242 1 96.75 126 GLU B C 1
ATOM 2596 O O . GLU B 1 126 ? -7.105 -18.422 -13.117 1 96.75 126 GLU B O 1
ATOM 2601 N N . LYS B 1 127 ? -5.59 -18.969 -14.727 1 98.75 127 LYS B N 1
ATOM 2602 C CA . LYS B 1 127 ? -4.961 -20.016 -13.906 1 98.75 127 LYS B CA 1
ATOM 2603 C C . LYS B 1 127 ? -3.455 -19.797 -13.812 1 98.75 127 LYS B C 1
ATOM 2605 O O . LYS B 1 127 ? -2.684 -20.75 -13.766 1 98.75 127 LYS B O 1
ATOM 2610 N N . ILE B 1 128 ? -3.074 -18.578 -13.977 1 98.94 128 ILE B N 1
ATOM 2611 C CA . ILE B 1 128 ? -1.689 -18.172 -13.766 1 98.94 128 ILE B CA 1
ATOM 2612 C C . ILE B 1 128 ? -1.614 -17.203 -12.594 1 98.94 128 ILE B C 1
ATOM 2614 O O . ILE B 1 128 ? -2.311 -16.172 -12.586 1 98.94 128 ILE B O 1
ATOM 2618 N N . LEU B 1 129 ? -0.826 -17.516 -11.617 1 98.94 129 LEU B N 1
ATOM 2619 C CA . LEU B 1 129 ? -0.614 -16.625 -10.484 1 98.94 129 LEU B CA 1
ATOM 2620 C C . LEU B 1 129 ? 0.82 -16.109 -10.453 1 98.94 129 LEU B C 1
ATOM 2622 O O . LEU B 1 129 ? 1.747 -16.812 -10.852 1 98.94 129 LEU B O 1
ATOM 2626 N N . ASN B 1 130 ? 0.969 -14.93 -10.023 1 98.88 130 ASN B N 1
ATOM 2627 C CA . ASN B 1 130 ? 2.264 -14.305 -9.773 1 98.88 130 ASN B CA 1
ATOM 2628 C C . ASN B 1 130 ? 2.32 -13.664 -8.383 1 98.88 130 ASN B C 1
ATOM 2630 O O . ASN B 1 130 ? 1.285 -13.328 -7.812 1 98.88 130 ASN B O 1
ATOM 2634 N N . ILE B 1 131 ? 3.469 -13.586 -7.859 1 98.81 131 ILE B N 1
ATOM 2635 C CA . ILE B 1 131 ? 3.721 -12.875 -6.609 1 98.81 131 ILE B CA 1
ATOM 2636 C C . ILE B 1 131 ? 4.645 -11.688 -6.871 1 98.81 131 ILE B C 1
ATOM 2638 O O . ILE B 1 131 ? 5.625 -11.805 -7.613 1 98.81 131 ILE B O 1
ATOM 2642 N N . HIS B 1 132 ? 4.281 -10.531 -6.375 1 98.88 132 HIS B N 1
ATOM 2643 C CA . HIS B 1 132 ? 5.016 -9.289 -6.609 1 98.88 132 HIS B CA 1
ATOM 2644 C C . HIS B 1 132 ? 5.367 -8.602 -5.293 1 98.88 132 HIS B C 1
ATOM 2646 O O . HIS B 1 132 ? 4.52 -8.469 -4.41 1 98.88 132 HIS B O 1
ATOM 2652 N N . PRO B 1 133 ? 6.629 -8.211 -5.117 1 98.81 133 PRO B N 1
ATOM 2653 C CA . PRO B 1 133 ? 7.105 -7.711 -3.826 1 98.81 133 PRO B CA 1
ATOM 2654 C C . PRO B 1 133 ? 6.758 -6.242 -3.604 1 98.81 133 PRO B C 1
ATOM 2656 O O . PRO B 1 133 ? 7.629 -5.445 -3.248 1 98.81 133 PRO B O 1
ATOM 2659 N N . SER B 1 134 ? 5.535 -5.891 -3.699 1 98.88 134 SER B N 1
ATOM 2660 C CA . SER B 1 134 ? 4.984 -4.59 -3.338 1 98.88 134 SER B CA 1
ATOM 2661 C C . SER B 1 134 ? 3.484 -4.68 -3.064 1 98.88 134 SER B C 1
ATOM 2663 O O . SER B 1 134 ? 2.873 -5.727 -3.285 1 98.88 134 SER B O 1
ATOM 2665 N N . LEU B 1 135 ? 2.955 -3.639 -2.529 1 98.88 135 LEU B N 1
ATOM 2666 C CA . LEU B 1 135 ? 1.504 -3.508 -2.461 1 98.88 135 LEU B CA 1
ATOM 2667 C C . LEU B 1 135 ? 0.953 -2.887 -3.74 1 98.88 135 LEU B C 1
ATOM 2669 O O . LEU B 1 135 ? 0.812 -1.666 -3.832 1 98.88 135 LEU B O 1
ATOM 2673 N N . LEU B 1 136 ? 0.672 -3.77 -4.641 1 98.88 136 LEU B N 1
ATOM 2674 C CA . LEU B 1 136 ? 0.104 -3.295 -5.898 1 98.88 136 LEU B CA 1
ATOM 2675 C C . LEU B 1 136 ? -1.185 -2.516 -5.652 1 98.88 136 LEU B C 1
ATOM 2677 O O . LEU B 1 136 ? -1.941 -2.836 -4.734 1 98.88 136 LEU B O 1
ATOM 2681 N N . PRO B 1 137 ? -1.353 -1.427 -6.461 1 98.69 137 PRO B N 1
ATOM 2682 C CA . PRO B 1 137 ? -0.735 -1.113 -7.75 1 98.69 137 PRO B CA 1
ATOM 2683 C C . PRO B 1 137 ? 0.536 -0.278 -7.609 1 98.69 137 PRO B C 1
ATOM 2685 O O . PRO B 1 137 ? 1.1 0.168 -8.609 1 98.69 137 PRO B O 1
ATOM 2688 N N . SER B 1 138 ? 1.048 -0.07 -6.402 1 98.75 138 SER B N 1
ATOM 2689 C CA . SER B 1 138 ? 2.316 0.635 -6.242 1 98.75 138 SER B CA 1
ATOM 2690 C C . SER B 1 138 ? 3.49 -0.228 -6.691 1 98.75 138 SER B C 1
ATOM 2692 O O . SER B 1 138 ? 3.514 -1.435 -6.441 1 98.75 138 SER B O 1
ATOM 2694 N N . PHE B 1 139 ? 4.402 0.37 -7.469 1 98.62 139 PHE B N 1
ATOM 2695 C CA . PHE B 1 139 ? 5.73 -0.151 -7.77 1 98.62 139 PHE B CA 1
ATOM 2696 C C . PHE B 1 139 ? 5.641 -1.403 -8.633 1 98.62 139 PHE B C 1
ATOM 2698 O O . PHE B 1 139 ? 6.23 -2.436 -8.305 1 98.62 139 PHE B O 1
ATOM 2705 N N . LYS B 1 140 ? 4.887 -1.334 -9.727 1 98.19 140 LYS B N 1
ATOM 2706 C CA . LYS B 1 140 ? 4.82 -2.395 -10.727 1 98.19 140 LYS B CA 1
ATOM 2707 C C . LYS B 1 140 ? 6.176 -2.604 -11.398 1 98.19 140 LYS B C 1
ATOM 2709 O O . LYS B 1 140 ? 7.023 -1.71 -11.391 1 98.19 140 LYS B O 1
ATOM 2714 N N . GLY B 1 141 ? 6.391 -3.721 -11.898 1 96.62 141 GLY B N 1
ATOM 2715 C CA . GLY B 1 141 ? 7.574 -3.963 -12.711 1 96.62 141 GLY B CA 1
ATOM 2716 C C . GLY B 1 141 ? 8.766 -4.445 -11.898 1 96.62 141 GLY B C 1
ATOM 2717 O O . GLY B 1 141 ? 8.609 -5.266 -10.992 1 96.62 141 GLY B O 1
ATOM 2718 N N . ILE B 1 142 ? 9.945 -3.939 -12.273 1 95.62 142 ILE B N 1
ATOM 2719 C CA . ILE B 1 142 ? 11.172 -4.484 -11.711 1 95.62 142 ILE B CA 1
ATOM 2720 C C . ILE B 1 142 ? 11.664 -3.578 -10.578 1 95.62 142 ILE B C 1
ATOM 2722 O O . ILE B 1 142 ? 11.289 -2.406 -10.508 1 95.62 142 ILE B O 1
ATOM 2726 N N . ARG B 1 143 ? 12.398 -4.035 -9.656 1 97.25 143 ARG B N 1
ATOM 2727 C CA . ARG B 1 143 ? 13.062 -3.307 -8.57 1 97.25 143 ARG B CA 1
ATOM 2728 C C . ARG B 1 143 ? 12.039 -2.648 -7.652 1 97.25 143 ARG B C 1
ATOM 2730 O O . ARG B 1 143 ? 12.164 -1.47 -7.316 1 97.25 143 ARG B O 1
ATOM 2737 N N . ALA B 1 144 ? 11 -3.402 -7.395 1 98.38 144 ALA B N 1
ATOM 2738 C CA . ALA B 1 144 ? 9.914 -2.885 -6.574 1 98.38 144 ALA B CA 1
ATOM 2739 C C . ALA B 1 144 ? 10.406 -2.49 -5.188 1 98.38 144 ALA B C 1
ATOM 2741 O O . ALA B 1 144 ? 9.969 -1.485 -4.625 1 98.38 144 ALA B O 1
ATOM 2742 N N . VAL B 1 145 ? 11.312 -3.264 -4.621 1 98.69 145 VAL B N 1
ATOM 2743 C CA . VAL B 1 145 ? 11.828 -2.996 -3.281 1 98.69 145 VAL B CA 1
ATOM 2744 C C . VAL B 1 145 ? 12.594 -1.677 -3.277 1 98.69 145 VAL B C 1
ATOM 2746 O O . VAL B 1 145 ? 12.383 -0.832 -2.404 1 98.69 145 VAL B O 1
ATOM 2749 N N . GLU B 1 146 ? 13.469 -1.529 -4.227 1 98.69 146 GLU B N 1
ATOM 2750 C CA . GLU B 1 146 ? 14.234 -0.297 -4.355 1 98.69 146 GLU B CA 1
ATOM 2751 C C . GLU B 1 146 ? 13.328 0.898 -4.629 1 98.69 146 GLU B C 1
ATOM 2753 O O . GLU B 1 146 ? 13.555 1.991 -4.109 1 98.69 146 GLU B O 1
ATOM 2758 N N . GLN B 1 147 ? 12.336 0.702 -5.477 1 98.69 147 GLN B N 1
ATOM 2759 C CA . GLN B 1 147 ? 11.375 1.764 -5.75 1 98.69 147 GLN B CA 1
ATOM 2760 C C . GLN B 1 147 ? 10.688 2.23 -4.469 1 98.69 147 GLN B C 1
ATOM 2762 O O . GLN B 1 147 ? 10.5 3.43 -4.262 1 98.69 147 GLN B O 1
ATOM 2767 N N . ALA B 1 148 ? 10.281 1.285 -3.656 1 98.81 148 ALA B N 1
ATOM 2768 C CA . ALA B 1 148 ? 9.625 1.622 -2.396 1 98.81 148 ALA B CA 1
ATOM 2769 C C . ALA B 1 148 ? 10.539 2.455 -1.504 1 98.81 148 ALA B C 1
ATOM 2771 O O . ALA B 1 148 ? 10.109 3.463 -0.934 1 98.81 148 ALA B O 1
ATOM 2772 N N . LEU B 1 149 ? 11.773 2.043 -1.404 1 98.62 149 LEU B N 1
ATOM 2773 C CA . LEU B 1 149 ? 12.75 2.766 -0.595 1 98.62 149 LEU B CA 1
ATOM 2774 C C . LEU B 1 149 ? 12.961 4.176 -1.134 1 98.62 149 LEU B C 1
ATOM 2776 O O . LEU B 1 149 ? 12.984 5.141 -0.367 1 98.62 149 LEU B O 1
ATOM 2780 N N . GLU B 1 150 ? 13.109 4.258 -2.434 1 98.19 150 GLU B N 1
ATOM 2781 C CA . GLU B 1 150 ? 13.344 5.547 -3.078 1 98.19 150 GLU B CA 1
ATOM 2782 C C . GLU B 1 150 ? 12.148 6.48 -2.906 1 98.19 150 GLU B C 1
ATOM 2784 O O . GLU B 1 150 ? 12.32 7.691 -2.742 1 98.19 150 GLU B O 1
ATOM 2789 N N . ALA B 1 151 ? 10.977 5.926 -2.924 1 98.38 151 ALA B N 1
ATOM 2790 C CA . ALA B 1 151 ? 9.75 6.707 -2.834 1 98.38 151 ALA B CA 1
ATOM 2791 C C . ALA B 1 151 ? 9.516 7.203 -1.41 1 98.38 151 ALA B C 1
ATOM 2793 O O . ALA B 1 151 ? 8.703 8.102 -1.184 1 98.38 151 ALA B O 1
ATOM 2794 N N . GLY B 1 152 ? 10.109 6.562 -0.43 1 98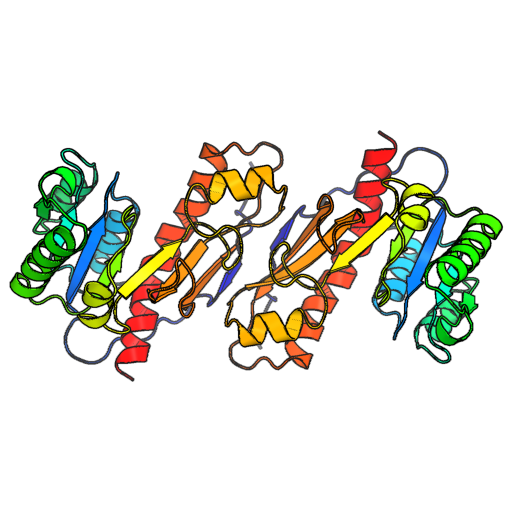.38 152 GLY B N 1
ATOM 2795 C CA . GLY B 1 152 ? 9.992 7 0.952 1 98.38 152 GLY B CA 1
ATOM 2796 C C . GLY B 1 152 ? 8.695 6.566 1.607 1 98.38 152 GLY B C 1
ATOM 2797 O O . GLY B 1 152 ? 8.25 7.18 2.58 1 98.38 152 GLY B O 1
ATOM 2798 N N . VAL B 1 153 ? 8.031 5.578 0.994 1 98.88 153 VAL B N 1
ATOM 2799 C CA . VAL B 1 153 ? 6.844 5.043 1.644 1 98.88 153 VAL B CA 1
ATOM 2800 C C . VAL B 1 153 ? 7.223 4.395 2.973 1 98.88 153 VAL B C 1
ATOM 2802 O O . VAL B 1 153 ? 8.375 4.004 3.17 1 98.88 153 VAL B O 1
ATOM 2805 N N . LYS B 1 154 ? 6.27 4.328 3.879 1 98.75 154 LYS B N 1
ATOM 2806 C CA . LYS B 1 154 ? 6.527 3.775 5.203 1 98.75 154 LYS B CA 1
ATOM 2807 C C . LYS B 1 154 ? 6.074 2.32 5.289 1 98.75 154 LYS B C 1
ATOM 2809 O O . LYS B 1 154 ? 6.473 1.593 6.199 1 98.75 154 LYS B O 1
ATOM 2814 N N . ILE B 1 155 ? 5.207 1.985 4.367 1 98.88 155 ILE B N 1
ATOM 2815 C CA . ILE B 1 155 ? 4.633 0.645 4.312 1 98.88 155 ILE B CA 1
ATOM 2816 C C . ILE B 1 155 ? 4.73 0.101 2.889 1 98.88 155 ILE B C 1
ATOM 2818 O O . ILE B 1 155 ? 4.473 0.823 1.922 1 98.88 155 ILE B O 1
ATOM 2822 N N . THR B 1 156 ? 5.211 -1.102 2.768 1 98.81 156 THR B N 1
ATOM 2823 C CA . THR B 1 156 ? 5.199 -1.859 1.521 1 98.81 156 THR B CA 1
ATOM 2824 C C . THR B 1 156 ? 4.719 -3.287 1.759 1 98.81 156 THR B C 1
ATOM 2826 O O . THR B 1 156 ? 3.994 -3.551 2.723 1 98.81 156 THR B O 1
ATOM 2829 N N . GLY B 1 157 ? 4.996 -4.199 0.772 1 98.75 157 GLY B N 1
ATOM 2830 C CA . GLY B 1 157 ? 4.492 -5.539 1.026 1 98.75 157 GLY B CA 1
ATOM 2831 C C . GLY B 1 157 ? 4.594 -6.453 -0.18 1 98.75 157 GLY B C 1
ATOM 2832 O O . GLY B 1 157 ? 5.582 -6.418 -0.914 1 98.75 157 GLY B O 1
ATOM 2833 N N . VAL B 1 158 ? 3.566 -7.305 -0.201 1 98.75 158 VAL B N 1
ATOM 2834 C CA . VAL B 1 158 ? 3.518 -8.352 -1.215 1 98.75 158 VAL B CA 1
ATOM 2835 C C . VAL B 1 158 ? 2.102 -8.461 -1.777 1 98.75 158 VAL B C 1
ATOM 2837 O O . VAL B 1 158 ? 1.122 -8.266 -1.055 1 98.75 158 VAL B O 1
ATOM 2840 N N . THR B 1 159 ? 2.041 -8.781 -3.027 1 98.94 159 THR B N 1
ATOM 2841 C CA . THR B 1 159 ? 0.756 -9.039 -3.668 1 98.94 159 THR B CA 1
ATOM 2842 C C . THR B 1 159 ? 0.797 -10.344 -4.453 1 98.94 159 THR B C 1
ATOM 2844 O O . THR B 1 159 ? 1.748 -10.602 -5.195 1 98.94 159 THR B O 1
ATOM 2847 N N . VAL B 1 160 ? -0.112 -11.211 -4.211 1 98.94 160 VAL B N 1
ATOM 2848 C CA . VAL B 1 160 ? -0.371 -12.336 -5.109 1 98.94 160 VAL B CA 1
ATOM 2849 C C . VAL B 1 160 ? -1.557 -12.008 -6.012 1 98.94 160 VAL B C 1
ATOM 2851 O O . VAL B 1 160 ? -2.619 -11.609 -5.535 1 98.94 160 VAL B O 1
ATOM 2854 N N . HIS B 1 161 ? -1.349 -12.18 -7.324 1 98.88 161 HIS B N 1
ATOM 2855 C CA . HIS B 1 161 ? -2.4 -11.789 -8.258 1 98.88 161 HIS B CA 1
ATOM 2856 C C . HIS B 1 161 ? -2.441 -12.727 -9.461 1 98.88 161 HIS B C 1
ATOM 2858 O O . HIS B 1 161 ? -1.463 -13.414 -9.75 1 98.88 161 HIS B O 1
ATOM 2864 N N . HIS B 1 162 ? -3.561 -12.742 -10.133 1 98.81 162 HIS B N 1
ATOM 2865 C CA . HIS B 1 162 ? -3.662 -13.398 -11.43 1 98.81 162 HIS B CA 1
ATOM 2866 C C . HIS B 1 162 ? -2.877 -12.641 -12.492 1 98.81 162 HIS B C 1
ATOM 2868 O O . HIS B 1 162 ? -2.764 -11.414 -12.43 1 98.81 162 HIS B O 1
ATOM 2874 N N . VAL B 1 163 ? -2.354 -13.414 -13.422 1 98.69 163 VAL B N 1
ATOM 2875 C CA . VAL B 1 163 ? -1.594 -12.789 -14.5 1 98.69 163 VAL B CA 1
ATOM 2876 C C . VAL B 1 163 ? -2.533 -12.406 -15.648 1 98.69 163 VAL B C 1
ATOM 2878 O O . VAL B 1 163 ? -3.371 -13.211 -16.062 1 98.69 163 VAL B O 1
ATOM 2881 N N . VAL B 1 164 ? -2.443 -11.18 -16.078 1 98 164 VAL B N 1
ATOM 2882 C CA . VAL B 1 164 ? -3.127 -10.648 -17.25 1 98 164 VAL B CA 1
ATOM 2883 C C . VAL B 1 164 ? -2.117 -9.961 -18.172 1 98 164 VAL B C 1
ATOM 2885 O O . VAL B 1 164 ? -0.942 -9.828 -17.812 1 98 164 VAL B O 1
ATOM 2888 N N . PRO B 1 165 ? -2.498 -9.625 -19.297 1 97.12 165 PRO B N 1
ATOM 2889 C CA . PRO B 1 165 ? -1.531 -9.047 -20.234 1 97.12 165 PRO B CA 1
ATOM 2890 C C . PRO B 1 165 ? -0.863 -7.789 -19.688 1 97.12 165 PRO B C 1
ATOM 2892 O O . PRO B 1 165 ? 0.332 -7.574 -19.922 1 97.12 165 PRO B O 1
ATOM 2895 N N . GLU B 1 166 ? -1.591 -6.969 -18.984 1 96.75 166 GLU B N 1
ATOM 2896 C CA . GLU B 1 166 ? -1.003 -5.777 -18.375 1 96.75 166 GLU B CA 1
ATOM 2897 C C . GLU B 1 166 ? -0.168 -6.133 -17.156 1 96.75 166 GLU B C 1
ATOM 2899 O O . GLU B 1 166 ? -0.661 -6.777 -16.219 1 96.75 166 GLU B O 1
ATOM 2904 N N . VAL B 1 167 ? 1.042 -5.711 -17.125 1 97.25 167 VAL B N 1
ATOM 2905 C CA . VAL B 1 167 ? 2.031 -6.082 -16.109 1 97.25 167 VAL B CA 1
ATOM 2906 C C . VAL B 1 167 ? 1.498 -5.754 -14.727 1 97.25 167 VAL B C 1
ATOM 2908 O O . VAL B 1 167 ? 1.076 -4.625 -14.461 1 97.25 167 VAL B O 1
ATOM 2911 N N . ASP B 1 168 ? 1.475 -6.738 -13.867 1 97.88 168 ASP B N 1
ATOM 2912 C CA . ASP B 1 168 ? 1.183 -6.621 -12.438 1 97.88 168 ASP B CA 1
ATOM 2913 C C . ASP B 1 168 ? -0.167 -5.945 -12.211 1 97.88 168 ASP B C 1
ATOM 2915 O O . ASP B 1 168 ? -0.314 -5.137 -11.289 1 97.88 168 ASP B O 1
ATOM 2919 N N . SER B 1 169 ? -1.171 -6.348 -13.078 1 97.69 169 SER B N 1
ATOM 2920 C CA . SER B 1 169 ? -2.414 -5.586 -13.055 1 97.69 169 SER B CA 1
ATOM 2921 C C . SER B 1 169 ? -3.625 -6.504 -12.93 1 97.69 169 SER B C 1
ATOM 2923 O O . SER B 1 169 ? -4.77 -6.051 -13.016 1 97.69 169 SER B O 1
ATOM 2925 N N . GLY B 1 170 ? -3.42 -7.762 -12.781 1 98.31 170 GLY B N 1
ATOM 2926 C CA . GLY B 1 170 ? -4.555 -8.672 -12.711 1 98.31 170 GLY B CA 1
ATOM 2927 C C . GLY B 1 170 ? -5.215 -8.688 -11.344 1 98.31 170 GLY B C 1
ATOM 2928 O O . GLY B 1 170 ? -4.711 -8.078 -10.398 1 98.31 170 GLY B O 1
ATOM 2929 N N . PRO B 1 171 ? -6.344 -9.383 -11.281 1 98.5 171 PRO B N 1
ATOM 2930 C CA . PRO B 1 171 ? -7.078 -9.461 -10.016 1 98.5 171 PRO B CA 1
ATOM 2931 C C . PRO B 1 171 ? -6.211 -9.961 -8.859 1 98.5 171 PRO B C 1
ATOM 2933 O O . PRO B 1 171 ? -5.469 -10.938 -9.023 1 98.5 171 PRO B O 1
ATOM 2936 N N . ILE B 1 172 ? -6.32 -9.305 -7.754 1 98.81 172 ILE B N 1
ATOM 2937 C CA . ILE B 1 172 ? -5.496 -9.602 -6.586 1 98.81 172 ILE B CA 1
ATOM 2938 C C . ILE B 1 172 ? -6.164 -10.688 -5.746 1 98.81 172 ILE B C 1
ATOM 2940 O O . ILE B 1 172 ? -7.371 -10.641 -5.496 1 98.81 172 ILE B O 1
ATOM 2944 N N . VAL B 1 173 ? -5.371 -11.648 -5.293 1 98.62 173 VAL B N 1
ATOM 2945 C CA . VAL B 1 173 ? -5.844 -12.758 -4.469 1 98.62 173 VAL B CA 1
ATOM 2946 C C . VAL B 1 173 ? -5.559 -12.461 -2.998 1 98.62 173 VAL B C 1
ATOM 2948 O O . VAL B 1 173 ? -6.418 -12.672 -2.139 1 98.62 173 VAL B O 1
ATOM 2951 N N . ALA B 1 174 ? -4.414 -11.938 -2.711 1 98.69 174 ALA B N 1
ATOM 2952 C CA . ALA B 1 174 ? -3.982 -11.695 -1.336 1 98.69 174 ALA B CA 1
ATOM 2953 C C . ALA B 1 174 ? -2.865 -10.656 -1.285 1 98.69 174 ALA B C 1
ATOM 2955 O O . ALA B 1 174 ? -2.135 -10.477 -2.262 1 98.69 174 ALA B O 1
ATOM 2956 N N . GLN B 1 175 ? -2.766 -10.016 -0.146 1 98.88 175 GLN B N 1
ATOM 2957 C CA . GLN B 1 175 ? -1.68 -9.078 0.114 1 98.88 175 GLN B CA 1
ATOM 2958 C C . GLN B 1 175 ? -1.207 -9.172 1.562 1 98.88 175 GLN B C 1
ATOM 2960 O O . GLN B 1 175 ? -1.967 -9.578 2.443 1 98.88 175 GLN B O 1
ATOM 2965 N N . ALA B 1 176 ? -0.023 -8.836 1.762 1 98.62 176 ALA B N 1
ATOM 2966 C CA . ALA B 1 176 ? 0.568 -8.641 3.082 1 98.62 176 ALA B CA 1
ATOM 2967 C C . ALA B 1 176 ? 1.383 -7.348 3.133 1 98.62 176 ALA B C 1
ATOM 2969 O O . ALA B 1 176 ? 2.109 -7.027 2.188 1 98.62 176 ALA B O 1
ATOM 2970 N N . ALA B 1 177 ? 1.239 -6.598 4.215 1 98.69 177 ALA B N 1
ATOM 2971 C CA . ALA B 1 177 ? 1.939 -5.328 4.395 1 98.69 177 ALA B CA 1
ATOM 2972 C C . ALA B 1 177 ? 3.016 -5.445 5.473 1 98.69 177 ALA B C 1
ATOM 2974 O O . ALA B 1 177 ? 2.809 -6.098 6.496 1 98.69 177 ALA B O 1
ATOM 2975 N N . VAL B 1 178 ? 4.117 -4.848 5.242 1 98.44 178 VAL B N 1
ATOM 2976 C CA . VAL B 1 178 ? 5.211 -4.793 6.203 1 98.44 178 VAL B CA 1
ATOM 2977 C C . VAL B 1 178 ? 5.699 -3.355 6.352 1 98.44 178 VAL B C 1
ATOM 2979 O O . VAL B 1 178 ? 5.59 -2.557 5.418 1 98.44 178 VAL B O 1
ATOM 2982 N N . PRO B 1 179 ? 6.242 -3.008 7.496 1 98.56 179 PRO B N 1
ATOM 2983 C CA . PRO B 1 179 ? 6.812 -1.67 7.668 1 98.56 179 PRO B CA 1
ATOM 2984 C C . PRO B 1 179 ? 8.195 -1.53 7.031 1 98.56 179 PRO B C 1
ATOM 2986 O O . PRO B 1 179 ? 8.914 -2.52 6.891 1 98.56 179 PRO B O 1
ATOM 2989 N N . ILE B 1 180 ? 8.5 -0.379 6.555 1 98.62 180 ILE B N 1
ATOM 2990 C CA . ILE B 1 180 ? 9.875 -0.014 6.223 1 98.62 180 ILE B CA 1
ATOM 2991 C C . ILE B 1 180 ? 10.523 0.673 7.422 1 98.62 180 ILE B C 1
ATOM 2993 O O . ILE B 1 180 ? 10.039 1.706 7.891 1 98.62 180 ILE B O 1
ATOM 2997 N N . LEU B 1 181 ? 11.547 0.095 7.867 1 96.81 181 LEU B N 1
ATOM 2998 C CA . LEU B 1 181 ? 12.219 0.626 9.047 1 96.81 181 LEU B CA 1
ATOM 2999 C C . LEU B 1 181 ? 13.25 1.674 8.664 1 96.81 181 LEU B C 1
ATOM 3001 O O . LEU B 1 181 ? 13.781 1.646 7.551 1 96.81 181 LEU B O 1
ATOM 3005 N N . PRO B 1 182 ? 13.594 2.607 9.539 1 94.06 182 PRO B N 1
ATOM 3006 C CA . PRO B 1 182 ? 14.477 3.732 9.227 1 94.06 182 PRO B CA 1
ATOM 3007 C C . PRO B 1 182 ? 15.852 3.281 8.734 1 94.06 182 PRO B C 1
ATOM 3009 O O . PRO B 1 182 ? 16.469 3.963 7.914 1 94.06 182 PRO B O 1
ATOM 3012 N N . ASP B 1 183 ? 16.344 2.1 9.109 1 96.06 183 ASP B N 1
ATOM 3013 C CA . ASP B 1 183 ? 17.688 1.663 8.773 1 96.06 183 ASP B CA 1
ATOM 3014 C C . ASP B 1 183 ? 17.672 0.537 7.742 1 96.06 183 ASP B C 1
ATOM 3016 O O . ASP B 1 183 ? 18.688 -0.125 7.516 1 96.06 183 ASP B O 1
ATOM 3020 N N . ASP B 1 184 ? 16.609 0.431 7.117 1 97.75 184 ASP B N 1
ATOM 3021 C CA . ASP B 1 184 ? 16.5 -0.655 6.148 1 97.75 184 ASP B CA 1
ATOM 3022 C C . ASP B 1 184 ? 17.375 -0.397 4.93 1 97.75 184 ASP B C 1
ATOM 3024 O O . ASP B 1 184 ? 17.469 0.734 4.449 1 97.75 184 ASP B O 1
ATOM 3028 N N . THR B 1 185 ? 18.031 -1.414 4.488 1 98.25 185 THR B N 1
ATOM 3029 C CA . THR B 1 185 ? 18.594 -1.492 3.146 1 98.25 185 THR B CA 1
ATOM 3030 C C . THR B 1 185 ? 17.672 -2.281 2.217 1 98.25 185 THR B C 1
ATOM 3032 O O . THR B 1 185 ? 16.688 -2.861 2.662 1 98.25 185 THR B O 1
ATOM 3035 N N . ALA B 1 186 ? 18.016 -2.24 0.957 1 98.38 186 ALA B N 1
ATOM 3036 C CA . ALA B 1 186 ? 17.25 -3.064 0.025 1 98.38 186 ALA B CA 1
ATOM 3037 C C . ALA B 1 186 ? 17.25 -4.527 0.456 1 98.38 186 ALA B C 1
ATOM 3039 O O . ALA B 1 186 ? 16.219 -5.203 0.399 1 98.38 186 ALA B O 1
ATOM 3040 N N . ASP B 1 187 ? 18.344 -4.969 0.958 1 98.19 187 ASP B N 1
ATOM 3041 C CA . ASP B 1 187 ? 18.5 -6.367 1.338 1 98.19 187 ASP B CA 1
ATOM 3042 C C . ASP B 1 187 ? 17.641 -6.703 2.562 1 98.19 187 ASP B C 1
ATOM 3044 O O . ASP B 1 187 ? 16.953 -7.719 2.582 1 98.19 187 ASP B O 1
ATOM 3048 N N . SER B 1 188 ? 17.75 -5.852 3.596 1 98.5 188 SER B N 1
ATOM 3049 C CA . SER B 1 188 ? 17.016 -6.129 4.82 1 98.5 188 SER B CA 1
ATOM 3050 C C . SER B 1 188 ? 15.508 -6.027 4.59 1 98.5 188 SER B C 1
ATOM 3052 O O . SER B 1 188 ? 14.734 -6.828 5.121 1 98.5 188 SER B O 1
ATOM 3054 N N . LEU B 1 189 ? 15.117 -5.055 3.785 1 98.44 189 LEU B N 1
ATOM 3055 C CA . LEU B 1 189 ? 13.703 -4.93 3.457 1 98.44 189 LEU B CA 1
ATOM 3056 C C . LEU B 1 189 ? 13.227 -6.117 2.627 1 98.44 189 LEU B C 1
ATOM 3058 O O . LEU B 1 189 ? 12.141 -6.656 2.871 1 98.44 189 LEU B O 1
ATOM 3062 N N . HIS B 1 190 ? 14.016 -6.547 1.674 1 98.12 190 HIS B N 1
ATOM 3063 C CA . HIS B 1 190 ? 13.672 -7.699 0.85 1 98.12 190 HIS B CA 1
ATOM 3064 C C . HIS B 1 190 ? 13.484 -8.953 1.702 1 98.12 190 HIS B C 1
ATOM 3066 O O . HIS B 1 190 ? 12.555 -9.734 1.468 1 98.12 190 HIS B O 1
ATOM 3072 N N . ALA B 1 191 ? 14.352 -9.125 2.645 1 98.12 191 ALA B N 1
ATOM 3073 C CA . ALA B 1 191 ? 14.25 -10.273 3.533 1 98.12 191 ALA B CA 1
ATOM 3074 C C . ALA B 1 191 ? 12.93 -10.258 4.301 1 98.12 191 ALA B C 1
ATOM 3076 O O . ALA B 1 191 ? 12.281 -11.297 4.461 1 98.12 191 ALA B O 1
ATOM 3077 N N . ARG B 1 192 ? 12.555 -9.078 4.797 1 98.19 192 ARG B N 1
ATOM 3078 C CA . ARG B 1 192 ? 11.289 -8.945 5.516 1 98.19 192 ARG B CA 1
ATOM 3079 C C . ARG B 1 192 ? 10.109 -9.234 4.602 1 98.19 192 ARG B C 1
ATOM 3081 O O . ARG B 1 192 ? 9.156 -9.914 5.004 1 98.19 192 ARG B O 1
ATOM 3088 N N . ILE B 1 193 ? 10.148 -8.805 3.418 1 98.56 193 ILE B N 1
ATOM 3089 C CA . ILE B 1 193 ? 9.102 -9.047 2.422 1 98.56 193 ILE B CA 1
ATOM 3090 C C . ILE B 1 193 ? 9.039 -10.531 2.086 1 98.56 193 ILE B C 1
ATOM 3092 O O . ILE B 1 193 ? 7.949 -11.109 1.998 1 98.56 193 ILE B O 1
ATOM 3096 N N . GLN B 1 194 ? 10.148 -11.156 1.915 1 98.25 194 GLN B N 1
ATOM 3097 C CA . GLN B 1 194 ? 10.242 -12.555 1.526 1 98.25 194 GLN B CA 1
ATOM 3098 C C . GLN B 1 194 ? 9.586 -13.461 2.568 1 98.25 194 GLN B C 1
ATOM 3100 O O . GLN B 1 194 ? 8.977 -14.469 2.223 1 98.25 194 GLN B O 1
ATOM 3105 N N . GLU B 1 195 ? 9.781 -13.086 3.801 1 98.38 195 GLU B N 1
ATOM 3106 C CA . GLU B 1 195 ? 9.102 -13.836 4.852 1 98.38 195 GLU B CA 1
ATOM 3107 C C . GLU B 1 195 ? 7.594 -13.883 4.609 1 98.38 195 GLU B C 1
ATOM 3109 O O . GLU B 1 195 ? 6.965 -14.93 4.781 1 98.38 195 GLU B O 1
ATOM 3114 N N . GLN B 1 196 ? 7.039 -12.758 4.191 1 98.38 196 GLN B N 1
ATOM 3115 C CA . GLN B 1 196 ? 5.605 -12.703 3.924 1 98.38 196 GLN B CA 1
ATOM 3116 C C . GLN B 1 196 ? 5.254 -13.445 2.637 1 98.38 196 GLN B C 1
ATOM 3118 O O . GLN B 1 196 ? 4.207 -14.086 2.549 1 98.38 196 GLN B O 1
ATOM 3123 N N . GLU B 1 197 ? 6.145 -13.375 1.658 1 98.69 197 GLU B N 1
ATOM 3124 C CA . GLU B 1 197 ? 5.938 -14.125 0.423 1 98.69 197 GLU B CA 1
ATOM 3125 C C . GLU B 1 197 ? 5.789 -15.617 0.703 1 98.69 197 GLU B C 1
ATOM 3127 O O . GLU B 1 197 ? 4.855 -16.25 0.215 1 98.69 197 GLU B O 1
ATOM 3132 N N . HIS B 1 198 ? 6.695 -16.078 1.474 1 98.69 198 HIS B N 1
ATOM 3133 C CA . HIS B 1 198 ? 6.734 -17.5 1.773 1 98.69 198 HIS B CA 1
ATOM 3134 C C . HIS B 1 198 ? 5.465 -17.953 2.496 1 98.69 198 HIS B C 1
ATOM 3136 O O . HIS B 1 198 ? 5.008 -19.078 2.316 1 98.69 198 HIS B O 1
ATOM 3142 N N . PHE B 1 199 ? 4.961 -17.062 3.221 1 97.94 199 PHE B N 1
ATOM 3143 C CA . PHE B 1 199 ? 3.76 -17.391 3.984 1 97.94 199 PHE B CA 1
ATOM 3144 C C . PHE B 1 199 ? 2.52 -17.297 3.102 1 97.94 199 PHE B C 1
ATOM 3146 O O . PHE B 1 199 ? 1.691 -18.219 3.098 1 97.94 199 PHE B O 1
ATOM 3153 N N . ILE B 1 200 ? 2.385 -16.25 2.311 1 98.31 200 ILE B N 1
ATOM 3154 C CA . ILE B 1 200 ? 1.072 -15.977 1.736 1 98.31 200 ILE B CA 1
ATOM 3155 C C . ILE B 1 200 ? 0.936 -16.688 0.394 1 98.31 200 ILE B C 1
ATOM 3157 O O . ILE B 1 200 ? -0.176 -17 -0.044 1 98.31 200 ILE B O 1
ATOM 3161 N N . TYR B 1 201 ? 2.055 -16.969 -0.293 1 98.81 201 TYR B N 1
ATOM 3162 C CA . TYR B 1 201 ? 1.918 -17.453 -1.665 1 98.81 201 TYR B CA 1
ATOM 3163 C C . TYR B 1 201 ? 1.239 -18.812 -1.705 1 98.81 201 TYR B C 1
ATOM 3165 O O . TYR B 1 201 ? 0.24 -19 -2.404 1 98.81 201 TYR B O 1
ATOM 3173 N N . PRO B 1 202 ? 1.729 -19.828 -0.887 1 98.75 202 PRO B N 1
ATOM 3174 C CA . PRO B 1 202 ? 1.032 -21.109 -0.916 1 98.75 202 PRO B CA 1
ATOM 3175 C C . PRO B 1 202 ? -0.44 -21 -0.527 1 98.75 202 PRO B C 1
ATOM 3177 O O . PRO B 1 202 ? -1.292 -21.672 -1.112 1 98.75 202 PRO B O 1
ATOM 3180 N N . ARG B 1 203 ? -0.714 -20.172 0.362 1 98.44 203 ARG B N 1
ATOM 3181 C CA . ARG B 1 203 ? -2.08 -20 0.846 1 98.44 203 ARG B CA 1
ATOM 3182 C C . ARG B 1 203 ? -2.947 -19.312 -0.198 1 98.44 203 ARG B C 1
ATOM 3184 O O . ARG B 1 203 ? -4.125 -19.641 -0.356 1 98.44 203 ARG B O 1
ATOM 3191 N N . ALA B 1 204 ? -2.355 -18.359 -0.866 1 98.75 204 ALA B N 1
ATOM 3192 C CA . ALA B 1 204 ? -3.062 -17.672 -1.947 1 98.75 204 ALA B CA 1
ATOM 3193 C C . ALA B 1 204 ? -3.367 -18.625 -3.094 1 98.75 204 ALA B C 1
ATOM 3195 O O . ALA B 1 204 ? -4.422 -18.531 -3.725 1 98.75 204 ALA B O 1
ATOM 3196 N N . ILE B 1 205 ? -2.422 -19.531 -3.379 1 98.75 205 ILE B N 1
ATOM 3197 C CA . ILE B 1 205 ? -2.648 -20.547 -4.391 1 98.75 205 ILE B CA 1
ATOM 3198 C C . ILE B 1 205 ? -3.867 -21.391 -4.012 1 98.75 205 ILE B C 1
ATOM 3200 O O . ILE B 1 205 ? -4.75 -21.625 -4.84 1 98.75 205 ILE B O 1
ATOM 3204 N N . ALA B 1 206 ? -3.918 -21.812 -2.762 1 98.44 206 ALA B N 1
ATOM 3205 C CA . ALA B 1 206 ? -5.055 -22.594 -2.279 1 98.44 206 ALA B CA 1
ATOM 3206 C C . ALA B 1 206 ? -6.363 -21.828 -2.473 1 98.44 206 ALA B C 1
ATOM 3208 O O . ALA B 1 206 ? -7.352 -22.391 -2.949 1 98.44 206 ALA B O 1
ATOM 3209 N N . LEU B 1 207 ? -6.348 -20.609 -2.123 1 97.88 207 LEU B N 1
ATOM 3210 C CA . LEU B 1 207 ? -7.535 -19.766 -2.232 1 97.88 207 LEU B CA 1
ATOM 3211 C C . LEU B 1 207 ? -7.992 -19.656 -3.684 1 97.88 207 LEU B C 1
ATOM 3213 O O . LEU B 1 207 ? -9.18 -19.812 -3.979 1 97.88 207 LEU B O 1
ATOM 3217 N N . ALA B 1 208 ? -7.047 -19.375 -4.547 1 98.19 208 ALA B N 1
ATOM 3218 C CA . ALA B 1 208 ? -7.363 -19.172 -5.957 1 98.19 208 ALA B CA 1
ATOM 3219 C C . ALA B 1 208 ? -7.945 -20.438 -6.582 1 98.19 208 ALA B C 1
ATOM 3221 O O . ALA B 1 208 ? -8.922 -20.375 -7.332 1 98.19 208 ALA B O 1
ATOM 3222 N N . ILE B 1 209 ? -7.348 -21.562 -6.285 1 98.5 209 ILE B N 1
ATOM 3223 C CA . ILE B 1 209 ? -7.797 -22.828 -6.855 1 98.5 209 ILE B CA 1
ATOM 3224 C C . ILE B 1 209 ? -9.188 -23.172 -6.324 1 98.5 209 ILE B C 1
ATOM 3226 O O . ILE B 1 209 ? -10.062 -23.578 -7.086 1 98.5 209 ILE B O 1
ATOM 3230 N N . ALA B 1 210 ? -9.352 -23 -5.031 1 97.44 210 ALA B N 1
ATOM 3231 C CA . ALA B 1 210 ? -10.656 -23.266 -4.438 1 97.44 210 ALA B CA 1
ATOM 3232 C C . ALA B 1 210 ? -11.734 -22.391 -5.062 1 97.44 210 ALA B C 1
ATOM 3234 O O . ALA B 1 210 ? -12.852 -22.859 -5.312 1 97.44 210 ALA B O 1
ATOM 3235 N N . GLU B 1 211 ? -11.406 -21.141 -5.266 1 96.06 211 GLU B N 1
ATOM 3236 C CA . GLU B 1 211 ? -12.359 -20.219 -5.871 1 96.06 211 GLU B CA 1
ATOM 3237 C C . GLU B 1 211 ? -12.711 -20.641 -7.293 1 96.06 211 GLU B C 1
ATOM 3239 O O . GLU B 1 211 ? -13.875 -20.562 -7.699 1 96.06 211 GLU B O 1
ATOM 3244 N N . GLU B 1 212 ? -11.703 -21.062 -8.047 1 96.31 212 GLU B N 1
ATOM 3245 C CA . GLU B 1 212 ? -11.906 -21.484 -9.43 1 96.31 212 GLU B CA 1
ATOM 3246 C C . GLU B 1 212 ? -12.797 -22.734 -9.492 1 96.31 212 GLU B C 1
ATOM 3248 O O . GLU B 1 212 ? -13.578 -22.891 -10.43 1 96.31 212 GLU B O 1
ATOM 3253 N N . ARG B 1 213 ? -12.68 -23.547 -8.516 1 95.94 213 ARG B N 1
ATOM 3254 C CA . ARG B 1 213 ? -13.383 -24.828 -8.539 1 95.94 213 ARG B CA 1
ATOM 3255 C C . ARG B 1 213 ? -14.727 -24.734 -7.824 1 95.94 213 ARG B C 1
ATOM 3257 O O . ARG B 1 213 ? -15.484 -25.703 -7.781 1 95.94 213 ARG B O 1
ATOM 3264 N N . ALA B 1 214 ? -15.086 -23.688 -7.18 1 87.5 214 ALA B N 1
ATOM 3265 C CA . ALA B 1 214 ? -16.375 -23.5 -6.516 1 87.5 214 ALA B CA 1
ATOM 3266 C C . ALA B 1 214 ? -17.469 -23.203 -7.531 1 87.5 214 ALA B C 1
ATOM 3268 O O . ALA B 1 214 ? -17.203 -22.625 -8.594 1 87.5 214 ALA B O 1
#